Protein AF-A0A5Q0SPV5-F1 (afdb_monomer_lite)

Radius of gyration: 29.05 Å; chains: 1; bounding box: 77×70×56 Å

Structure (mmCIF, N/CA/C/O backbone):
data_AF-A0A5Q0SPV5-F1
#
_entry.id   AF-A0A5Q0SPV5-F1
#
loop_
_atom_site.group_PDB
_atom_site.id
_atom_site.type_symbol
_atom_site.label_atom_id
_atom_site.label_alt_id
_atom_site.label_comp_id
_atom_site.label_asym_id
_atom_site.label_entity_id
_atom_site.label_seq_id
_atom_site.pdbx_PDB_ins_code
_atom_site.Cartn_x
_atom_site.Cartn_y
_atom_site.Cartn_z
_atom_site.occupancy
_atom_site.B_iso_or_equiv
_atom_site.auth_seq_id
_atom_site.auth_comp_id
_atom_site.auth_asym_id
_atom_site.auth_atom_id
_atom_site.pdbx_PDB_model_num
ATOM 1 N N . MET A 1 1 ? 58.204 -23.216 -16.594 1.00 55.62 1 MET A N 1
ATOM 2 C CA . MET A 1 1 ? 57.549 -23.669 -17.838 1.00 55.62 1 MET A CA 1
ATOM 3 C C . MET A 1 1 ? 56.104 -24.000 -17.494 1.00 55.62 1 MET A C 1
ATOM 5 O O . MET A 1 1 ? 55.904 -24.920 -16.723 1.00 55.62 1 MET A O 1
ATOM 9 N N . LYS A 1 2 ? 55.135 -23.208 -17.977 1.00 67.81 2 LYS A N 1
ATOM 10 C CA . LYS A 1 2 ? 53.676 -23.388 -17.762 1.00 67.81 2 LYS A CA 1
ATOM 11 C C . LYS A 1 2 ? 52.920 -23.629 -19.079 1.00 67.81 2 LYS A C 1
ATOM 13 O O . LYS A 1 2 ? 51.698 -23.576 -19.130 1.00 67.81 2 LYS A O 1
ATOM 18 N N . GLU A 1 3 ? 53.664 -23.817 -20.167 1.00 78.75 3 GLU A N 1
ATOM 19 C CA . GLU A 1 3 ? 53.157 -23.665 -21.531 1.00 78.75 3 GLU A CA 1
ATOM 20 C C . GLU A 1 3 ? 52.205 -24.797 -21.945 1.00 78.75 3 GLU A C 1
ATOM 22 O O . GLU A 1 3 ? 51.219 -24.539 -22.628 1.00 78.75 3 GLU A O 1
ATOM 27 N N . GLU A 1 4 ? 52.429 -26.028 -21.480 1.00 81.50 4 GLU A N 1
ATOM 28 C CA . GLU A 1 4 ? 51.533 -27.160 -21.765 1.00 81.50 4 GLU A CA 1
ATOM 29 C C . GLU A 1 4 ? 50.200 -27.039 -21.018 1.00 81.50 4 GLU A C 1
ATOM 31 O O . GLU A 1 4 ? 49.134 -27.162 -21.623 1.00 81.50 4 GLU A O 1
ATOM 36 N N . SER A 1 5 ? 50.249 -26.702 -19.726 1.00 84.56 5 SER A N 1
ATOM 37 C CA . SER A 1 5 ? 49.054 -26.433 -18.915 1.00 84.56 5 SER A CA 1
ATOM 38 C C . SER A 1 5 ? 48.247 -25.248 -19.454 1.00 84.56 5 SER A C 1
ATOM 40 O O . SER A 1 5 ? 47.020 -25.317 -19.527 1.00 84.56 5 SER A O 1
ATOM 42 N N . TYR A 1 6 ? 48.933 -24.187 -19.895 1.00 88.12 6 TYR A N 1
ATOM 43 C CA . TYR A 1 6 ? 48.311 -23.035 -20.545 1.00 88.12 6 TYR A CA 1
ATOM 44 C C . TYR A 1 6 ? 47.564 -23.440 -21.819 1.00 88.12 6 TYR A C 1
ATOM 46 O O . TYR A 1 6 ? 46.382 -23.135 -21.947 1.00 88.12 6 TYR A O 1
ATOM 54 N N . ARG A 1 7 ? 48.222 -24.163 -22.737 1.00 86.75 7 ARG A N 1
ATOM 55 C CA . ARG A 1 7 ? 47.625 -24.560 -24.023 1.00 86.75 7 ARG A CA 1
ATOM 56 C C . ARG A 1 7 ? 46.401 -25.452 -23.844 1.00 86.75 7 ARG A C 1
ATOM 58 O O . ARG A 1 7 ? 45.428 -25.297 -24.577 1.00 86.75 7 ARG A O 1
ATOM 65 N N . LEU A 1 8 ? 46.426 -26.367 -22.872 1.00 88.00 8 LEU A N 1
ATOM 66 C CA . LEU A 1 8 ? 45.267 -27.212 -22.591 1.00 88.00 8 LEU A CA 1
ATOM 67 C C . LEU A 1 8 ? 44.089 -26.390 -22.052 1.00 88.00 8 LEU A C 1
ATOM 69 O O . LEU A 1 8 ? 42.962 -26.567 -22.511 1.00 88.00 8 LEU A O 1
ATOM 73 N N . LEU A 1 9 ? 44.340 -25.482 -21.105 1.00 88.69 9 LEU A N 1
ATOM 74 C CA . LEU A 1 9 ? 43.294 -24.613 -20.563 1.00 88.69 9 LEU A CA 1
ATOM 75 C C . LEU A 1 9 ? 42.744 -23.663 -21.630 1.00 88.69 9 LEU A C 1
ATOM 77 O O . LEU A 1 9 ? 41.530 -23.545 -21.750 1.00 88.69 9 LEU A O 1
ATOM 81 N N . GLU A 1 10 ? 43.607 -23.049 -22.439 1.00 87.62 10 GLU A N 1
ATOM 82 C CA . GLU A 1 10 ? 43.215 -22.202 -23.571 1.00 87.62 10 GLU A CA 1
ATOM 83 C C . GLU A 1 10 ? 42.309 -22.969 -24.539 1.00 87.62 10 GLU A C 1
ATOM 85 O O . GLU A 1 10 ? 41.201 -22.519 -24.832 1.00 87.62 10 GLU A O 1
ATOM 90 N N . TYR A 1 11 ? 42.706 -24.183 -24.930 1.00 87.12 11 TYR A N 1
ATOM 91 C CA . TYR A 1 11 ? 41.904 -25.038 -25.800 1.00 87.12 11 TYR A CA 1
ATOM 92 C C . TYR A 1 11 ? 40.516 -25.333 -25.213 1.00 87.12 11 TYR A C 1
ATOM 94 O O . TYR A 1 11 ? 39.508 -25.155 -25.901 1.00 87.12 11 TYR A O 1
ATOM 102 N N . VAL A 1 12 ? 40.445 -25.740 -23.940 1.00 85.38 12 VAL A N 1
ATOM 103 C CA . VAL A 1 12 ? 39.178 -26.059 -23.257 1.00 85.38 12 VAL A CA 1
ATOM 104 C C . VAL A 1 12 ? 38.289 -24.821 -23.123 1.00 85.38 12 VAL A C 1
ATOM 106 O O . VAL A 1 12 ? 37.077 -24.911 -23.312 1.00 85.38 12 VAL A O 1
ATOM 109 N N . ILE A 1 13 ? 38.863 -23.655 -22.832 1.00 83.81 13 ILE A N 1
ATOM 110 C CA . ILE A 1 13 ? 38.103 -22.410 -22.679 1.00 83.81 13 ILE A CA 1
ATOM 111 C C . ILE A 1 13 ? 37.554 -21.940 -24.026 1.00 83.81 13 ILE A C 1
ATOM 113 O O . ILE A 1 13 ? 36.389 -21.543 -24.106 1.00 83.81 13 ILE A O 1
ATOM 117 N N . GLU A 1 14 ? 38.351 -22.000 -25.08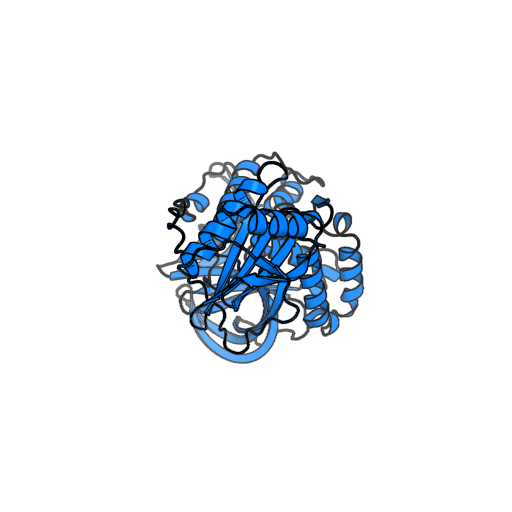9 1.00 82.12 14 GLU A N 1
ATOM 118 C CA . GLU A 1 14 ? 37.931 -21.547 -26.415 1.00 82.12 14 GLU A CA 1
ATOM 119 C C . GLU A 1 14 ? 36.915 -22.495 -27.063 1.00 82.12 14 GLU A C 1
ATOM 121 O O . GLU A 1 14 ? 35.939 -22.030 -27.652 1.00 82.12 14 GLU A O 1
ATOM 126 N N . HIS A 1 15 ? 37.093 -23.810 -26.903 1.00 83.56 15 HIS A N 1
ATOM 127 C CA . HIS A 1 15 ? 36.316 -24.823 -27.629 1.00 83.56 15 HIS A CA 1
ATOM 128 C C . HIS A 1 15 ? 35.243 -25.516 -26.776 1.00 83.56 15 HIS A C 1
ATOM 130 O O . HIS A 1 15 ? 34.387 -26.217 -27.316 1.00 83.56 15 HIS A O 1
ATOM 136 N N . GLY A 1 16 ? 35.255 -25.327 -25.454 1.00 79.88 16 GLY A N 1
ATOM 137 C CA . GLY A 1 16 ? 34.249 -25.877 -24.547 1.00 79.88 16 GLY A CA 1
ATOM 138 C C . GLY A 1 16 ? 32.879 -25.217 -24.716 1.00 79.88 16 GLY A C 1
ATOM 139 O O . GLY A 1 16 ? 32.774 -24.010 -24.957 1.00 79.88 16 GLY A O 1
ATOM 140 N N . VAL A 1 17 ? 31.817 -26.005 -24.552 1.00 79.62 17 VAL A N 1
ATOM 141 C CA . VAL A 1 17 ? 30.428 -25.519 -24.572 1.00 79.62 17 VAL A CA 1
ATOM 142 C C . VAL A 1 17 ? 30.076 -24.919 -23.206 1.00 79.62 17 VAL A C 1
ATOM 144 O O . VAL A 1 17 ? 30.516 -25.416 -22.170 1.00 79.62 17 VAL A O 1
ATOM 147 N N . GLU A 1 18 ? 29.302 -23.836 -23.187 1.00 85.31 18 GLU A N 1
ATOM 148 C CA . GLU A 1 18 ? 28.840 -23.212 -21.939 1.00 85.31 18 GLU A CA 1
ATOM 149 C C . GLU A 1 18 ? 28.037 -24.209 -21.083 1.00 85.31 18 GLU A C 1
ATOM 151 O O . GLU A 1 18 ? 27.294 -25.045 -21.600 1.00 85.31 18 GLU A O 1
ATOM 156 N N . GLY A 1 19 ? 28.223 -24.157 -19.765 1.00 73.75 19 GLY A N 1
ATOM 157 C CA . GLY A 1 19 ? 27.618 -25.078 -18.802 1.00 73.75 19 GLY A CA 1
ATOM 158 C C . GLY A 1 19 ? 28.238 -26.480 -18.767 1.00 73.75 19 GLY A C 1
ATOM 159 O O . GLY A 1 19 ? 27.724 -27.344 -18.058 1.00 73.75 19 GLY A O 1
ATOM 160 N N . THR A 1 20 ? 29.320 -26.737 -19.513 1.00 78.88 20 THR A N 1
ATOM 161 C CA . THR A 1 20 ? 30.016 -28.033 -19.474 1.00 78.88 20 THR A CA 1
ATOM 162 C C . THR A 1 20 ? 31.146 -28.073 -18.451 1.00 78.88 20 THR A C 1
ATOM 164 O O . THR A 1 20 ? 31.748 -27.056 -18.092 1.00 78.88 20 THR A O 1
ATOM 167 N N . PHE A 1 21 ? 31.428 -29.293 -17.992 1.00 84.81 21 PHE A N 1
ATOM 168 C CA . PHE A 1 21 ? 32.446 -29.602 -16.999 1.00 84.81 21 PHE A CA 1
ATOM 169 C C . PHE A 1 21 ? 33.579 -30.376 -17.668 1.00 84.81 21 PHE A C 1
ATOM 171 O O . PHE A 1 21 ? 33.337 -31.393 -18.318 1.00 84.81 21 PHE A O 1
ATOM 178 N N . THR A 1 22 ? 34.814 -29.922 -17.480 1.00 87.56 22 THR A N 1
ATOM 179 C CA . THR A 1 22 ? 36.016 -30.651 -17.892 1.00 87.56 22 THR A CA 1
ATOM 180 C C . THR A 1 22 ? 36.775 -31.091 -16.654 1.00 87.56 22 THR A C 1
ATOM 182 O O . THR A 1 22 ? 37.200 -30.272 -15.843 1.00 87.56 22 THR A O 1
ATOM 185 N N . ALA A 1 23 ? 36.937 -32.399 -16.507 1.00 88.06 23 ALA A N 1
ATOM 186 C CA . ALA A 1 23 ? 37.760 -32.988 -15.468 1.00 88.06 23 ALA A CA 1
ATOM 187 C C . ALA A 1 23 ? 39.236 -32.922 -15.874 1.00 88.06 23 ALA A C 1
ATOM 189 O O . ALA A 1 23 ? 39.625 -33.413 -16.933 1.00 88.06 23 ALA A O 1
ATOM 190 N N . LEU A 1 24 ? 40.051 -32.323 -15.019 1.00 89.50 24 LEU A N 1
ATOM 191 C CA . LEU A 1 24 ? 41.487 -32.170 -15.179 1.00 89.50 24 LEU A CA 1
ATOM 192 C C . LEU A 1 24 ? 42.205 -32.807 -13.990 1.00 89.50 24 LEU A C 1
ATOM 194 O O . LEU A 1 24 ? 41.684 -32.859 -12.878 1.00 89.50 24 LEU A O 1
ATOM 198 N N . GLU A 1 25 ? 43.419 -33.277 -14.222 1.00 87.19 25 GLU A N 1
ATOM 199 C CA . GLU A 1 25 ? 44.269 -33.872 -13.202 1.00 87.19 25 GLU A CA 1
ATOM 200 C C . GLU A 1 25 ? 45.702 -33.369 -13.372 1.00 87.19 25 GLU A C 1
ATOM 202 O O . GLU A 1 25 ? 46.223 -33.293 -14.490 1.00 87.19 25 GLU A O 1
ATOM 207 N N . THR A 1 26 ? 46.330 -32.985 -12.263 1.00 85.88 26 THR A N 1
ATOM 208 C CA . THR A 1 26 ? 47.753 -32.630 -12.245 1.00 85.88 26 THR A CA 1
ATOM 209 C C . THR A 1 26 ? 48.613 -33.892 -12.318 1.00 85.88 26 THR A C 1
ATOM 211 O O . THR A 1 26 ? 48.173 -34.989 -11.976 1.00 85.88 26 THR A O 1
ATOM 214 N N . SER A 1 27 ? 49.890 -33.754 -12.676 1.00 81.00 27 SER A N 1
ATOM 215 C CA . SER A 1 27 ? 50.846 -34.876 -12.707 1.00 81.00 27 SER A CA 1
ATOM 216 C C . SER A 1 27 ? 51.009 -35.628 -11.374 1.00 81.00 27 SER A C 1
ATOM 218 O O . SER A 1 27 ? 51.521 -36.746 -11.357 1.00 81.00 27 SER A O 1
ATOM 220 N N . ARG A 1 28 ? 50.567 -35.036 -10.258 1.00 75.44 28 ARG A N 1
ATOM 221 C CA . ARG A 1 28 ? 50.621 -35.609 -8.905 1.00 75.44 28 ARG A CA 1
ATOM 222 C C . ARG A 1 28 ? 49.265 -36.105 -8.389 1.00 75.44 28 ARG A C 1
ATOM 224 O O . ARG A 1 28 ? 49.159 -36.444 -7.214 1.00 75.44 28 ARG A O 1
ATOM 231 N N . GLY A 1 29 ? 48.253 -36.168 -9.254 1.00 75.62 29 GLY A N 1
ATOM 232 C CA . GLY A 1 29 ? 46.948 -36.752 -8.941 1.00 75.62 29 GLY A CA 1
ATOM 233 C C . GLY A 1 29 ? 45.943 -35.793 -8.303 1.00 75.62 29 GLY A C 1
ATOM 234 O O . GLY A 1 29 ? 44.909 -36.235 -7.804 1.00 75.62 29 GLY A O 1
ATOM 235 N N . THR A 1 30 ? 46.209 -34.481 -8.298 1.00 83.94 30 THR A N 1
ATOM 236 C CA . THR A 1 30 ? 45.221 -33.503 -7.822 1.00 83.94 30 THR A CA 1
ATOM 237 C C . THR A 1 30 ? 44.146 -33.314 -8.881 1.00 83.94 30 THR A C 1
ATOM 239 O O . THR A 1 30 ? 44.439 -32.867 -9.990 1.00 83.94 30 THR A O 1
ATOM 242 N N . GLN A 1 31 ? 42.899 -33.616 -8.527 1.00 86.56 31 GLN A N 1
ATOM 243 C CA . GLN A 1 31 ? 41.757 -33.490 -9.428 1.00 86.56 31 GLN A CA 1
ATOM 244 C C . GLN A 1 31 ? 41.161 -32.079 -9.381 1.00 86.56 31 GLN A C 1
ATOM 246 O O . GLN A 1 31 ? 40.942 -31.508 -8.310 1.00 86.56 31 GLN A O 1
ATOM 251 N N . ILE A 1 32 ? 40.884 -31.527 -10.559 1.00 88.56 32 ILE A N 1
ATOM 252 C CA . ILE A 1 32 ? 40.339 -30.189 -10.779 1.00 88.56 32 ILE A CA 1
ATOM 253 C C . ILE A 1 32 ? 39.140 -30.334 -11.717 1.00 88.56 32 ILE A C 1
ATOM 255 O O . ILE A 1 32 ? 39.243 -30.951 -12.773 1.00 88.56 32 ILE A O 1
ATOM 259 N N . VAL A 1 33 ? 37.999 -29.748 -11.372 1.00 90.00 33 VAL A N 1
ATOM 260 C CA . VAL A 1 33 ? 36.870 -29.612 -12.298 1.00 90.00 33 VAL A CA 1
ATOM 261 C C . VAL A 1 33 ? 36.816 -28.188 -12.803 1.00 90.00 33 VAL A C 1
ATOM 263 O O . VAL A 1 33 ? 36.645 -27.248 -12.032 1.00 90.00 33 VAL A O 1
ATOM 266 N N . LEU A 1 34 ? 36.953 -28.044 -14.112 1.00 90.06 34 LEU A N 1
ATOM 267 C CA . LEU A 1 34 ? 36.831 -26.779 -14.803 1.00 90.06 34 LEU A CA 1
ATOM 268 C C . LEU A 1 34 ? 35.408 -26.623 -15.341 1.00 90.06 34 LEU A C 1
ATOM 270 O O . LEU A 1 34 ? 34.914 -27.496 -16.051 1.00 90.06 34 LEU A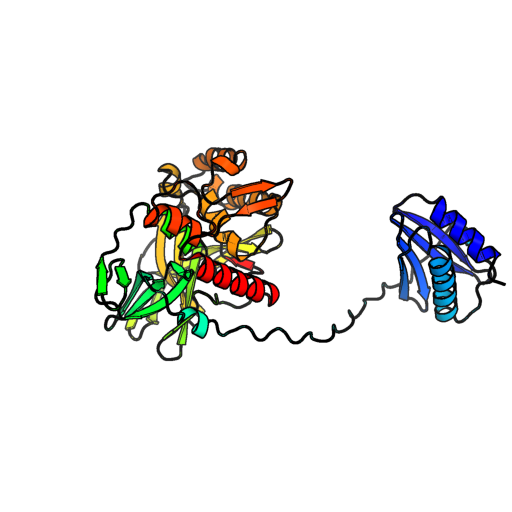 O 1
ATOM 274 N N . VAL A 1 35 ? 34.762 -25.510 -15.017 1.00 88.62 35 VAL A N 1
ATOM 275 C CA . VAL A 1 35 ? 33.399 -25.167 -15.429 1.00 88.62 35 VAL A CA 1
ATOM 276 C C . VAL A 1 35 ? 33.451 -23.910 -16.275 1.00 88.62 35 VAL A C 1
ATOM 278 O O . VAL A 1 35 ? 33.896 -22.861 -15.805 1.00 88.62 35 VAL A O 1
ATOM 281 N N . LYS A 1 36 ? 32.973 -24.000 -17.515 1.00 86.50 36 LYS A N 1
ATOM 282 C CA . LYS A 1 36 ? 32.749 -22.817 -18.348 1.00 86.50 36 LYS A CA 1
ATOM 283 C C . LYS A 1 36 ? 31.336 -22.309 -18.087 1.00 86.50 36 LYS A C 1
ATOM 285 O O . LYS A 1 36 ? 30.384 -22.835 -18.653 1.00 86.50 36 LYS A O 1
ATOM 290 N N . GLU A 1 37 ? 31.204 -21.332 -17.199 1.00 83.00 37 GLU A N 1
ATOM 291 C CA . GLU A 1 37 ? 29.901 -20.790 -16.781 1.00 83.00 37 GLU A CA 1
ATOM 292 C C . GLU A 1 37 ? 29.225 -20.029 -17.934 1.00 83.00 37 GLU A C 1
ATOM 294 O O . GLU A 1 37 ? 28.042 -20.212 -18.201 1.00 83.00 37 GLU A O 1
ATOM 299 N N . ASP A 1 38 ? 30.004 -19.212 -18.647 1.00 84.31 38 ASP A N 1
ATOM 300 C CA . ASP A 1 38 ? 29.596 -18.458 -19.834 1.00 84.31 38 ASP A CA 1
ATOM 301 C C . ASP A 1 38 ? 30.819 -18.199 -20.743 1.00 84.31 38 ASP A C 1
ATOM 303 O O . ASP A 1 38 ? 31.946 -18.597 -20.434 1.00 84.31 38 ASP A O 1
ATOM 307 N N . SER A 1 39 ? 30.620 -17.531 -21.881 1.00 80.81 39 SER A N 1
ATOM 308 C CA . SER A 1 39 ? 31.679 -17.158 -22.838 1.00 80.81 39 SER A CA 1
ATOM 309 C C . SER A 1 39 ? 32.869 -16.367 -22.267 1.00 80.81 39 SER A C 1
ATOM 311 O O . SER A 1 39 ? 33.902 -16.274 -22.933 1.00 80.81 39 SER A O 1
ATOM 313 N N . HIS A 1 40 ? 32.755 -15.806 -21.063 1.00 85.19 40 HIS A N 1
ATOM 314 C CA . HIS A 1 40 ? 33.720 -14.895 -20.445 1.00 85.19 40 HIS A CA 1
ATOM 315 C C . HIS A 1 40 ? 34.053 -15.253 -18.985 1.00 85.19 40 HIS A C 1
ATOM 317 O O . HIS A 1 40 ? 34.779 -14.505 -18.320 1.00 85.19 40 HIS A O 1
ATOM 323 N N . THR A 1 41 ? 33.540 -16.375 -18.477 1.00 87.19 41 THR A N 1
ATOM 324 C CA . THR A 1 41 ? 33.664 -16.775 -17.073 1.00 87.19 41 THR A CA 1
ATOM 325 C C . THR A 1 41 ? 34.040 -18.246 -16.957 1.00 87.19 41 THR A C 1
ATOM 327 O O . THR A 1 41 ? 33.377 -19.131 -17.499 1.00 87.19 41 THR A O 1
ATOM 330 N N . LEU A 1 42 ? 35.094 -18.506 -16.188 1.00 86.38 42 LEU A N 1
ATOM 331 C CA . LEU A 1 42 ? 35.616 -19.839 -15.914 1.00 86.38 42 LEU A CA 1
ATOM 332 C C . LEU A 1 42 ? 35.722 -20.057 -14.409 1.00 86.38 42 LEU A C 1
ATOM 334 O O . LEU A 1 42 ? 36.284 -19.218 -13.705 1.00 86.38 42 LEU A O 1
ATOM 338 N N . THR A 1 43 ? 35.240 -21.196 -13.930 1.00 90.25 43 THR A N 1
ATOM 339 C CA . THR A 1 43 ? 35.365 -21.603 -12.530 1.00 90.25 43 THR A CA 1
ATOM 340 C C . THR A 1 43 ? 36.170 -22.894 -12.444 1.00 90.25 43 THR A C 1
ATOM 342 O O . THR A 1 43 ? 35.799 -23.889 -13.054 1.00 90.25 43 THR A O 1
ATOM 345 N N . ALA A 1 44 ? 37.254 -22.909 -11.673 1.00 90.81 44 ALA A N 1
ATOM 346 C CA . ALA A 1 44 ? 37.925 -24.141 -11.271 1.00 90.81 44 ALA A CA 1
ATOM 347 C C . ALA A 1 44 ? 37.471 -24.547 -9.869 1.00 90.81 44 ALA A C 1
ATOM 349 O O . ALA A 1 44 ? 37.412 -23.720 -8.958 1.00 90.81 44 ALA A O 1
ATOM 350 N N . VAL A 1 45 ? 37.168 -25.828 -9.696 1.00 88.81 45 VAL A N 1
ATOM 351 C CA . VAL A 1 45 ? 36.774 -26.432 -8.425 1.00 88.81 45 VAL A CA 1
ATOM 352 C C . VAL A 1 45 ? 37.766 -27.530 -8.083 1.00 88.81 45 VAL A C 1
ATOM 354 O O . VAL A 1 45 ? 38.024 -28.416 -8.896 1.00 88.81 45 VAL A O 1
ATOM 357 N N . LEU A 1 46 ? 38.315 -27.482 -6.876 1.00 89.25 46 LEU A N 1
ATOM 358 C CA . LEU A 1 46 ? 39.269 -28.465 -6.378 1.00 89.25 46 LEU A CA 1
ATOM 359 C C . LEU A 1 46 ? 38.983 -28.793 -4.914 1.00 89.25 46 LEU A C 1
ATOM 361 O O . LEU A 1 46 ? 38.467 -27.958 -4.173 1.00 89.25 46 LEU A O 1
ATOM 365 N N . CYS A 1 47 ? 39.324 -30.010 -4.499 1.00 82.19 47 CYS A N 1
ATOM 366 C CA . CYS A 1 47 ? 39.199 -30.429 -3.108 1.00 82.19 47 CYS A CA 1
ATOM 367 C C . CYS A 1 47 ? 40.554 -30.348 -2.431 1.00 82.19 47 CYS A C 1
ATOM 369 O O . CYS A 1 47 ? 41.489 -31.035 -2.844 1.00 82.19 47 CYS A O 1
ATOM 371 N N . ILE A 1 48 ? 40.653 -29.536 -1.386 1.00 80.94 48 ILE A N 1
ATOM 372 C CA . ILE A 1 48 ? 41.855 -29.441 -0.561 1.00 80.94 48 ILE A CA 1
ATOM 373 C C . ILE A 1 48 ? 41.433 -29.695 0.877 1.00 80.94 48 ILE A C 1
ATOM 375 O O . ILE A 1 48 ? 40.513 -29.047 1.370 1.00 80.94 48 ILE A O 1
ATOM 379 N N . ASP A 1 49 ? 42.082 -30.659 1.528 1.00 76.75 49 ASP A N 1
ATOM 380 C CA . ASP A 1 49 ? 41.842 -31.011 2.932 1.00 76.75 49 ASP A CA 1
ATOM 381 C C . ASP A 1 49 ? 40.362 -31.303 3.260 1.00 76.75 49 ASP A C 1
ATOM 383 O O . ASP A 1 49 ? 39.862 -30.976 4.335 1.00 76.75 49 ASP A O 1
ATOM 387 N N . GLY A 1 50 ? 39.637 -31.911 2.312 1.00 72.62 50 GLY A N 1
ATOM 388 C CA . GLY A 1 50 ? 38.212 -32.235 2.457 1.00 72.62 50 GLY A CA 1
ATOM 389 C C . GLY A 1 50 ? 37.261 -31.045 2.276 1.00 72.62 50 GLY A C 1
ATOM 390 O O . GLY A 1 50 ? 36.068 -31.184 2.539 1.00 72.62 50 GLY A O 1
ATOM 391 N N . ILE A 1 51 ? 37.755 -29.890 1.816 1.00 77.38 51 ILE A N 1
ATOM 392 C CA . ILE A 1 51 ? 36.959 -28.687 1.549 1.00 77.38 51 ILE A CA 1
ATOM 393 C C . ILE A 1 51 ? 37.010 -28.348 0.057 1.00 77.38 51 ILE A C 1
ATOM 395 O O . ILE A 1 51 ? 38.086 -28.260 -0.543 1.00 77.38 51 ILE A O 1
ATOM 399 N N . ALA A 1 52 ? 35.838 -28.146 -0.549 1.00 81.88 52 ALA A N 1
ATOM 400 C CA . ALA A 1 52 ? 35.736 -27.763 -1.951 1.00 81.88 52 ALA A CA 1
ATOM 401 C C . ALA A 1 52 ? 36.006 -26.267 -2.081 1.00 81.88 52 ALA A C 1
ATOM 403 O O . ALA A 1 52 ? 35.195 -25.446 -1.648 1.00 81.88 52 ALA A O 1
ATOM 404 N N . LYS A 1 53 ? 37.129 -25.929 -2.708 1.00 84.44 53 LYS A N 1
ATOM 405 C CA . LYS A 1 53 ? 37.509 -24.552 -2.999 1.00 84.44 53 LYS A CA 1
ATOM 406 C C . LYS A 1 53 ? 37.196 -24.216 -4.446 1.00 84.44 53 LYS A C 1
ATOM 408 O O . LYS A 1 53 ? 37.385 -25.041 -5.345 1.00 84.44 53 LYS A O 1
ATOM 413 N N . ARG A 1 54 ? 36.712 -22.996 -4.665 1.00 87.50 54 ARG A N 1
ATOM 414 C CA . ARG A 1 54 ? 36.312 -22.497 -5.982 1.00 87.50 54 ARG A CA 1
ATOM 415 C C . ARG A 1 54 ? 37.131 -21.267 -6.345 1.00 87.50 54 ARG A C 1
ATOM 417 O O . ARG A 1 54 ? 37.267 -20.353 -5.538 1.00 87.50 54 ARG A O 1
ATOM 424 N N . ILE A 1 55 ? 37.633 -21.239 -7.571 1.00 88.44 55 ILE A N 1
ATOM 425 C CA . ILE A 1 55 ? 38.350 -20.103 -8.144 1.00 88.44 55 ILE A CA 1
ATOM 426 C C . ILE A 1 55 ? 37.602 -19.679 -9.400 1.00 88.44 55 ILE A C 1
ATOM 428 O O . ILE A 1 55 ? 37.560 -20.435 -10.367 1.00 88.44 55 ILE A O 1
ATOM 432 N N . THR A 1 56 ? 37.022 -18.481 -9.406 1.00 89.75 56 THR A N 1
ATOM 433 C CA . THR A 1 56 ? 36.317 -17.953 -10.582 1.00 89.75 56 THR A CA 1
ATOM 434 C C . THR A 1 56 ? 37.109 -16.816 -11.211 1.00 89.75 56 THR A C 1
ATOM 436 O O . THR A 1 56 ? 37.441 -15.829 -10.553 1.00 89.75 56 THR A O 1
ATOM 439 N N . LYS A 1 57 ? 37.359 -16.924 -12.517 1.00 89.94 57 LYS A N 1
ATOM 440 C CA . LYS A 1 57 ? 38.032 -15.915 -13.333 1.00 89.94 57 LYS A CA 1
ATOM 441 C C . LYS A 1 57 ? 37.089 -15.379 -14.401 1.00 89.94 57 LYS A C 1
ATOM 443 O O . LYS A 1 57 ? 36.437 -16.139 -15.110 1.00 89.94 57 LYS A O 1
ATOM 448 N N . LYS A 1 58 ? 37.047 -14.051 -14.518 1.00 88.06 58 LYS A N 1
ATOM 449 C CA . LYS A 1 58 ? 36.334 -13.333 -15.580 1.00 88.06 58 LYS A CA 1
ATOM 450 C C . LYS A 1 58 ? 37.339 -12.715 -16.537 1.00 88.06 58 LYS A C 1
ATOM 452 O O . LYS A 1 58 ? 38.307 -12.101 -16.088 1.00 88.06 58 LYS A O 1
ATOM 457 N N . PHE A 1 59 ? 37.103 -12.849 -17.833 1.00 86.94 59 PHE A N 1
ATOM 458 C CA . PHE A 1 59 ? 38.024 -12.388 -18.867 1.00 86.94 59 PHE A CA 1
ATOM 459 C C . PHE A 1 59 ? 37.289 -11.901 -20.115 1.00 86.94 59 PHE A C 1
ATOM 461 O O . PHE A 1 59 ? 36.100 -12.123 -20.303 1.00 86.94 59 PHE A O 1
ATOM 468 N N . THR A 1 60 ? 38.015 -11.209 -20.981 1.00 86.56 60 THR A N 1
ATOM 469 C CA . THR A 1 60 ? 37.599 -10.865 -22.342 1.00 86.56 60 THR A CA 1
ATOM 470 C C . THR A 1 60 ? 38.481 -11.623 -23.329 1.00 86.56 60 THR A C 1
ATOM 472 O O . THR A 1 60 ? 39.511 -12.185 -22.948 1.00 86.56 60 THR A O 1
ATOM 475 N N . LYS A 1 61 ? 38.147 -11.578 -24.625 1.00 79.06 61 LYS A N 1
ATOM 476 C CA . LYS A 1 61 ? 39.009 -12.140 -25.683 1.00 79.06 61 LYS A CA 1
ATOM 477 C C . LYS A 1 61 ? 40.463 -11.655 -25.603 1.00 79.06 61 LYS A C 1
ATOM 479 O O . LYS A 1 61 ? 41.373 -12.401 -25.928 1.00 79.06 61 LYS A O 1
ATOM 484 N N . THR A 1 62 ? 40.694 -10.418 -25.157 1.00 83.19 62 THR A N 1
ATOM 485 C CA . THR A 1 62 ? 42.043 -9.844 -25.044 1.00 83.19 62 THR A CA 1
ATOM 486 C C . THR A 1 62 ? 42.737 -10.154 -23.719 1.00 83.19 62 THR A C 1
ATOM 488 O O . THR A 1 62 ? 43.944 -9.957 -23.632 1.00 83.19 62 THR A O 1
ATOM 491 N N . THR A 1 63 ? 42.028 -10.639 -22.693 1.00 86.81 63 THR A N 1
ATOM 492 C CA . THR A 1 63 ? 42.592 -10.902 -21.353 1.00 86.81 63 THR A CA 1
ATOM 493 C C . THR A 1 63 ? 42.545 -12.370 -20.931 1.00 86.81 63 THR A C 1
ATOM 495 O O . THR A 1 63 ? 42.981 -12.692 -19.826 1.00 86.81 63 THR A O 1
ATOM 498 N N . ILE A 1 64 ? 42.081 -13.265 -21.808 1.00 85.25 64 ILE A N 1
ATOM 499 C CA . ILE A 1 64 ? 42.004 -14.713 -21.564 1.00 85.25 64 ILE A CA 1
ATOM 500 C C . ILE A 1 64 ? 43.343 -15.299 -21.100 1.00 85.25 64 ILE A C 1
ATOM 502 O O . ILE A 1 64 ? 43.391 -15.985 -20.084 1.00 85.25 64 ILE A O 1
ATOM 506 N N . HIS A 1 65 ? 44.444 -14.931 -21.760 1.00 86.50 65 HIS A N 1
ATOM 507 C CA . HIS A 1 65 ? 45.781 -15.409 -21.415 1.00 86.50 65 HIS A CA 1
ATOM 508 C C . HIS A 1 65 ? 46.148 -15.095 -19.957 1.00 86.50 65 HIS A C 1
ATOM 510 O O . HIS A 1 65 ? 46.638 -15.953 -19.225 1.00 86.50 65 HIS A O 1
ATOM 516 N N . LYS A 1 66 ? 45.853 -13.869 -19.507 1.00 87.56 66 LYS A N 1
ATOM 517 C CA . LYS A 1 66 ? 46.112 -13.418 -18.139 1.00 87.56 66 LYS A CA 1
ATOM 518 C C . LYS A 1 66 ? 45.255 -14.192 -17.140 1.00 87.56 66 LYS A C 1
ATOM 520 O O . LYS A 1 66 ? 45.771 -14.615 -16.113 1.00 87.56 66 LYS A O 1
ATOM 525 N N . ALA A 1 67 ? 43.980 -14.411 -17.453 1.00 88.06 67 ALA A N 1
ATOM 526 C CA . ALA A 1 67 ? 43.086 -15.182 -16.595 1.00 88.06 67 ALA A CA 1
ATOM 527 C C . ALA A 1 67 ? 43.523 -16.647 -16.451 1.00 88.06 67 ALA A C 1
ATOM 529 O O . ALA A 1 67 ? 43.431 -17.187 -15.353 1.00 88.06 67 ALA A O 1
ATOM 530 N N . ILE A 1 68 ? 44.041 -17.264 -17.519 1.00 89.81 68 ILE A N 1
ATOM 531 C CA . ILE A 1 68 ? 44.597 -18.624 -17.474 1.00 89.81 68 ILE A CA 1
ATOM 532 C C . ILE A 1 68 ? 45.835 -18.672 -16.575 1.00 89.81 68 ILE A C 1
ATOM 534 O O . ILE A 1 68 ? 45.911 -19.534 -15.703 1.00 89.81 68 ILE A O 1
ATOM 538 N N . TYR A 1 69 ? 46.784 -17.746 -16.739 1.00 89.00 69 TYR A N 1
ATOM 539 C CA . TYR A 1 69 ? 47.977 -17.717 -15.887 1.00 89.00 69 TYR A CA 1
ATOM 540 C C . TYR A 1 69 ? 47.633 -17.467 -14.419 1.00 89.00 69 TYR A C 1
ATOM 542 O O . TYR A 1 69 ? 48.101 -18.204 -13.560 1.00 89.00 69 TYR A O 1
ATOM 550 N N . GLU A 1 70 ? 46.761 -16.499 -14.128 1.00 88.25 70 GLU A N 1
ATOM 551 C CA . GLU A 1 70 ? 46.312 -16.253 -12.756 1.00 88.25 70 GLU A CA 1
ATOM 552 C C . GLU A 1 70 ? 45.583 -17.461 -12.156 1.00 88.25 70 GLU A C 1
ATOM 554 O O . GLU A 1 70 ? 45.713 -17.718 -10.963 1.00 88.25 70 GLU A O 1
ATOM 559 N N . LEU A 1 71 ? 44.812 -18.201 -12.960 1.00 89.81 71 LEU A N 1
ATOM 560 C CA . LEU A 1 71 ? 44.162 -19.427 -12.507 1.00 89.81 71 LEU A CA 1
ATOM 561 C C . LEU A 1 71 ? 45.196 -20.490 -12.126 1.00 89.81 71 LEU A C 1
ATOM 563 O O . LEU A 1 71 ? 45.082 -21.083 -11.057 1.00 89.81 71 LEU A O 1
ATOM 567 N N . ILE A 1 72 ? 46.200 -20.720 -12.979 1.00 89.06 72 ILE A N 1
ATOM 568 C CA . ILE A 1 72 ? 47.286 -21.668 -12.696 1.00 89.06 72 ILE A CA 1
ATOM 569 C C . ILE A 1 72 ? 48.007 -21.253 -11.409 1.00 89.06 72 ILE A C 1
ATOM 571 O O . ILE A 1 72 ? 48.149 -22.077 -10.512 1.00 89.06 72 ILE A O 1
ATOM 575 N N . ASP A 1 73 ? 48.394 -19.982 -11.287 1.00 87.38 73 ASP A N 1
ATOM 576 C CA . ASP A 1 73 ? 49.110 -19.450 -10.121 1.00 87.38 73 ASP A CA 1
ATOM 577 C C . ASP A 1 73 ? 48.306 -19.622 -8.822 1.00 87.38 73 ASP A C 1
ATOM 579 O O . ASP A 1 73 ? 48.852 -19.998 -7.784 1.00 87.38 73 ASP A O 1
ATOM 583 N N . GLU A 1 74 ? 46.997 -19.363 -8.855 1.00 87.81 74 GLU A N 1
ATOM 584 C CA . GLU A 1 74 ? 46.129 -19.534 -7.688 1.00 87.81 74 GLU A CA 1
ATOM 585 C C . GLU A 1 74 ? 45.972 -21.003 -7.300 1.00 87.81 74 GLU A C 1
ATOM 587 O O . GLU A 1 74 ? 46.069 -21.324 -6.114 1.00 87.81 74 GLU A O 1
ATOM 592 N N . ILE A 1 75 ? 45.815 -21.908 -8.271 1.00 87.88 75 ILE A N 1
ATOM 593 C CA . ILE A 1 75 ? 45.769 -23.345 -7.985 1.00 87.88 75 ILE A CA 1
ATOM 594 C C . ILE A 1 75 ? 47.111 -23.806 -7.401 1.00 87.88 75 ILE A C 1
ATOM 596 O O . ILE A 1 75 ? 47.100 -24.480 -6.373 1.00 87.88 75 ILE A O 1
ATOM 600 N N . GLU A 1 76 ? 48.249 -23.413 -7.988 1.00 87.44 76 GLU A N 1
ATOM 601 C CA . GLU A 1 76 ? 49.597 -23.738 -7.492 1.00 87.44 76 GLU A CA 1
ATOM 602 C C . GLU A 1 76 ? 49.793 -23.298 -6.037 1.00 87.44 76 GLU A C 1
ATOM 604 O O . GLU A 1 76 ? 50.266 -24.078 -5.206 1.00 87.44 76 GLU A O 1
ATOM 609 N N . ASN A 1 77 ? 49.375 -22.070 -5.712 1.00 85.25 77 ASN A N 1
ATOM 610 C CA . ASN A 1 77 ? 49.420 -21.539 -4.351 1.00 85.25 77 ASN A CA 1
ATOM 611 C C . ASN A 1 77 ? 48.562 -22.372 -3.391 1.00 85.25 77 ASN A C 1
ATOM 613 O O . ASN A 1 77 ? 48.964 -22.626 -2.256 1.00 85.25 77 ASN A O 1
ATOM 617 N N . MET A 1 78 ? 47.388 -22.819 -3.839 1.00 83.75 78 MET A N 1
ATOM 618 C CA . MET A 1 78 ? 46.453 -23.583 -3.015 1.00 83.75 78 MET A CA 1
ATOM 619 C C . MET A 1 78 ? 46.919 -25.016 -2.756 1.00 83.75 78 MET A C 1
ATOM 621 O O . MET A 1 78 ? 46.739 -25.515 -1.649 1.00 83.75 78 MET A O 1
ATOM 625 N N . ILE A 1 79 ? 47.542 -25.664 -3.741 1.00 84.69 79 ILE A N 1
ATOM 626 C CA . ILE A 1 79 ? 48.088 -27.023 -3.596 1.00 84.69 79 ILE A CA 1
ATOM 627 C C . ILE A 1 79 ? 49.542 -27.021 -3.094 1.00 84.69 79 ILE A C 1
ATOM 629 O O . ILE A 1 79 ? 50.097 -28.085 -2.827 1.00 84.69 79 ILE A O 1
ATOM 633 N N . SER A 1 80 ? 50.153 -25.835 -2.959 1.00 82.00 80 SER A N 1
ATOM 634 C CA . SER A 1 80 ? 51.562 -25.612 -2.594 1.00 82.00 80 SER A CA 1
ATOM 635 C C . SER A 1 80 ? 52.556 -26.368 -3.487 1.00 82.00 80 SER A C 1
ATOM 637 O O . SER A 1 80 ? 53.583 -26.865 -3.017 1.00 82.00 80 SER A O 1
ATOM 639 N N . GLN A 1 81 ? 52.240 -26.504 -4.778 1.00 82.12 81 GLN A N 1
ATOM 640 C CA . GLN A 1 81 ? 53.025 -27.269 -5.752 1.00 82.12 81 GLN A CA 1
ATOM 641 C C . GLN A 1 81 ? 52.925 -26.636 -7.147 1.00 82.12 81 GLN A C 1
ATOM 643 O O . GLN A 1 81 ? 51.860 -26.128 -7.492 1.00 82.12 81 GLN A O 1
ATOM 648 N N . PRO A 1 82 ? 53.993 -26.692 -7.964 1.00 81.81 82 PRO A N 1
ATOM 649 C CA . PRO A 1 82 ? 53.954 -26.186 -9.332 1.00 81.81 82 PRO A CA 1
ATOM 650 C C . PRO A 1 82 ? 53.102 -27.083 -10.243 1.00 81.81 82 PRO A C 1
ATOM 652 O O . PRO A 1 82 ? 53.131 -28.312 -10.127 1.00 81.81 82 PRO A O 1
ATOM 655 N N . ILE A 1 83 ? 52.381 -26.466 -11.178 1.00 83.44 83 ILE A N 1
ATOM 656 C CA . ILE A 1 83 ? 51.582 -27.120 -12.215 1.00 83.44 83 ILE A CA 1
ATOM 657 C C . ILE A 1 83 ? 52.296 -26.913 -13.546 1.00 83.44 83 ILE A C 1
ATOM 659 O O . ILE A 1 83 ? 52.161 -25.891 -14.220 1.00 83.44 83 ILE A O 1
ATOM 663 N N . GLU A 1 84 ? 53.084 -27.913 -13.919 1.00 78.88 84 GLU A N 1
ATOM 664 C CA . GLU A 1 84 ? 53.803 -27.918 -15.193 1.00 78.88 84 GLU A CA 1
ATOM 665 C C . GLU A 1 84 ? 52.924 -28.508 -16.308 1.00 78.88 84 GLU A C 1
ATOM 667 O O . GLU A 1 84 ? 52.794 -27.908 -17.379 1.00 78.88 84 GLU A O 1
ATOM 672 N N . GLU A 1 85 ? 52.217 -29.605 -16.013 1.00 82.62 85 GLU A N 1
ATOM 673 C CA . GLU A 1 85 ? 51.352 -30.343 -16.943 1.00 82.62 85 GLU A CA 1
ATOM 674 C C . GLU A 1 85 ? 49.964 -30.615 -16.325 1.00 82.62 85 GLU A C 1
ATOM 676 O O . GLU A 1 85 ? 49.848 -30.996 -15.153 1.00 82.62 85 GLU A O 1
ATOM 681 N N . LEU A 1 86 ? 48.916 -30.469 -17.142 1.00 86.38 86 LEU A N 1
ATOM 682 C CA . LEU A 1 86 ? 47.534 -30.849 -16.844 1.00 86.38 86 LEU A CA 1
ATOM 683 C C . LEU A 1 86 ? 47.073 -31.912 -17.845 1.00 86.38 86 LEU A C 1
ATOM 685 O O . LEU A 1 86 ? 47.383 -31.825 -19.032 1.00 86.38 86 LEU A O 1
ATOM 689 N N . LYS A 1 87 ? 46.298 -32.896 -17.382 1.00 88.06 87 LYS A N 1
ATOM 690 C CA . LYS A 1 87 ? 45.713 -33.947 -18.229 1.00 88.06 87 LYS A CA 1
ATOM 691 C C . LYS A 1 87 ? 44.203 -33.963 -18.082 1.00 88.06 87 LYS A C 1
ATOM 693 O O . LYS A 1 87 ? 43.693 -33.772 -16.984 1.00 88.06 87 LYS A O 1
ATOM 698 N N . ILE A 1 88 ? 43.486 -34.216 -19.176 1.00 85.69 88 ILE A N 1
ATOM 699 C CA . ILE A 1 88 ? 42.043 -34.466 -19.107 1.00 85.69 88 ILE A CA 1
ATOM 700 C C . ILE A 1 88 ? 41.834 -35.836 -18.462 1.00 85.69 88 ILE A C 1
ATOM 702 O O . ILE A 1 88 ? 42.333 -36.845 -18.963 1.00 85.69 88 ILE A O 1
ATOM 706 N N . SER A 1 89 ? 41.093 -35.865 -17.359 1.00 83.81 89 SER A N 1
ATOM 707 C CA . SER A 1 89 ? 40.762 -37.088 -16.634 1.00 83.81 89 SER A CA 1
ATOM 708 C C . SER A 1 89 ? 39.336 -37.528 -16.955 1.00 83.81 89 SER A C 1
ATOM 710 O O . SER A 1 89 ? 38.452 -36.710 -17.194 1.00 83.81 89 SER A O 1
ATOM 712 N N . GLN A 1 90 ? 39.093 -38.838 -16.985 1.00 71.19 90 GLN A N 1
ATOM 713 C CA . GLN A 1 90 ? 37.764 -39.390 -17.285 1.00 71.19 90 GLN A CA 1
ATOM 714 C C . GLN A 1 90 ? 36.864 -39.491 -16.048 1.00 71.19 90 GLN A C 1
ATOM 716 O O . GLN A 1 90 ? 35.661 -39.719 -16.182 1.00 71.19 90 GLN A O 1
ATOM 721 N N . LYS A 1 91 ? 37.431 -39.369 -14.842 1.00 69.50 91 LYS A N 1
ATOM 722 C CA . LYS A 1 91 ? 36.706 -39.496 -13.574 1.00 69.50 91 LYS A CA 1
ATOM 723 C C . LYS A 1 91 ? 37.280 -38.542 -12.536 1.00 69.50 91 LYS A C 1
ATOM 725 O O . LYS A 1 91 ? 38.491 -38.456 -12.383 1.00 69.50 91 LYS A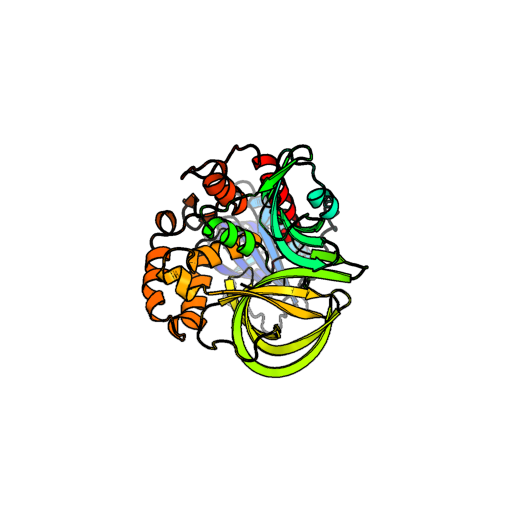 O 1
ATOM 730 N N . VAL A 1 92 ? 36.395 -37.898 -11.782 1.00 71.00 92 VAL A N 1
ATOM 731 C CA . VAL A 1 92 ? 36.740 -37.098 -10.600 1.00 71.00 92 VAL A CA 1
ATOM 732 C C . VAL A 1 92 ? 35.892 -37.591 -9.438 1.00 71.00 92 VAL A C 1
ATOM 734 O O . VAL A 1 92 ? 34.690 -37.797 -9.612 1.00 71.00 92 VAL A O 1
ATOM 737 N N . SER A 1 93 ? 36.503 -37.804 -8.272 1.00 68.31 93 SER A N 1
ATOM 738 C CA . SER A 1 93 ? 35.790 -38.173 -7.049 1.00 68.31 93 SER A CA 1
ATOM 739 C C . SER A 1 93 ? 35.949 -37.083 -5.994 1.00 68.31 93 SER A C 1
ATOM 741 O O . SER A 1 93 ? 37.041 -36.828 -5.495 1.00 68.31 93 SER A O 1
ATOM 743 N N . PHE A 1 94 ? 34.823 -36.463 -5.639 1.00 71.12 94 PHE A N 1
ATOM 744 C CA . PHE A 1 94 ? 34.699 -35.499 -4.543 1.00 71.12 94 PHE A CA 1
ATOM 745 C C . PHE A 1 94 ? 33.944 -36.087 -3.340 1.00 71.12 94 PHE A C 1
ATOM 747 O O . PHE A 1 94 ? 33.394 -35.334 -2.543 1.00 71.12 94 PHE A O 1
ATOM 754 N N . GLU A 1 95 ? 33.889 -37.417 -3.195 1.00 60.25 95 GLU A N 1
ATOM 755 C CA . GLU A 1 95 ? 33.016 -38.110 -2.224 1.00 60.25 95 GLU A CA 1
ATOM 756 C C . GLU A 1 95 ? 33.178 -37.640 -0.765 1.00 60.25 95 GLU A C 1
ATOM 758 O O . GLU A 1 95 ? 32.217 -37.688 -0.003 1.00 60.25 95 GLU A O 1
ATOM 763 N N . ASN A 1 96 ? 34.351 -37.113 -0.394 1.00 61.16 96 ASN A N 1
ATOM 764 C CA . ASN A 1 96 ? 34.650 -36.605 0.951 1.00 61.16 96 ASN A CA 1
ATOM 765 C C . ASN A 1 96 ? 34.816 -35.073 1.017 1.00 61.16 96 ASN A C 1
ATOM 767 O O . ASN A 1 96 ? 35.400 -34.563 1.972 1.00 61.16 96 ASN A O 1
ATOM 771 N N . CYS A 1 97 ? 34.357 -34.337 0.001 1.00 72.38 97 CYS A N 1
ATOM 772 C CA . CYS A 1 97 ? 34.546 -32.893 -0.091 1.00 72.38 97 CYS A CA 1
ATOM 773 C C . CYS A 1 97 ? 33.306 -32.124 0.386 1.00 72.38 97 CYS A C 1
ATOM 775 O O . CYS A 1 97 ? 32.226 -32.240 -0.192 1.00 72.38 97 CYS A O 1
ATOM 777 N N . ILE A 1 98 ? 33.460 -31.313 1.429 1.00 67.75 98 ILE A N 1
ATOM 778 C CA . ILE A 1 98 ? 32.404 -30.453 1.968 1.00 67.75 98 ILE A CA 1
ATOM 779 C C . ILE A 1 98 ? 32.528 -29.075 1.310 1.00 67.75 98 ILE A C 1
ATOM 781 O O . ILE A 1 98 ? 33.620 -28.514 1.244 1.00 67.75 98 ILE A O 1
ATOM 785 N N . GLU A 1 99 ? 31.427 -28.507 0.813 1.00 59.16 99 GLU A N 1
ATOM 786 C CA . GLU A 1 99 ? 31.452 -27.156 0.237 1.00 59.16 99 GLU A CA 1
ATOM 787 C C . GLU A 1 99 ? 31.918 -26.113 1.260 1.00 59.16 99 GLU A C 1
ATOM 789 O O . GLU A 1 99 ? 31.380 -26.031 2.370 1.00 59.16 99 GLU A O 1
ATOM 794 N N . GLU A 1 100 ? 32.895 -25.285 0.873 1.00 53.38 100 GLU A N 1
ATOM 795 C CA . GLU A 1 100 ? 33.309 -24.125 1.656 1.00 53.38 100 GLU A CA 1
ATOM 796 C C . GLU A 1 100 ? 32.112 -23.174 1.799 1.00 53.38 100 GLU A C 1
ATOM 798 O O . GLU A 1 100 ? 31.688 -22.501 0.856 1.00 53.38 100 GLU A O 1
ATOM 803 N N . ARG A 1 101 ? 31.518 -23.125 2.997 1.00 48.97 101 ARG A N 1
ATOM 804 C CA . ARG A 1 101 ? 30.576 -22.061 3.345 1.00 48.97 101 ARG A CA 1
ATOM 805 C C . ARG A 1 101 ? 31.381 -20.778 3.477 1.00 48.97 101 ARG A C 1
ATOM 807 O O . ARG A 1 101 ? 31.918 -20.506 4.546 1.00 48.97 101 ARG A O 1
ATOM 814 N N . GLU A 1 102 ? 31.445 -19.994 2.407 1.00 43.25 102 GLU A N 1
ATOM 815 C CA . GLU A 1 102 ? 32.015 -18.651 2.468 1.00 43.25 102 GLU A CA 1
ATOM 816 C C . GLU A 1 102 ? 31.349 -17.855 3.604 1.00 43.25 102 GLU A C 1
ATOM 818 O O . GLU A 1 102 ? 30.161 -17.502 3.544 1.00 43.25 102 GLU A O 1
ATOM 823 N N . GLU A 1 103 ? 32.124 -17.504 4.633 1.00 41.53 103 GLU A N 1
ATOM 824 C CA . GLU A 1 103 ? 31.831 -16.301 5.400 1.00 41.53 103 GLU A CA 1
ATOM 825 C C . GLU A 1 103 ? 31.950 -15.137 4.424 1.00 41.53 103 GLU A C 1
ATOM 827 O O . GLU A 1 103 ? 33.045 -14.672 4.106 1.00 41.53 103 GLU A O 1
ATOM 832 N N . LYS A 1 104 ? 30.798 -14.695 3.904 1.00 41.56 104 LYS A N 1
ATOM 833 C CA . LYS A 1 104 ? 30.717 -13.536 3.016 1.00 41.56 104 LYS A CA 1
ATOM 834 C C . LYS A 1 104 ? 31.603 -12.434 3.590 1.00 41.56 104 LYS A C 1
ATOM 836 O O . LYS A 1 104 ? 31.370 -12.056 4.746 1.00 41.56 104 LYS A O 1
ATOM 841 N N . PRO A 1 105 ? 32.568 -11.894 2.820 1.00 41.16 105 PRO A N 1
ATOM 842 C CA . PRO A 1 105 ? 33.435 -10.840 3.314 1.00 41.16 105 PRO A CA 1
ATOM 843 C C . PRO A 1 105 ? 32.547 -9.767 3.926 1.00 41.16 105 PRO A C 1
ATOM 845 O O . PRO A 1 105 ? 31.580 -9.322 3.290 1.00 41.16 105 PRO A O 1
ATOM 848 N N . ARG A 1 106 ? 32.816 -9.400 5.189 1.00 41.47 106 ARG A N 1
ATOM 849 C CA . ARG A 1 106 ? 32.132 -8.281 5.841 1.00 41.47 106 ARG A CA 1
ATOM 850 C C . ARG A 1 106 ? 32.339 -7.086 4.928 1.00 41.47 106 ARG A C 1
ATOM 852 O O . ARG A 1 106 ? 33.407 -6.478 4.939 1.00 41.47 106 ARG A O 1
ATOM 859 N N . ARG A 1 107 ? 31.322 -6.775 4.111 1.00 42.38 107 ARG A N 1
ATOM 860 C CA . ARG A 1 107 ? 31.271 -5.542 3.332 1.00 42.38 107 ARG A CA 1
ATOM 861 C C . ARG A 1 107 ? 31.696 -4.455 4.303 1.00 42.38 107 ARG A C 1
ATOM 863 O O . ARG A 1 107 ? 31.095 -4.360 5.380 1.00 42.38 107 ARG A O 1
ATOM 870 N N . ARG A 1 108 ? 32.727 -3.671 3.949 1.00 42.00 108 ARG A N 1
ATOM 871 C CA . ARG A 1 108 ? 32.955 -2.374 4.597 1.00 42.00 108 ARG A CA 1
ATOM 872 C C . ARG A 1 108 ? 31.563 -1.779 4.745 1.00 42.00 108 ARG A C 1
ATOM 874 O O . ARG A 1 108 ? 30.848 -1.708 3.743 1.00 42.00 108 ARG A O 1
ATOM 881 N N . LYS A 1 109 ? 31.123 -1.507 5.979 1.00 42.03 109 LYS A N 1
ATOM 882 C CA . LYS A 1 109 ? 29.855 -0.814 6.190 1.00 42.03 109 LYS A CA 1
ATOM 883 C C . LYS A 1 109 ? 30.038 0.496 5.436 1.00 42.03 109 LYS A C 1
ATOM 885 O O . LYS A 1 109 ? 30.700 1.386 5.953 1.00 42.03 109 LYS A O 1
ATOM 890 N N . MET A 1 110 ? 29.541 0.581 4.197 1.00 44.88 110 MET A N 1
ATOM 891 C CA . MET A 1 110 ? 29.261 1.874 3.598 1.00 44.88 110 MET A CA 1
ATOM 892 C C . MET A 1 110 ? 28.472 2.585 4.677 1.00 44.88 110 MET A C 1
ATOM 894 O O . MET A 1 110 ? 27.502 2.008 5.192 1.00 44.88 110 MET A O 1
ATOM 898 N N . GLU A 1 111 ? 28.955 3.753 5.096 1.00 43.44 111 GLU A N 1
ATOM 899 C CA . GLU A 1 111 ? 28.141 4.631 5.913 1.00 43.44 111 GLU A CA 1
ATOM 900 C C . GLU A 1 111 ? 26.802 4.709 5.201 1.00 43.44 111 GLU A C 1
ATOM 902 O O . GLU A 1 111 ? 26.711 5.124 4.043 1.00 43.44 111 GLU A O 1
ATOM 907 N N . ARG A 1 112 ? 25.776 4.147 5.846 1.00 54.84 112 ARG A N 1
ATOM 908 C CA . ARG A 1 112 ? 24.423 4.276 5.336 1.00 54.84 112 ARG A CA 1
ATOM 909 C C . ARG A 1 112 ? 24.209 5.781 5.294 1.00 54.84 112 ARG A C 1
ATOM 911 O O . ARG A 1 112 ? 24.419 6.400 6.342 1.00 54.84 112 ARG A O 1
ATOM 918 N N . PRO A 1 113 ? 23.886 6.369 4.130 1.00 53.66 113 PRO A N 1
ATOM 919 C CA . PRO A 1 113 ? 23.643 7.798 4.065 1.00 53.66 113 PRO A CA 1
ATOM 920 C C . PRO A 1 113 ? 22.678 8.142 5.196 1.00 53.66 113 PRO A C 1
ATOM 922 O O . PRO A 1 113 ? 21.685 7.432 5.396 1.00 53.66 113 PRO A O 1
ATOM 925 N N . LYS A 1 114 ? 23.034 9.146 6.007 1.00 59.97 114 LYS A N 1
ATOM 926 C CA . LYS A 1 114 ? 22.127 9.648 7.035 1.00 59.97 114 LYS A CA 1
ATOM 927 C C . LYS A 1 114 ? 20.898 10.134 6.293 1.00 59.97 114 LYS A C 1
ATOM 929 O O . LYS A 1 114 ? 20.951 11.142 5.596 1.00 59.97 114 LYS A O 1
ATOM 934 N N . LEU A 1 115 ? 19.833 9.350 6.390 1.00 64.44 115 LEU A N 1
ATOM 935 C CA . LEU A 1 115 ? 18.545 9.734 5.863 1.00 64.44 115 LEU A CA 1
ATOM 936 C C . LEU A 1 115 ? 18.147 11.056 6.524 1.00 64.44 115 LEU A C 1
ATOM 938 O O . LEU A 1 115 ? 18.274 11.155 7.751 1.00 64.44 115 LEU A O 1
ATOM 942 N N . PRO A 1 116 ? 17.676 12.050 5.754 1.00 67.38 116 PRO A N 1
ATOM 943 C CA . PRO A 1 116 ? 16.967 13.173 6.346 1.00 67.38 116 PRO A CA 1
ATOM 944 C C . PRO A 1 116 ? 15.837 12.643 7.235 1.00 67.38 116 PRO A C 1
ATOM 946 O O . PRO A 1 116 ? 15.319 11.544 7.013 1.00 67.38 116 PRO A O 1
ATOM 949 N N . SER A 1 117 ? 15.491 13.374 8.293 1.00 83.25 117 SER A N 1
ATOM 950 C CA . SER A 1 117 ? 14.496 12.870 9.237 1.00 83.25 117 SER A CA 1
ATOM 951 C C . SER A 1 117 ? 13.127 12.797 8.559 1.00 83.25 117 SER A C 1
ATOM 953 O O . SER A 1 117 ? 12.696 13.744 7.899 1.00 83.25 117 SER A O 1
ATOM 955 N N . ILE A 1 118 ? 12.403 11.690 8.740 1.00 88.88 118 ILE A N 1
ATOM 956 C CA . ILE A 1 118 ? 11.019 11.592 8.257 1.00 88.88 118 ILE A CA 1
ATOM 957 C C . ILE A 1 118 ? 10.130 12.661 8.901 1.00 88.88 118 ILE A C 1
ATOM 959 O O . ILE A 1 118 ? 9.235 13.194 8.249 1.00 88.88 118 ILE A O 1
ATOM 963 N N . ASP A 1 119 ? 10.436 13.059 10.137 1.00 87.19 119 ASP A N 1
ATOM 964 C CA . ASP A 1 119 ? 9.740 14.145 10.826 1.00 87.19 119 ASP A CA 1
ATOM 965 C C . ASP A 1 119 ? 10.032 15.506 10.179 1.00 87.19 119 ASP A C 1
ATOM 967 O O . ASP A 1 119 ? 9.148 16.358 10.101 1.00 87.19 119 ASP A O 1
ATOM 971 N N . GLU A 1 120 ? 11.249 15.718 9.665 1.00 87.12 120 GLU A N 1
ATOM 972 C CA . GLU A 1 120 ? 11.571 16.913 8.873 1.00 87.12 120 GLU A CA 1
ATOM 973 C C . GLU A 1 120 ? 10.798 16.913 7.553 1.00 87.12 120 GLU A C 1
ATOM 975 O O . GLU A 1 120 ? 10.264 17.950 7.157 1.00 87.12 120 GLU A O 1
ATOM 980 N N . TYR A 1 121 ? 10.671 15.755 6.895 1.00 91.44 121 TYR A N 1
ATOM 981 C CA . TYR A 1 121 ? 9.869 15.629 5.679 1.00 91.44 121 TYR A CA 1
ATOM 982 C C . TYR A 1 121 ? 8.394 15.964 5.928 1.00 91.44 121 TYR A C 1
ATOM 984 O O . TYR A 1 121 ? 7.831 16.783 5.199 1.00 91.44 121 TYR A O 1
ATOM 992 N N . LYS A 1 122 ? 7.792 15.438 7.001 1.00 90.19 122 LYS A N 1
ATOM 993 C CA . LYS A 1 122 ? 6.408 15.754 7.405 1.00 90.19 122 LYS A CA 1
ATOM 994 C C . LYS A 1 122 ? 6.190 17.244 7.690 1.00 90.19 122 LYS A C 1
ATOM 996 O O . LYS A 1 122 ? 5.108 17.776 7.448 1.00 90.19 122 LYS A O 1
ATOM 1001 N N . ARG A 1 123 ? 7.231 17.944 8.153 1.00 87.06 123 ARG A N 1
ATOM 1002 C CA . ARG A 1 123 ? 7.219 19.393 8.426 1.00 87.06 123 ARG A CA 1
ATOM 1003 C C . ARG A 1 123 ? 7.529 20.261 7.206 1.00 87.06 123 ARG A C 1
ATOM 1005 O O . ARG A 1 123 ? 7.567 21.484 7.346 1.00 87.06 123 ARG A O 1
ATOM 1012 N N . THR A 1 124 ? 7.725 19.673 6.024 1.00 88.12 124 THR A N 1
ATOM 1013 C CA . THR A 1 124 ? 7.974 20.431 4.791 1.00 88.12 124 THR A CA 1
ATOM 1014 C C . THR A 1 124 ? 6.878 21.484 4.587 1.00 88.12 124 THR A C 1
ATOM 1016 O O . THR A 1 124 ? 5.676 21.220 4.743 1.00 88.12 124 THR A O 1
ATOM 1019 N N . LYS A 1 125 ? 7.301 22.715 4.277 1.00 86.50 125 LYS A N 1
ATOM 1020 C CA . LYS A 1 125 ? 6.386 23.816 3.977 1.00 86.50 125 LYS A CA 1
ATOM 1021 C C . LYS A 1 125 ? 5.835 23.620 2.568 1.00 86.50 125 LYS A C 1
ATOM 1023 O O . LYS A 1 125 ? 6.597 23.490 1.617 1.00 86.50 125 LYS A O 1
ATOM 1028 N N . ILE A 1 126 ? 4.513 23.611 2.466 1.00 88.88 126 ILE A N 1
ATOM 1029 C CA . ILE A 1 126 ? 3.769 23.421 1.220 1.00 88.88 126 ILE A CA 1
ATOM 1030 C C . ILE A 1 126 ? 2.822 24.603 1.104 1.00 88.88 126 ILE A C 1
ATOM 1032 O O . ILE A 1 126 ? 2.206 24.981 2.103 1.00 88.88 126 ILE A O 1
ATOM 1036 N N . THR A 1 127 ? 2.742 25.191 -0.086 1.00 88.31 127 THR A N 1
ATOM 1037 C CA . THR A 1 127 ? 1.914 26.374 -0.355 1.00 88.31 127 THR A CA 1
ATOM 1038 C C . THR A 1 127 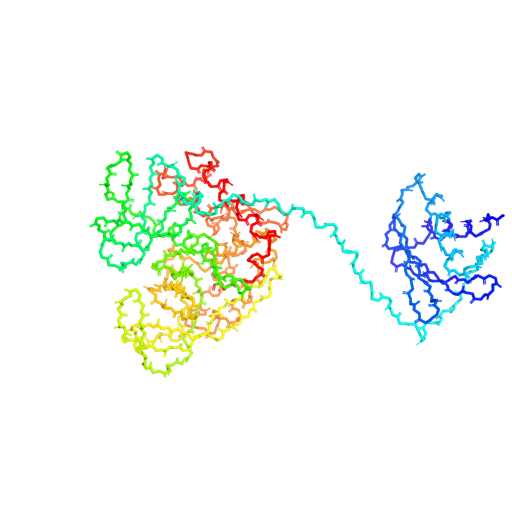? 0.438 26.105 -0.072 1.00 88.31 127 THR A C 1
ATOM 1040 O O . THR A 1 127 ? -0.207 26.892 0.618 1.00 88.31 127 THR A O 1
ATOM 1043 N N . GLN A 1 128 ? -0.060 24.962 -0.543 1.00 92.19 128 GLN A N 1
ATOM 1044 C CA . GLN A 1 128 ? -1.435 24.513 -0.380 1.00 92.19 128 GLN A CA 1
ATOM 1045 C C . GLN A 1 128 ? -1.427 23.031 0.016 1.00 92.19 128 GLN A C 1
ATOM 1047 O O . GLN A 1 128 ? -0.785 22.228 -0.656 1.00 92.19 128 GLN A O 1
ATOM 1052 N N . LYS A 1 129 ? -2.092 22.683 1.122 1.00 93.94 129 LYS A N 1
ATOM 1053 C CA . LYS A 1 129 ? -2.170 21.308 1.642 1.00 93.94 129 LYS A CA 1
ATOM 1054 C C . LYS A 1 129 ? -3.593 20.786 1.586 1.00 93.94 129 LYS A C 1
ATOM 1056 O O . LYS A 1 129 ? -4.476 21.403 2.181 1.00 93.94 129 LYS A O 1
ATOM 1061 N N . HIS A 1 130 ? -3.793 19.622 0.988 1.00 96.56 130 HIS A N 1
ATOM 1062 C CA . HIS A 1 130 ? -5.043 18.883 1.072 1.00 96.56 130 HIS A CA 1
ATOM 1063 C C . HIS A 1 130 ? -4.942 17.858 2.201 1.00 96.56 130 HIS A C 1
ATOM 1065 O O . HIS A 1 130 ? -4.116 16.939 2.179 1.00 96.56 130 HIS A O 1
ATOM 1071 N N . ILE A 1 131 ? -5.785 18.036 3.217 1.00 96.94 131 ILE A N 1
ATOM 1072 C CA . ILE A 1 131 ? -5.757 17.236 4.439 1.00 96.94 131 ILE A CA 1
ATOM 1073 C C . ILE A 1 131 ? -7.061 16.454 4.558 1.00 96.94 131 ILE A C 1
ATOM 1075 O O . ILE A 1 131 ? -8.151 17.029 4.521 1.00 96.94 131 ILE A O 1
ATOM 1079 N N . ILE A 1 132 ? -6.942 15.139 4.743 1.00 97.25 132 ILE A N 1
ATOM 1080 C CA . ILE A 1 132 ? -8.068 14.232 4.979 1.00 97.25 132 ILE A CA 1
ATOM 1081 C C . ILE A 1 132 ? -7.987 13.713 6.419 1.00 97.25 132 ILE A C 1
ATOM 1083 O O . ILE A 1 132 ? -7.093 12.918 6.726 1.00 97.25 132 ILE A O 1
ATOM 1087 N N . PRO A 1 133 ? -8.909 14.123 7.308 1.00 96.06 133 PRO A N 1
ATOM 1088 C CA . PRO A 1 133 ? -9.019 13.547 8.643 1.00 96.06 133 PRO A CA 1
ATOM 1089 C C . PRO A 1 133 ? -9.419 12.069 8.552 1.00 96.06 133 PRO A C 1
ATOM 1091 O O . PRO A 1 133 ? -10.406 11.729 7.904 1.00 96.06 133 PRO A O 1
ATOM 1094 N N . LEU A 1 134 ? -8.668 11.192 9.217 1.00 94.50 134 LEU A N 1
ATOM 1095 C CA . LEU A 1 134 ? -8.913 9.744 9.246 1.00 94.50 134 LEU A CA 1
ATOM 1096 C C . LEU A 1 134 ? -9.530 9.298 10.573 1.00 94.50 134 LEU A C 1
ATOM 1098 O O . LEU A 1 134 ? -10.443 8.478 10.591 1.00 94.50 134 LEU A O 1
ATOM 1102 N N . LEU A 1 135 ? -9.034 9.837 11.691 1.00 92.00 135 LEU A N 1
ATOM 1103 C CA . LEU A 1 135 ? -9.540 9.521 13.025 1.00 92.00 135 LEU A CA 1
ATOM 1104 C C . LEU A 1 135 ? -9.459 10.738 13.943 1.00 92.00 135 LEU A C 1
ATOM 1106 O O . LEU A 1 135 ? -8.402 11.347 14.084 1.00 92.00 135 LEU A O 1
ATOM 1110 N N . HIS A 1 136 ? -10.558 11.042 14.629 1.00 90.75 136 HIS A N 1
ATOM 1111 C CA . HIS A 1 136 ? -10.574 12.041 15.692 1.00 90.75 136 HIS A CA 1
ATOM 1112 C C . HIS A 1 136 ? -9.937 11.486 16.973 1.00 90.75 136 HIS A C 1
ATOM 1114 O O . HIS A 1 136 ? -10.391 10.474 17.508 1.00 90.75 136 HIS A O 1
ATOM 1120 N N . LEU A 1 137 ? -8.914 12.172 17.483 1.00 86.62 137 LEU A N 1
ATOM 1121 C CA . LEU A 1 137 ? -8.147 11.777 18.669 1.00 86.62 137 LEU A CA 1
ATOM 1122 C C . LEU A 1 137 ? -8.544 12.561 19.935 1.00 86.62 137 LEU A C 1
ATOM 1124 O O . LEU A 1 137 ? -8.072 12.235 21.020 1.00 86.62 137 LEU A O 1
ATOM 1128 N N . GLY A 1 138 ? -9.430 13.557 19.819 1.00 83.25 138 GLY A N 1
ATOM 1129 C CA . GLY A 1 138 ? -9.823 14.465 20.904 1.00 83.25 138 GLY A CA 1
ATOM 1130 C C . GLY A 1 138 ? -9.168 15.842 20.786 1.00 83.25 138 GLY A C 1
ATOM 1131 O O . GLY A 1 138 ? -8.187 16.000 20.070 1.00 83.25 138 GLY A O 1
ATOM 1132 N N . GLU A 1 139 ? -9.727 16.851 21.465 1.00 82.56 139 GLU A N 1
ATOM 1133 C CA . GLU A 1 139 ? -9.177 18.222 21.516 1.00 82.56 139 GLU A CA 1
ATOM 1134 C C . GLU A 1 139 ? -8.808 18.801 20.137 1.00 82.56 139 GLU A C 1
ATOM 1136 O O . GLU A 1 139 ? -7.745 19.389 19.970 1.00 82.56 139 GLU A O 1
ATOM 1141 N N . LYS A 1 140 ? -9.664 18.588 19.124 1.00 86.81 140 LYS A N 1
ATOM 1142 C CA . LYS A 1 140 ? -9.423 18.995 17.724 1.00 86.81 140 LYS A CA 1
ATOM 1143 C C . LYS A 1 140 ? -8.213 18.333 17.053 1.00 86.81 140 LYS A C 1
ATOM 1145 O O . LYS A 1 140 ? -7.880 18.696 15.933 1.00 86.81 140 LYS A O 1
ATOM 1150 N N . LYS A 1 141 ? -7.570 17.343 17.667 1.00 91.50 141 LYS A N 1
ATOM 1151 C CA . LYS A 1 141 ? -6.482 16.575 17.054 1.00 91.50 141 LYS A CA 1
ATOM 1152 C C . LYS A 1 141 ? -7.054 15.433 16.233 1.00 91.50 141 LYS A C 1
ATOM 1154 O O . LYS A 1 141 ? -7.905 14.672 16.700 1.00 91.50 141 LYS A O 1
ATOM 1159 N N . TYR A 1 142 ? -6.547 15.290 15.020 1.00 93.69 142 TYR A N 1
ATOM 1160 C CA . TYR A 1 142 ? -6.934 14.236 14.099 1.00 93.69 142 TYR A CA 1
ATOM 1161 C C . TYR A 1 142 ? -5.695 13.552 13.556 1.00 93.69 142 TYR A C 1
ATOM 1163 O O . TYR A 1 142 ? -4.764 14.210 13.092 1.00 93.69 142 TYR A O 1
ATOM 1171 N N . LEU A 1 143 ? -5.723 12.224 13.542 1.00 94.88 143 LEU A N 1
ATOM 1172 C CA . LEU A 1 143 ? -4.865 11.470 12.647 1.00 94.88 143 LEU A CA 1
ATOM 1173 C C . LEU A 1 143 ? -5.312 11.790 11.221 1.00 94.88 143 LEU A C 1
ATOM 1175 O O . LEU A 1 143 ? -6.475 11.559 10.885 1.00 94.88 143 LEU A O 1
ATOM 1179 N N . SER A 1 144 ? -4.420 12.350 10.416 1.00 96.81 144 SER A N 1
ATOM 1180 C CA . SER A 1 144 ? -4.779 12.956 9.138 1.00 96.81 144 SER A CA 1
ATOM 1181 C C . SER A 1 144 ? -3.767 12.611 8.057 1.00 96.81 144 SER A C 1
ATOM 1183 O O . SER A 1 144 ? -2.562 12.601 8.304 1.00 96.81 144 SER A O 1
ATOM 1185 N N . LEU A 1 145 ? -4.266 12.362 6.850 1.00 97.88 145 LEU A N 1
ATOM 1186 C CA . LEU A 1 145 ? -3.468 12.210 5.640 1.00 97.88 145 LEU A CA 1
ATOM 1187 C C . LEU A 1 145 ? -3.220 13.589 5.025 1.00 97.88 145 LEU A C 1
ATOM 1189 O O . LEU A 1 145 ? -4.178 14.296 4.720 1.00 97.88 145 LEU A O 1
ATOM 1193 N N . THR A 1 146 ? -1.955 13.949 4.815 1.00 97.38 146 THR A N 1
ATOM 1194 C CA . THR A 1 146 ? -1.572 15.079 3.952 1.00 97.38 146 THR A CA 1
ATOM 1195 C C . THR A 1 146 ? -1.247 14.532 2.569 1.00 97.38 146 THR A C 1
ATOM 1197 O O . THR A 1 146 ? -0.266 13.798 2.418 1.00 97.38 146 THR A O 1
ATOM 1200 N N . LEU A 1 147 ? -2.077 14.856 1.576 1.00 97.44 147 LEU A N 1
ATOM 1201 C CA . LEU A 1 147 ? -2.040 14.203 0.267 1.00 97.44 147 LEU A CA 1
ATOM 1202 C C . LEU A 1 147 ? -0.751 14.503 -0.498 1.00 97.44 147 LEU A C 1
ATOM 1204 O O . LEU A 1 147 ? -0.119 13.569 -0.975 1.00 97.44 147 LEU A O 1
ATOM 1208 N N . GLU A 1 148 ? -0.295 15.756 -0.526 1.00 96.12 148 GLU A N 1
ATOM 1209 C CA . GLU A 1 148 ? 0.896 16.178 -1.283 1.00 96.12 148 GLU A CA 1
ATOM 1210 C C . GLU A 1 148 ? 2.183 15.472 -0.846 1.00 96.12 148 GLU A C 1
ATOM 1212 O O . GLU A 1 148 ? 3.100 15.304 -1.646 1.00 96.12 148 GLU A O 1
ATOM 1217 N N . LEU A 1 149 ? 2.259 15.076 0.427 1.00 95.88 149 LEU A N 1
ATOM 1218 C CA . LEU A 1 149 ? 3.417 14.378 0.987 1.00 95.88 149 LEU A CA 1
ATOM 1219 C C . LEU A 1 149 ? 3.229 12.859 1.038 1.00 95.88 149 LEU A C 1
ATOM 1221 O O . LEU A 1 149 ? 4.195 12.142 1.282 1.00 95.88 149 LEU A O 1
ATOM 1225 N N . GLY A 1 150 ? 1.997 12.357 0.902 1.00 96.25 150 GLY A N 1
ATOM 1226 C CA . GLY A 1 150 ? 1.691 10.950 1.157 1.00 96.25 150 GLY A CA 1
ATOM 1227 C C . GLY A 1 150 ? 2.073 10.511 2.571 1.00 96.25 150 GLY A C 1
ATOM 1228 O O . GLY A 1 150 ? 2.616 9.423 2.753 1.00 96.25 150 GLY A O 1
ATOM 1229 N N . VAL A 1 151 ? 1.823 11.358 3.574 1.00 97.06 151 VAL A N 1
ATOM 1230 C CA . VAL A 1 151 ? 2.145 11.067 4.981 1.00 97.06 151 VAL A CA 1
ATOM 1231 C C . VAL A 1 151 ? 0.922 11.162 5.869 1.00 97.06 151 VAL A C 1
ATOM 1233 O O . VAL A 1 151 ? 0.016 11.966 5.632 1.00 97.06 151 VAL A O 1
ATOM 1236 N N . ILE A 1 152 ? 0.941 10.374 6.936 1.00 96.94 152 ILE A N 1
ATOM 1237 C CA . ILE A 1 152 ? -0.028 10.450 8.017 1.00 96.94 152 ILE A CA 1
ATOM 1238 C C . ILE A 1 152 ? 0.656 10.994 9.265 1.00 96.94 152 ILE A C 1
ATOM 1240 O O . ILE A 1 152 ? 1.736 10.547 9.674 1.00 96.94 152 ILE A O 1
ATOM 1244 N N . ASP A 1 153 ? 0.002 11.985 9.857 1.00 95.06 153 ASP A N 1
ATOM 1245 C CA . ASP A 1 153 ? 0.443 12.622 11.086 1.00 95.06 153 ASP A CA 1
ATOM 1246 C C . ASP A 1 153 ? -0.747 13.128 11.908 1.00 95.06 153 ASP A C 1
ATOM 1248 O O . ASP A 1 153 ? -1.904 13.046 11.487 1.00 95.06 153 ASP A O 1
ATOM 1252 N N . ILE A 1 154 ? -0.466 13.633 13.104 1.00 93.75 154 ILE A N 1
ATOM 1253 C CA . ILE A 1 154 ? -1.460 14.235 13.985 1.00 93.75 154 ILE A CA 1
ATOM 1254 C C . ILE A 1 154 ? -1.503 15.733 13.718 1.00 93.75 154 ILE A C 1
ATOM 1256 O O . ILE A 1 154 ? -0.520 16.443 13.914 1.00 93.75 154 ILE A O 1
ATOM 1260 N N . ILE A 1 155 ? -2.667 16.215 13.292 1.00 92.44 155 ILE A N 1
ATOM 1261 C CA . ILE A 1 155 ? -2.886 17.615 12.936 1.00 92.44 155 ILE A CA 1
ATOM 1262 C C . ILE A 1 155 ? -4.055 18.151 13.756 1.00 92.44 155 ILE A C 1
ATOM 1264 O O . ILE A 1 155 ? -5.062 17.466 13.946 1.00 92.44 155 ILE A O 1
ATOM 1268 N N . GLU A 1 156 ? -3.921 19.375 14.257 1.00 91.88 156 GLU A N 1
ATOM 1269 C CA . GLU A 1 156 ? -5.041 20.088 14.862 1.00 91.88 156 GLU A CA 1
ATOM 1270 C C . GLU A 1 156 ? -5.928 20.673 13.761 1.00 91.88 156 GLU A C 1
ATOM 1272 O O . GLU A 1 156 ? -5.478 21.500 12.968 1.00 91.88 156 GLU A O 1
ATOM 1277 N N . LEU A 1 157 ? -7.182 20.227 13.701 1.00 89.19 157 LEU A N 1
ATOM 1278 C CA . LEU A 1 157 ? -8.138 20.596 12.667 1.00 89.19 157 LEU A CA 1
ATOM 1279 C C . LEU A 1 157 ? -9.442 21.123 13.275 1.00 89.19 157 LEU A C 1
ATOM 1281 O O . LEU A 1 157 ? -9.934 20.597 14.276 1.00 89.19 157 LEU A O 1
ATOM 1285 N N . PRO A 1 158 ? -10.065 22.131 12.647 1.00 85.88 158 PRO A N 1
ATOM 1286 C CA . PRO A 1 158 ? -11.298 22.719 13.159 1.00 85.88 158 PRO A CA 1
ATOM 1287 C C . PRO A 1 158 ? -12.512 21.778 13.063 1.00 85.88 158 PRO A C 1
ATOM 1289 O O . PRO A 1 158 ? -13.458 21.941 13.832 1.00 85.88 158 PRO A O 1
ATOM 1292 N N . PHE A 1 159 ? -12.502 20.806 12.146 1.00 86.75 159 PHE A N 1
ATOM 1293 C CA . PHE A 1 159 ? -13.607 19.875 11.900 1.00 86.75 159 PHE A CA 1
ATOM 1294 C C . PHE A 1 159 ? -13.121 18.572 11.240 1.00 86.75 159 PHE A C 1
ATOM 1296 O O . PHE A 1 159 ? -11.981 18.472 10.798 1.00 86.75 159 PHE A O 1
ATOM 1303 N N . SER A 1 160 ? -13.998 17.566 11.179 1.00 88.44 160 SER A N 1
ATOM 1304 C CA . SER A 1 160 ? -13.703 16.197 10.723 1.00 88.44 160 SER A CA 1
ATOM 1305 C C . SER A 1 160 ? -13.832 15.969 9.211 1.00 88.44 160 SER A C 1
ATOM 1307 O O . SER A 1 160 ? -13.780 14.830 8.756 1.00 88.44 160 SER A O 1
ATOM 1309 N N . SER A 1 161 ? -14.040 17.026 8.428 1.00 93.06 161 SER A N 1
ATOM 1310 C CA . SER A 1 161 ? -14.190 16.940 6.968 1.00 93.06 161 SER A CA 1
ATOM 1311 C C . SER A 1 161 ? -12.871 17.244 6.253 1.00 93.06 161 SER A C 1
ATOM 1313 O O . SER A 1 161 ? -12.040 17.948 6.827 1.00 93.06 161 SER A O 1
ATOM 1315 N N . PRO A 1 162 ? -12.669 16.758 5.014 1.00 96.44 162 PRO A N 1
ATOM 1316 C CA . PRO A 1 162 ? -11.498 17.118 4.225 1.00 96.44 162 PRO A CA 1
ATOM 1317 C C . PRO A 1 162 ? -11.394 18.633 4.021 1.00 96.44 162 PRO A C 1
ATOM 1319 O O . PRO A 1 162 ? -12.405 19.323 3.848 1.00 96.44 162 PRO A O 1
ATOM 1322 N N . ILE A 1 163 ? -10.167 19.146 4.031 1.00 96.25 163 ILE A N 1
ATOM 1323 C CA . ILE A 1 163 ? -9.880 20.580 3.922 1.00 96.25 163 ILE A CA 1
ATOM 1324 C C . ILE A 1 163 ? -8.707 20.874 3.001 1.00 96.25 163 ILE A C 1
ATOM 1326 O O . ILE A 1 163 ? -7.839 20.029 2.782 1.00 96.25 163 ILE A O 1
ATOM 1330 N N . ILE A 1 164 ? -8.666 22.121 2.549 1.00 95.88 164 ILE A N 1
ATOM 1331 C CA . ILE A 1 164 ? -7.502 22.763 1.956 1.00 95.88 164 ILE A CA 1
ATOM 1332 C C . ILE A 1 164 ? -6.963 23.781 2.963 1.00 95.88 164 ILE A C 1
ATOM 1334 O O . ILE A 1 164 ? -7.726 24.585 3.505 1.00 95.88 164 ILE A O 1
ATOM 1338 N N . VAL A 1 165 ? -5.654 23.750 3.212 1.00 92.19 165 VAL A N 1
ATOM 1339 C CA . VAL A 1 165 ? -4.936 24.736 4.027 1.00 92.19 165 VAL A CA 1
ATOM 1340 C C . VAL A 1 165 ? -3.979 25.518 3.136 1.00 92.19 165 VAL A C 1
ATOM 1342 O O . VAL A 1 165 ? -3.034 24.946 2.598 1.00 92.19 165 VAL A O 1
ATOM 1345 N N . GLU A 1 166 ? -4.192 26.826 3.012 1.00 90.88 166 GLU A N 1
ATOM 1346 C CA . GLU A 1 166 ? -3.375 27.722 2.186 1.00 90.88 166 GLU A CA 1
ATOM 1347 C C . GLU A 1 166 ? -3.159 29.054 2.904 1.00 90.88 166 GLU A C 1
ATOM 1349 O O . GLU A 1 166 ? -4.120 29.723 3.267 1.00 90.88 166 GLU A O 1
ATOM 1354 N N . SER A 1 167 ? -1.901 29.451 3.134 1.00 78.12 167 SER A N 1
ATOM 1355 C CA . SER A 1 167 ? -1.544 30.749 3.745 1.00 78.12 167 SER A CA 1
ATOM 1356 C C . SER A 1 167 ? -2.390 31.140 4.980 1.00 78.12 167 SER A C 1
ATOM 1358 O O 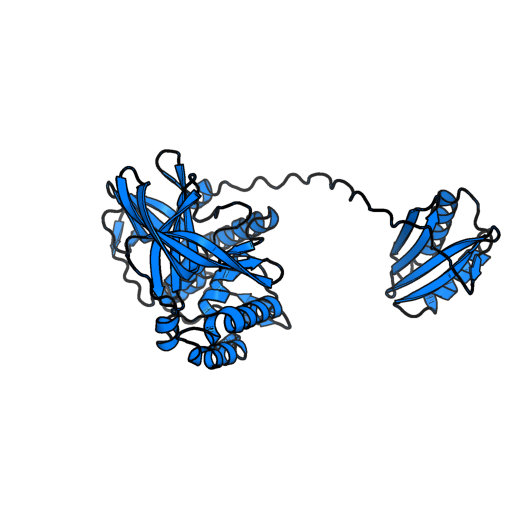. SER A 1 167 ? -2.755 32.301 5.149 1.00 78.12 167 SER A O 1
ATOM 1360 N N . ASN A 1 168 ? -2.687 30.162 5.850 1.00 74.94 168 ASN A N 1
ATOM 1361 C CA . ASN A 1 168 ? -3.536 30.238 7.059 1.00 74.94 168 ASN A CA 1
ATOM 1362 C C . ASN A 1 168 ? -5.059 30.302 6.842 1.00 74.94 168 ASN A C 1
ATOM 1364 O O . ASN A 1 168 ? -5.806 30.422 7.813 1.00 74.94 168 ASN A O 1
ATOM 1368 N N . GLN A 1 169 ? -5.541 30.181 5.612 1.00 88.50 169 GLN A N 1
ATOM 1369 C CA . GLN A 1 169 ? -6.953 29.961 5.326 1.00 88.50 169 GLN A CA 1
ATOM 1370 C C . GLN A 1 169 ? -7.247 28.463 5.289 1.00 88.50 169 GLN A C 1
ATOM 1372 O O . GLN A 1 169 ? -6.491 27.681 4.712 1.00 88.50 169 GLN A O 1
ATOM 1377 N N . VAL A 1 170 ? -8.357 28.076 5.916 1.00 91.38 170 VAL A N 1
ATOM 1378 C CA . VAL A 1 170 ? -8.878 26.709 5.888 1.00 91.38 170 VAL A CA 1
ATOM 1379 C C . VAL A 1 170 ? -10.191 26.729 5.127 1.00 91.38 170 VAL A C 1
ATOM 1381 O O . VAL A 1 170 ? -11.139 27.389 5.551 1.00 91.38 170 VAL A O 1
ATOM 1384 N N . THR A 1 171 ? -10.254 26.005 4.015 1.00 94.56 171 THR A N 1
ATOM 1385 C CA . THR A 1 171 ? -11.472 25.875 3.208 1.00 94.56 171 THR A CA 1
ATOM 1386 C C . THR A 1 171 ? -11.890 24.409 3.088 1.00 94.56 171 THR A C 1
ATOM 1388 O O . THR A 1 171 ? -11.041 23.521 3.183 1.00 94.56 171 THR A O 1
ATOM 1391 N N . PRO A 1 172 ? -13.190 24.108 2.927 1.00 93.44 172 PRO A N 1
ATOM 1392 C CA . PRO A 1 172 ? -13.638 22.738 2.700 1.00 93.44 172 PRO A CA 1
ATOM 1393 C C . PRO A 1 172 ? -13.076 22.173 1.391 1.00 93.44 172 PRO A C 1
ATOM 1395 O O . PRO A 1 172 ? -13.157 22.822 0.350 1.00 93.44 172 PRO A O 1
ATOM 1398 N N . TYR A 1 173 ? -12.582 20.937 1.429 1.00 94.50 173 TYR A N 1
ATOM 1399 C CA . TYR A 1 173 ? -12.193 20.186 0.239 1.00 94.50 173 TYR A CA 1
ATOM 1400 C C . TYR A 1 173 ? -13.265 19.143 -0.075 1.00 94.50 173 TYR A C 1
ATOM 1402 O O . TYR A 1 173 ? -13.595 18.295 0.756 1.00 94.50 173 TYR A O 1
ATOM 1410 N N . LYS A 1 174 ? -13.826 19.189 -1.284 1.00 93.81 174 LYS A N 1
ATOM 1411 C CA . LYS A 1 174 ? -14.776 18.180 -1.753 1.00 93.81 174 LYS A CA 1
ATOM 1412 C C . LYS A 1 174 ? -14.060 17.202 -2.674 1.00 93.81 174 LYS A C 1
ATOM 1414 O O . LYS A 1 174 ? -13.737 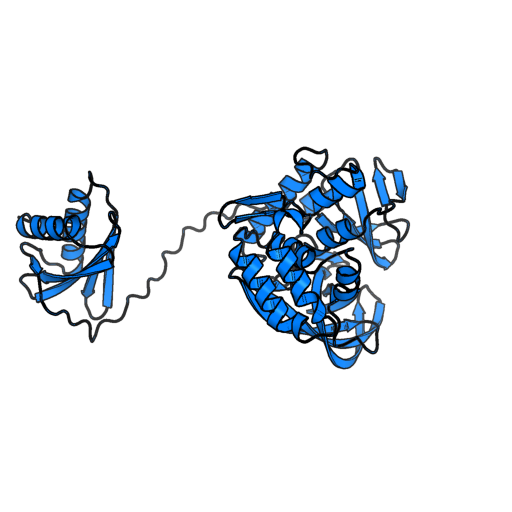17.556 -3.803 1.00 93.81 174 LYS A O 1
ATOM 1419 N N . ILE A 1 175 ? -13.884 15.973 -2.198 1.00 94.44 175 ILE A N 1
ATOM 1420 C CA . ILE A 1 175 ? -13.358 14.864 -3.001 1.00 94.44 175 ILE A CA 1
ATOM 1421 C C . ILE A 1 175 ? -14.362 14.559 -4.121 1.00 94.44 175 ILE A C 1
ATOM 1423 O O . ILE A 1 175 ? -15.547 14.331 -3.849 1.00 94.44 175 ILE A O 1
ATOM 1427 N N . ARG A 1 176 ? -13.904 14.577 -5.373 1.00 92.94 176 ARG A N 1
ATOM 1428 C CA . ARG A 1 176 ? -14.728 14.321 -6.562 1.00 92.94 176 ARG A CA 1
ATOM 1429 C C . ARG A 1 176 ? -14.758 12.836 -6.895 1.00 92.94 176 ARG A C 1
ATOM 1431 O O . ARG A 1 176 ? -15.831 12.290 -7.139 1.00 92.94 176 ARG A O 1
ATOM 1438 N N . GLU A 1 177 ? -13.606 12.185 -6.838 1.00 92.69 177 GLU A N 1
ATOM 1439 C CA . GLU A 1 177 ? -13.415 10.779 -7.146 1.00 92.69 177 GLU A CA 1
ATOM 1440 C C . GLU A 1 177 ? -12.701 10.067 -5.990 1.00 92.69 177 GLU A C 1
ATOM 1442 O O . GLU A 1 177 ? -11.476 10.052 -5.882 1.00 92.69 177 GLU A O 1
ATOM 1447 N N . ILE A 1 178 ? -13.478 9.403 -5.126 1.00 93.81 178 ILE A N 1
ATOM 1448 C CA . ILE A 1 178 ? -12.960 8.716 -3.928 1.00 93.81 178 ILE A CA 1
ATOM 1449 C C . ILE A 1 178 ? -11.891 7.654 -4.238 1.00 93.81 178 ILE A C 1
ATOM 1451 O O . ILE A 1 178 ? -11.027 7.378 -3.405 1.00 93.81 178 ILE A O 1
ATOM 1455 N N . ARG A 1 179 ? -11.909 7.100 -5.460 1.00 95.12 179 ARG A N 1
ATOM 1456 C CA . ARG A 1 179 ? -10.897 6.175 -5.982 1.00 95.12 179 ARG A CA 1
ATOM 1457 C C . ARG A 1 179 ? -9.480 6.712 -5.813 1.00 95.12 179 ARG A C 1
ATOM 1459 O O . ARG A 1 179 ? -8.571 5.962 -5.464 1.00 95.12 179 ARG A O 1
ATOM 1466 N N . THR A 1 180 ? -9.278 8.003 -6.056 1.00 95.62 180 THR A N 1
ATOM 1467 C CA . THR A 1 180 ? -7.958 8.637 -5.968 1.00 95.62 180 THR A CA 1
ATOM 1468 C C . THR A 1 180 ? -7.414 8.572 -4.540 1.00 95.62 180 THR A C 1
ATOM 1470 O O . THR A 1 180 ? -6.269 8.182 -4.323 1.00 95.62 180 THR A O 1
ATOM 1473 N N . ILE A 1 181 ? -8.278 8.817 -3.553 1.00 97.00 181 ILE A N 1
ATOM 1474 C CA . ILE A 1 181 ? -7.948 8.737 -2.129 1.00 97.00 181 ILE A CA 1
ATOM 1475 C C . ILE A 1 181 ? -7.666 7.298 -1.706 1.00 97.00 181 ILE A C 1
ATOM 1477 O O . ILE A 1 181 ? -6.716 7.056 -0.964 1.00 97.00 181 ILE A O 1
ATOM 1481 N N . TYR A 1 182 ? -8.440 6.326 -2.195 1.00 97.38 182 TYR A N 1
ATOM 1482 C CA . TYR A 1 182 ? -8.186 4.915 -1.899 1.00 97.38 182 TYR A CA 1
ATOM 1483 C C . TYR A 1 182 ? -6.850 4.419 -2.457 1.00 97.38 182 TYR A C 1
ATOM 1485 O O . TYR A 1 182 ? -6.161 3.667 -1.767 1.00 97.38 182 TYR A O 1
ATOM 1493 N N . ASN A 1 183 ? -6.429 4.887 -3.635 1.00 96.81 183 ASN A N 1
ATOM 1494 C CA . ASN A 1 183 ? -5.092 4.594 -4.158 1.00 96.81 183 ASN A CA 1
ATOM 1495 C C . ASN A 1 183 ? -3.989 5.159 -3.242 1.00 96.81 183 ASN A C 1
ATOM 1497 O O . ASN A 1 183 ? -3.061 4.431 -2.894 1.00 96.81 183 ASN A O 1
ATOM 1501 N N . VAL A 1 184 ? -4.118 6.405 -2.764 1.00 97.94 184 VAL A N 1
ATOM 1502 C CA . VAL A 1 184 ? -3.143 6.987 -1.818 1.00 97.94 184 VAL A CA 1
ATOM 1503 C C . VAL A 1 184 ? -3.138 6.239 -0.483 1.00 97.94 184 VAL A C 1
ATOM 1505 O O . VAL A 1 184 ? -2.074 5.892 0.021 1.00 97.94 184 VAL A O 1
ATOM 1508 N N . LEU A 1 185 ? -4.306 5.927 0.088 1.00 97.88 185 LEU A N 1
ATOM 1509 C CA . LEU A 1 185 ? -4.396 5.172 1.345 1.00 97.88 185 LEU A CA 1
ATOM 1510 C C . LEU A 1 185 ? -3.786 3.768 1.229 1.00 97.88 185 LEU A C 1
ATOM 1512 O O . LEU A 1 185 ? -3.226 3.251 2.197 1.00 97.88 185 LEU A O 1
ATOM 1516 N N . SER A 1 186 ? -3.850 3.176 0.037 1.00 97.12 186 SER A N 1
ATOM 1517 C CA . SER A 1 186 ? -3.245 1.877 -0.250 1.00 97.12 186 SER A CA 1
ATOM 1518 C C . SER A 1 186 ? -1.717 1.911 -0.205 1.00 97.12 186 SER A C 1
ATOM 1520 O O . SER A 1 186 ? -1.118 0.858 -0.059 1.00 97.12 186 SER A O 1
ATOM 1522 N N . LEU A 1 187 ? -1.054 3.072 -0.219 1.00 96.88 187 LEU A N 1
ATOM 1523 C CA . LEU A 1 187 ? 0.397 3.140 0.010 1.00 96.88 187 LEU A CA 1
ATOM 1524 C C . LEU A 1 187 ? 0.788 2.737 1.440 1.00 96.88 187 LEU A C 1
ATOM 1526 O O . LEU A 1 187 ? 1.898 2.266 1.686 1.00 96.88 187 LEU A O 1
ATOM 1530 N N . PHE A 1 188 ? -0.098 2.918 2.418 1.00 97.94 188 PHE A N 1
ATOM 1531 C CA . PHE A 1 188 ? 0.257 2.690 3.814 1.00 97.94 188 PHE A CA 1
ATOM 1532 C C . PHE A 1 188 ? 0.133 1.214 4.161 1.00 97.94 188 PHE A C 1
ATOM 1534 O O . PHE A 1 188 ? -0.944 0.740 4.511 1.00 97.94 188 PHE A O 1
ATOM 1541 N N . LYS A 1 189 ? 1.247 0.488 4.081 1.00 97.19 189 LYS A N 1
ATOM 1542 C CA . LYS A 1 189 ? 1.345 -0.915 4.491 1.00 97.19 189 LYS A CA 1
ATOM 1543 C C . LYS A 1 189 ? 2.184 -1.061 5.748 1.00 97.19 189 LYS A C 1
ATOM 1545 O O . LYS A 1 189 ? 3.173 -0.349 5.910 1.00 97.19 189 LYS A O 1
ATOM 1550 N N . LEU A 1 190 ? 1.814 -1.993 6.619 1.00 96.44 190 LEU A N 1
ATOM 1551 C CA . LEU A 1 190 ? 2.635 -2.340 7.774 1.00 96.44 190 LEU A CA 1
ATOM 1552 C C . LEU A 1 190 ? 3.755 -3.281 7.317 1.00 96.44 190 LEU A C 1
ATOM 1554 O O . LEU A 1 190 ? 3.479 -4.358 6.783 1.00 96.44 190 LEU A O 1
ATOM 1558 N N . ASP A 1 191 ? 5.012 -2.877 7.515 1.00 94.00 191 ASP A N 1
ATOM 1559 C CA . ASP A 1 191 ? 6.148 -3.767 7.278 1.00 94.00 191 ASP A CA 1
ATOM 1560 C C . ASP A 1 191 ? 6.257 -4.791 8.414 1.00 94.00 191 ASP A C 1
ATOM 1562 O O . ASP A 1 191 ? 6.320 -4.428 9.590 1.00 94.00 191 ASP A O 1
ATOM 1566 N N . ARG A 1 192 ? 6.322 -6.078 8.062 1.00 89.25 192 ARG A N 1
ATOM 1567 C CA . ARG A 1 192 ? 6.357 -7.179 9.040 1.00 89.25 192 ARG A CA 1
ATOM 1568 C C . ARG A 1 192 ? 7.608 -7.211 9.910 1.00 89.25 192 ARG A C 1
ATOM 1570 O O . ARG A 1 192 ? 7.555 -7.717 11.025 1.00 89.25 192 ARG A O 1
ATOM 1577 N N . PHE A 1 193 ? 8.747 -6.755 9.398 1.00 87.81 193 PHE A N 1
ATOM 1578 C CA . PHE A 1 193 ? 10.022 -6.884 10.106 1.00 87.81 193 PHE A CA 1
ATOM 1579 C C . PHE A 1 193 ? 10.262 -5.714 11.054 1.00 87.81 193 PHE A C 1
ATOM 1581 O O . PHE A 1 193 ? 10.789 -5.898 12.147 1.00 87.81 193 PHE A O 1
ATOM 1588 N N . ASN A 1 194 ? 9.862 -4.516 10.636 1.00 88.75 194 ASN A N 1
ATOM 1589 C CA . ASN A 1 194 ? 10.027 -3.283 11.392 1.00 88.75 194 ASN A CA 1
ATOM 1590 C C . ASN A 1 194 ? 8.779 -2.929 12.212 1.00 88.75 194 ASN A C 1
ATOM 1592 O O . ASN A 1 194 ? 8.835 -1.995 13.008 1.00 88.75 194 ASN A O 1
ATOM 1596 N N . ASN A 1 195 ? 7.662 -3.644 12.015 1.00 89.44 195 ASN A N 1
ATOM 1597 C CA . ASN A 1 195 ? 6.378 -3.433 12.692 1.00 89.44 195 ASN A CA 1
ATOM 1598 C C . ASN A 1 195 ? 5.904 -1.970 12.671 1.00 89.44 195 ASN A C 1
ATOM 1600 O O . ASN A 1 195 ? 5.293 -1.492 13.625 1.00 89.44 195 ASN A O 1
ATOM 1604 N N . SER A 1 196 ? 6.205 -1.255 11.589 1.00 92.50 196 SER A N 1
ATOM 1605 C CA . SER A 1 196 ? 5.953 0.178 11.435 1.00 92.50 196 SER A CA 1
ATOM 1606 C C . SER A 1 196 ? 5.862 0.563 9.955 1.00 92.50 196 SER A C 1
ATOM 1608 O O . SER A 1 196 ? 6.101 -0.263 9.067 1.00 92.50 196 SER A O 1
ATOM 1610 N N . ASN A 1 197 ? 5.514 1.820 9.681 1.00 95.19 197 ASN A N 1
ATOM 1611 C CA . ASN A 1 197 ? 5.620 2.422 8.358 1.00 95.19 197 ASN A CA 1
ATOM 1612 C C . ASN A 1 197 ? 6.115 3.868 8.511 1.00 95.19 197 ASN A C 1
ATOM 1614 O O . ASN A 1 197 ? 5.383 4.692 9.052 1.00 95.19 197 ASN A O 1
ATOM 1618 N N . PRO A 1 198 ? 7.310 4.223 8.010 1.00 93.56 198 PRO A N 1
ATOM 1619 C CA . PRO A 1 198 ? 7.878 5.557 8.203 1.00 93.56 198 PRO A CA 1
ATOM 1620 C C . PRO A 1 198 ? 6.936 6.713 7.825 1.00 93.56 198 PRO A C 1
ATOM 1622 O O . PRO A 1 198 ? 6.897 7.734 8.508 1.00 93.56 198 PRO A O 1
ATOM 1625 N N . PHE A 1 199 ? 6.123 6.542 6.782 1.00 96.50 199 PHE A N 1
ATOM 1626 C CA . PHE A 1 199 ? 5.230 7.585 6.280 1.00 96.50 199 PHE A CA 1
ATOM 1627 C C . PHE A 1 199 ? 3.937 7.721 7.087 1.00 96.50 199 PHE A C 1
ATOM 1629 O O . PHE A 1 199 ? 3.259 8.738 6.971 1.00 96.50 199 PHE A O 1
ATOM 1636 N N . SER A 1 200 ? 3.600 6.745 7.931 1.00 96.81 200 SER A N 1
ATOM 1637 C CA . SER A 1 200 ? 2.358 6.731 8.713 1.00 96.81 200 SER A CA 1
ATOM 1638 C C . SER A 1 200 ? 2.519 6.364 10.188 1.00 96.81 200 SER A C 1
ATOM 1640 O O . SER A 1 200 ? 1.520 6.249 10.902 1.00 96.81 200 SER A O 1
ATOM 1642 N N . THR A 1 201 ? 3.757 6.230 10.664 1.00 95.19 201 THR A N 1
ATOM 1643 C CA . THR A 1 201 ? 4.102 6.181 12.086 1.00 95.19 201 THR A CA 1
ATOM 1644 C C . THR A 1 201 ? 4.232 7.600 12.630 1.00 95.19 201 THR A C 1
ATOM 1646 O O . THR A 1 201 ? 4.980 8.408 12.083 1.00 95.19 201 THR A O 1
ATOM 1649 N N . THR A 1 202 ? 3.533 7.911 13.714 1.00 92.75 202 THR A N 1
ATOM 1650 C CA . THR A 1 202 ? 3.615 9.182 14.454 1.00 92.75 202 THR A CA 1
ATOM 1651 C C . THR A 1 202 ? 3.646 8.913 15.962 1.00 92.75 202 THR A C 1
ATOM 1653 O O . THR A 1 202 ? 3.505 7.765 16.379 1.00 92.75 202 THR A O 1
ATOM 1656 N N . SER A 1 203 ? 3.863 9.938 16.788 1.00 88.88 203 SER A N 1
ATOM 1657 C CA . SER A 1 203 ? 3.895 9.824 18.250 1.00 88.88 203 SER A CA 1
ATOM 1658 C C . SER A 1 203 ? 2.787 10.652 18.889 1.00 88.88 203 SER A C 1
ATOM 1660 O O . SER A 1 203 ? 2.646 11.843 18.614 1.00 88.88 203 SER A O 1
ATOM 1662 N N . LEU A 1 204 ? 2.024 10.030 19.787 1.00 85.38 204 LEU A N 1
ATOM 1663 C CA . LEU A 1 204 ? 1.056 10.705 20.643 1.00 85.38 204 LEU A CA 1
ATOM 1664 C C . LEU A 1 204 ? 1.370 10.377 22.100 1.00 85.38 204 LEU A C 1
ATOM 1666 O O . LEU A 1 204 ? 1.354 9.215 22.501 1.00 85.38 204 LEU A O 1
ATOM 1670 N N . ASN A 1 205 ? 1.621 11.409 22.909 1.00 82.69 205 ASN A N 1
ATOM 1671 C CA . ASN A 1 205 ? 1.943 11.267 24.334 1.00 82.69 205 ASN A CA 1
ATOM 1672 C C . ASN A 1 205 ? 3.122 10.308 24.598 1.00 82.69 205 ASN A C 1
ATOM 1674 O O . ASN A 1 205 ? 3.108 9.551 25.565 1.00 82.69 205 ASN A O 1
ATOM 1678 N N . GLY A 1 206 ? 4.125 10.309 23.714 1.00 81.25 206 GLY A N 1
ATOM 1679 C CA . GLY A 1 206 ? 5.311 9.457 23.830 1.00 81.25 206 GLY A CA 1
ATOM 1680 C C . GLY A 1 206 ? 5.119 8.004 23.382 1.00 81.25 206 GLY A C 1
ATOM 1681 O O . GLY A 1 206 ? 6.086 7.251 23.433 1.00 81.25 206 GLY A O 1
ATOM 1682 N N . LYS A 1 207 ? 3.923 7.614 22.919 1.00 85.06 207 LYS A N 1
ATOM 1683 C CA . LYS A 1 207 ? 3.659 6.303 22.309 1.00 85.06 207 LYS A CA 1
ATOM 1684 C C . LYS A 1 207 ? 3.580 6.422 20.792 1.00 85.06 207 LYS A C 1
ATOM 1686 O O . LYS A 1 207 ? 2.911 7.325 20.284 1.00 85.06 207 LYS A O 1
ATOM 1691 N N . SER A 1 208 ? 4.214 5.505 20.071 1.00 89.62 208 SER A N 1
ATOM 1692 C CA . SER A 1 208 ? 4.100 5.428 18.622 1.00 89.62 208 SER A CA 1
ATOM 1693 C C . SER A 1 208 ? 2.768 4.805 18.192 1.00 89.62 208 SER A C 1
ATOM 1695 O O . SER A 1 208 ? 2.197 3.914 18.833 1.00 89.62 208 SER A O 1
ATOM 1697 N N . LEU A 1 209 ? 2.250 5.349 17.099 1.00 92.44 209 LEU A N 1
ATOM 1698 C CA . LEU A 1 209 ? 1.015 4.962 16.444 1.00 92.44 209 LEU A CA 1
ATOM 1699 C C . LEU A 1 209 ? 1.313 4.822 14.958 1.00 92.44 209 LEU A C 1
ATOM 1701 O O . LEU A 1 209 ? 1.704 5.792 14.314 1.00 92.44 209 LEU A O 1
ATOM 1705 N N . THR A 1 210 ? 1.117 3.627 14.411 1.00 95.81 210 THR A N 1
ATOM 1706 C CA . THR A 1 210 ? 1.290 3.351 12.983 1.00 95.81 210 THR A CA 1
ATOM 1707 C C . THR A 1 210 ? -0.065 3.129 12.339 1.00 95.81 210 THR A C 1
ATOM 1709 O O . THR A 1 210 ? -0.758 2.164 12.667 1.00 95.81 210 THR A O 1
ATOM 1712 N N . PHE A 1 211 ? -0.431 3.984 11.388 1.00 97.38 211 PHE A N 1
ATOM 1713 C CA . PHE A 1 211 ? -1.558 3.706 10.505 1.00 97.38 211 PHE A CA 1
ATOM 1714 C C . PHE A 1 211 ? -1.140 2.787 9.358 1.00 97.38 211 PHE A C 1
ATOM 1716 O O . PHE A 1 211 ? -0.068 2.959 8.776 1.00 97.38 211 PHE A O 1
ATOM 1723 N N . PHE A 1 212 ? -2.004 1.849 8.987 1.00 97.94 212 PHE A N 1
ATOM 1724 C CA . PHE A 1 212 ? -1.823 1.041 7.787 1.00 97.94 212 PHE A CA 1
ATOM 1725 C C . PHE A 1 212 ? -3.157 0.523 7.249 1.00 97.94 212 PHE A C 1
ATOM 1727 O O . PHE A 1 212 ? -4.175 0.511 7.941 1.00 97.94 212 PHE A O 1
ATOM 1734 N N . THR A 1 213 ? -3.132 0.064 6.004 1.00 97.88 213 THR A N 1
ATOM 1735 C CA . THR A 1 213 ? -4.218 -0.659 5.354 1.00 97.88 213 THR A CA 1
ATOM 1736 C C . THR A 1 213 ? -3.811 -2.102 5.117 1.00 97.88 213 THR A C 1
ATOM 1738 O O . THR A 1 213 ? -2.648 -2.374 4.819 1.00 97.88 213 THR A O 1
ATOM 1741 N N . ALA A 1 214 ? -4.766 -3.018 5.246 1.00 96.56 214 ALA A N 1
ATOM 1742 C CA . ALA A 1 214 ? -4.556 -4.423 4.920 1.00 96.56 214 ALA A CA 1
ATOM 1743 C C . ALA A 1 214 ? -5.862 -5.081 4.467 1.00 96.56 214 ALA A C 1
ATOM 1745 O O . ALA A 1 214 ? -6.925 -4.860 5.050 1.00 96.56 214 ALA A O 1
ATOM 1746 N N . LEU A 1 215 ? -5.772 -5.910 3.442 1.00 94.38 215 LEU A N 1
ATOM 1747 C CA . LEU A 1 215 ? -6.765 -6.871 3.025 1.00 94.38 215 LEU A CA 1
ATOM 1748 C C . LEU A 1 215 ? -6.899 -7.927 4.113 1.00 94.38 215 LEU A C 1
ATOM 1750 O O . LEU A 1 215 ? -5.923 -8.563 4.524 1.00 94.38 215 LEU A O 1
ATOM 1754 N N . TYR A 1 216 ? -8.123 -8.118 4.585 1.00 91.88 216 TYR A N 1
ATOM 1755 C CA . TYR A 1 216 ? -8.368 -9.015 5.698 1.00 91.88 216 TYR A CA 1
ATOM 1756 C C . TYR A 1 216 ? -9.699 -9.750 5.569 1.00 91.88 216 TYR A C 1
ATOM 1758 O O . TYR A 1 216 ? -10.637 -9.273 4.925 1.00 91.88 216 TYR A O 1
ATOM 1766 N N . LYS A 1 217 ? -9.764 -10.907 6.231 1.00 88.31 217 LYS A N 1
ATOM 1767 C CA . LYS A 1 217 ? -10.952 -11.749 6.370 1.00 88.31 217 LYS A CA 1
ATOM 1768 C C . LYS A 1 217 ? -11.232 -12.009 7.841 1.00 88.31 217 LYS A C 1
ATOM 1770 O O . LYS A 1 217 ? -10.313 -12.362 8.577 1.00 88.31 217 LYS A O 1
ATOM 1775 N N . ASP A 1 218 ? -12.487 -11.896 8.261 1.00 86.12 218 ASP A N 1
ATOM 1776 C CA . ASP A 1 218 ? -12.875 -12.331 9.603 1.00 86.12 218 ASP A CA 1
ATOM 1777 C C . ASP A 1 218 ? -12.841 -13.857 9.721 1.00 86.12 218 ASP A C 1
ATOM 1779 O O . ASP A 1 218 ? -13.383 -14.571 8.872 1.00 86.12 218 ASP A O 1
ATOM 1783 N N . VAL A 1 219 ? -12.194 -14.350 10.777 1.00 84.69 219 VAL A N 1
ATOM 1784 C CA . VAL A 1 219 ? -12.078 -15.783 11.077 1.00 84.69 219 VAL A CA 1
ATOM 1785 C C . VAL A 1 219 ? -12.986 -16.107 12.255 1.00 84.69 219 VAL A C 1
ATOM 1787 O O . VAL A 1 219 ? -13.917 -16.915 12.141 1.00 84.69 219 VAL A O 1
ATOM 1790 N N . GLU A 1 220 ? -12.753 -15.430 13.377 1.00 88.00 220 GLU A N 1
ATOM 1791 C CA . GLU A 1 220 ? -13.332 -15.787 14.665 1.00 88.00 220 GLU A CA 1
ATOM 1792 C C . GLU A 1 220 ? -13.549 -14.561 15.558 1.00 88.00 220 GLU A C 1
ATOM 1794 O O . GLU A 1 220 ? -12.716 -13.660 15.632 1.00 88.00 220 GLU A O 1
ATOM 1799 N N . LEU A 1 221 ? -14.667 -14.565 16.282 1.00 89.88 221 LEU A N 1
ATOM 1800 C CA . LEU A 1 221 ? -14.939 -13.628 17.364 1.00 89.88 221 LEU A CA 1
ATOM 1801 C C . LEU A 1 221 ? -14.341 -14.190 18.661 1.00 89.88 221 LEU A C 1
ATOM 1803 O O . LEU A 1 221 ? -14.771 -15.244 19.120 1.00 89.88 221 LEU A O 1
ATOM 1807 N N . LEU A 1 222 ? -13.399 -13.468 19.270 1.00 89.50 222 LEU A N 1
ATOM 1808 C CA . LEU A 1 222 ? -12.698 -13.893 20.490 1.00 89.50 222 LEU A CA 1
ATOM 1809 C C . LEU A 1 222 ? -13.310 -13.321 21.781 1.00 89.50 222 LEU A C 1
ATOM 1811 O O . LEU A 1 222 ? -12.892 -13.685 22.877 1.00 89.50 222 LEU A O 1
ATOM 1815 N N . GLY A 1 223 ? -14.290 -12.420 21.668 1.00 87.94 223 GLY A N 1
ATOM 1816 C CA . GLY A 1 223 ? -14.996 -11.818 22.800 1.00 87.94 223 GLY A CA 1
ATOM 1817 C C . GLY A 1 223 ? -14.787 -10.310 22.895 1.00 87.94 223 GLY A C 1
ATOM 1818 O O . GLY A 1 223 ? -14.556 -9.640 21.893 1.00 87.94 223 GLY A O 1
ATOM 1819 N N . GLN A 1 224 ? -14.898 -9.756 24.101 1.00 86.19 224 GLN A N 1
ATOM 1820 C CA . GLN A 1 224 ? -14.714 -8.326 24.362 1.00 86.19 224 GLN A CA 1
ATOM 1821 C C . GLN A 1 224 ? -13.511 -8.096 25.269 1.00 86.19 224 GLN A C 1
ATOM 1823 O O . GLN A 1 224 ? -13.245 -8.878 26.179 1.00 86.19 224 GLN A O 1
ATOM 1828 N N . THR A 1 225 ? -12.809 -6.994 25.041 1.00 84.31 225 THR A N 1
ATOM 1829 C CA . THR A 1 225 ? -11.710 -6.538 25.886 1.00 84.31 225 THR A CA 1
ATOM 1830 C C . THR A 1 225 ? -11.810 -5.034 26.095 1.00 84.31 225 THR A C 1
ATOM 1832 O O . THR A 1 225 ? -12.274 -4.294 25.226 1.00 84.31 225 THR A O 1
ATOM 1835 N N . SER A 1 226 ? -11.362 -4.572 27.256 1.00 82.06 226 SER A N 1
ATOM 1836 C CA . SER A 1 226 ? -11.158 -3.147 27.497 1.00 82.06 226 SER A CA 1
ATOM 1837 C C . SER A 1 226 ? -9.715 -2.813 27.170 1.00 82.06 226 SER A C 1
ATOM 1839 O O . SER A 1 226 ? -8.803 -3.482 27.655 1.00 82.06 226 SER A O 1
ATOM 1841 N N . ILE A 1 227 ? -9.504 -1.785 26.361 1.00 75.50 227 ILE A N 1
ATOM 1842 C CA . ILE A 1 227 ? -8.170 -1.264 26.087 1.00 75.50 227 ILE A CA 1
ATOM 1843 C C . ILE A 1 227 ? -8.133 0.242 26.293 1.00 75.50 227 ILE A C 1
ATOM 1845 O O . ILE A 1 227 ? -9.072 0.952 25.931 1.00 75.50 227 ILE A O 1
ATOM 1849 N N . SER A 1 228 ? -7.025 0.722 26.853 1.00 71.19 228 SER A N 1
ATOM 1850 C CA . SER A 1 228 ? -6.771 2.152 26.973 1.00 71.19 228 SER A CA 1
ATOM 1851 C C . SER A 1 228 ? -6.011 2.626 25.740 1.00 71.19 228 SER A C 1
ATOM 1853 O O . SER A 1 228 ? -4.831 2.316 25.558 1.00 71.19 228 SER A O 1
ATOM 1855 N N . ILE A 1 229 ? -6.698 3.343 24.854 1.00 66.50 229 ILE A N 1
ATOM 1856 C CA . ILE A 1 229 ? -6.116 3.930 23.645 1.00 66.50 229 ILE A CA 1
ATOM 1857 C C . ILE A 1 229 ? -6.544 5.391 23.563 1.00 66.50 229 ILE A C 1
ATOM 1859 O O . ILE A 1 229 ? -7.697 5.726 23.814 1.00 66.50 229 ILE A O 1
ATOM 1863 N N . LEU A 1 230 ? -5.591 6.274 23.236 1.00 64.81 230 LEU A N 1
ATOM 1864 C CA . LEU A 1 230 ? -5.819 7.724 23.142 1.00 64.81 230 LEU A CA 1
ATOM 1865 C C . LEU A 1 230 ? -6.388 8.331 24.443 1.00 64.81 230 LEU A C 1
ATOM 1867 O O . LEU A 1 230 ? -7.250 9.202 24.393 1.00 64.81 230 LEU A O 1
ATOM 1871 N N . GLN A 1 231 ? -5.924 7.849 25.606 1.00 63.12 231 GLN A N 1
ATOM 1872 C CA . GLN A 1 231 ? -6.400 8.267 26.940 1.00 63.12 231 GLN A CA 1
ATOM 1873 C C . GLN A 1 231 ? -7.894 7.986 27.196 1.00 63.12 231 GLN A C 1
ATOM 1875 O O . GLN A 1 231 ? -8.517 8.618 28.047 1.00 63.12 231 GLN A O 1
ATOM 1880 N N . ARG A 1 232 ? -8.483 7.036 26.460 1.00 67.44 232 ARG A N 1
ATOM 1881 C CA . ARG A 1 232 ? -9.853 6.568 26.665 1.00 67.44 232 ARG A CA 1
ATOM 1882 C C . ARG A 1 232 ? -9.858 5.066 26.873 1.00 67.44 232 ARG A C 1
ATOM 1884 O O . ARG A 1 232 ? -9.247 4.331 26.099 1.00 67.44 232 ARG A O 1
ATOM 1891 N N . ASP A 1 233 ? -10.613 4.626 27.868 1.00 75.50 233 ASP A N 1
ATOM 1892 C CA . ASP A 1 233 ? -10.895 3.210 28.058 1.00 75.50 233 ASP A CA 1
ATOM 1893 C C . ASP A 1 233 ? -12.056 2.819 27.149 1.00 75.50 233 ASP A C 1
ATOM 1895 O O . ASP A 1 233 ? -13.214 3.189 27.361 1.00 75.50 233 ASP A O 1
ATOM 1899 N N . LEU A 1 234 ? -11.724 2.099 26.083 1.00 80.12 234 LEU A N 1
ATOM 1900 C CA . LEU A 1 234 ? -12.677 1.640 25.087 1.00 80.12 234 LEU A CA 1
ATOM 1901 C C . LEU A 1 234 ? -12.952 0.158 25.313 1.00 80.12 234 LEU A C 1
ATOM 1903 O O . LEU A 1 234 ? -12.034 -0.663 25.331 1.00 80.12 234 LEU A O 1
ATOM 1907 N N . LYS A 1 235 ? -14.235 -0.189 25.439 1.00 84.25 235 LYS A N 1
ATOM 1908 C CA . LYS A 1 235 ? -14.684 -1.576 25.311 1.00 84.25 235 LYS A CA 1
ATOM 1909 C C . LYS A 1 235 ? -14.769 -1.904 23.831 1.00 84.25 235 LYS A C 1
ATOM 1911 O O . LYS A 1 235 ? -15.630 -1.372 23.133 1.00 84.25 235 LYS A O 1
ATOM 1916 N N . LEU A 1 236 ? -13.863 -2.753 23.367 1.00 88.50 236 LEU A N 1
ATOM 1917 C CA . LEU A 1 236 ? -13.787 -3.185 21.981 1.00 88.50 236 LEU A CA 1
ATOM 1918 C C . LEU A 1 236 ? -13.968 -4.693 21.892 1.00 88.50 236 LEU A C 1
ATOM 1920 O O . LEU A 1 236 ? -13.697 -5.451 22.825 1.00 88.50 236 LEU A O 1
ATOM 1924 N N . VAL A 1 237 ? -14.451 -5.121 20.741 1.00 90.56 237 VAL A N 1
ATOM 1925 C CA . VAL A 1 237 ? -14.626 -6.518 20.398 1.00 90.56 237 VAL A CA 1
ATOM 1926 C C . VAL A 1 237 ? -13.326 -7.014 19.782 1.00 90.56 237 VAL A C 1
ATOM 1928 O O . VAL A 1 237 ? -12.759 -6.377 18.892 1.00 90.56 237 VAL A O 1
ATOM 1931 N N . LYS A 1 238 ? -12.833 -8.141 20.283 1.00 93.12 238 LYS A N 1
ATOM 1932 C CA . LYS A 1 238 ? -11.618 -8.784 19.807 1.00 93.12 238 LYS A CA 1
ATOM 1933 C C . LYS A 1 238 ? -11.978 -9.806 18.737 1.00 93.12 238 LYS A C 1
ATOM 1935 O O . LYS A 1 238 ? -12.778 -10.708 18.977 1.00 93.12 238 LYS A O 1
ATOM 1940 N N . HIS A 1 239 ? -11.360 -9.674 17.574 1.00 93.25 239 HIS A N 1
ATOM 1941 C CA . HIS A 1 239 ? -11.510 -10.590 16.451 1.00 93.25 239 HIS A CA 1
ATOM 1942 C C . HIS A 1 239 ? -10.168 -11.196 16.084 1.00 93.25 239 HIS A C 1
ATOM 1944 O O . HIS A 1 239 ? -9.141 -10.521 16.127 1.00 93.25 239 HIS A O 1
ATOM 1950 N N . LYS A 1 240 ? -10.194 -12.451 15.659 1.00 93.31 240 LYS A N 1
ATOM 1951 C CA . LYS A 1 240 ? -9.115 -13.074 14.910 1.00 93.31 240 LYS A CA 1
ATOM 1952 C C . LYS A 1 240 ? -9.422 -12.906 13.428 1.00 93.31 240 LYS A C 1
ATOM 1954 O O . LYS A 1 240 ? -10.493 -13.304 12.964 1.00 93.31 240 LYS A O 1
ATOM 1959 N N . VAL A 1 241 ? -8.493 -12.320 12.687 1.00 92.94 241 VAL A N 1
ATOM 1960 C CA . VAL A 1 241 ? -8.625 -12.092 11.246 1.00 92.94 241 VAL A CA 1
ATOM 1961 C C . VAL A 1 241 ? -7.436 -12.672 10.504 1.00 92.94 241 VAL A C 1
ATOM 1963 O O . VAL A 1 241 ? -6.333 -12.708 11.034 1.00 92.94 241 VAL A O 1
ATOM 1966 N N . SER A 1 242 ? -7.636 -13.099 9.264 1.00 92.06 242 SER A N 1
ATOM 1967 C CA . SER A 1 242 ? -6.535 -13.436 8.363 1.00 92.06 242 SER A CA 1
ATOM 1968 C C . SER A 1 242 ? -6.182 -12.209 7.532 1.00 92.06 242 SER A C 1
ATOM 1970 O O . SER A 1 242 ? -7.028 -11.742 6.771 1.00 92.06 242 SER A O 1
ATOM 1972 N N . MET A 1 243 ? -4.959 -11.697 7.660 1.00 93.62 243 MET A N 1
ATOM 1973 C CA . MET A 1 243 ? -4.408 -10.637 6.808 1.00 93.62 243 MET A CA 1
ATOM 1974 C C . MET A 1 243 ? -3.503 -11.235 5.735 1.00 93.62 243 MET A C 1
ATOM 1976 O O . MET A 1 243 ? -2.766 -12.187 5.999 1.00 93.62 243 MET A O 1
ATOM 1980 N N . PHE A 1 244 ? -3.534 -10.681 4.528 1.00 92.81 244 PHE A N 1
ATOM 1981 C CA . PHE A 1 244 ? -2.643 -11.117 3.455 1.00 92.81 244 PHE A CA 1
ATOM 1982 C C . PHE A 1 244 ? -1.279 -10.468 3.616 1.00 92.81 244 PHE A C 1
ATOM 1984 O O . PHE A 1 244 ? -1.197 -9.269 3.832 1.00 92.81 244 PHE A O 1
ATOM 1991 N N . SER A 1 245 ? -0.202 -11.235 3.480 1.00 94.00 245 SER A N 1
ATOM 1992 C CA . SER A 1 245 ? 1.154 -10.701 3.412 1.00 94.00 245 SER A CA 1
ATOM 1993 C C . SER A 1 245 ? 1.847 -11.133 2.134 1.00 94.00 245 SER A C 1
ATOM 1995 O O . SER A 1 245 ? 1.741 -12.283 1.706 1.00 94.00 245 SER A O 1
ATOM 1997 N N . VAL A 1 246 ? 2.579 -10.196 1.542 1.00 95.19 246 VAL A N 1
ATOM 1998 C CA . VAL A 1 246 ? 3.379 -10.396 0.342 1.00 95.19 246 VAL A CA 1
ATOM 1999 C C . VAL A 1 246 ? 4.839 -10.081 0.633 1.00 95.19 246 VAL A C 1
ATOM 2001 O O . VAL A 1 246 ? 5.173 -9.020 1.165 1.00 95.19 246 VAL A O 1
ATOM 2004 N N . SER A 1 247 ? 5.728 -11.004 0.278 1.00 93.69 247 SER A N 1
ATOM 2005 C CA . SER A 1 247 ? 7.168 -10.762 0.320 1.00 93.69 247 SER A CA 1
ATOM 2006 C C . SER A 1 247 ? 7.652 -10.105 -0.965 1.00 93.69 247 SER A C 1
ATOM 2008 O O . SER A 1 247 ? 7.052 -10.266 -2.025 1.00 93.69 247 SER A O 1
ATOM 2010 N N . LYS A 1 248 ? 8.813 -9.444 -0.919 1.00 87.75 248 LYS A N 1
ATOM 2011 C CA . LYS A 1 248 ? 9.429 -8.817 -2.102 1.00 87.75 248 LYS A CA 1
ATOM 2012 C C . LYS A 1 248 ? 9.763 -9.816 -3.223 1.00 87.75 248 LYS A C 1
ATOM 2014 O O . LYS A 1 248 ? 10.012 -9.408 -4.348 1.00 87.75 248 LYS A O 1
ATOM 2019 N N . LYS A 1 249 ? 9.742 -11.121 -2.925 1.00 87.31 249 LYS A N 1
ATOM 2020 C CA . LYS A 1 249 ? 9.913 -12.215 -3.895 1.00 87.31 249 LYS A CA 1
ATOM 2021 C C . LYS A 1 249 ? 8.592 -12.706 -4.512 1.00 87.31 249 LYS A C 1
ATOM 2023 O O . LYS A 1 249 ? 8.598 -13.697 -5.231 1.00 87.31 249 LYS A O 1
ATOM 2028 N N . GLY A 1 250 ? 7.458 -12.087 -4.186 1.00 85.56 250 GLY A N 1
ATOM 2029 C CA . GLY A 1 250 ? 6.137 -12.469 -4.697 1.00 85.56 250 GLY A CA 1
ATOM 2030 C C . GLY A 1 250 ? 5.532 -13.682 -3.988 1.00 85.56 250 GLY A C 1
ATOM 2031 O O . GLY A 1 250 ? 4.622 -14.331 -4.510 1.00 85.56 250 GLY A O 1
ATOM 2032 N N . SER A 1 251 ? 6.037 -14.047 -2.802 1.00 88.38 251 SER A N 1
ATOM 2033 C CA . SER A 1 251 ? 5.375 -15.063 -1.980 1.00 88.38 251 SER A CA 1
ATOM 2034 C C . SER A 1 251 ? 4.190 -14.426 -1.259 1.00 88.38 251 SER A C 1
ATOM 2036 O O . SER A 1 251 ? 4.367 -13.436 -0.554 1.00 88.38 251 SER A O 1
ATOM 2038 N N . LEU A 1 252 ? 2.994 -14.978 -1.467 1.00 90.81 252 LEU A N 1
ATOM 2039 C CA . LEU A 1 252 ? 1.761 -14.536 -0.822 1.00 90.81 252 LEU A CA 1
ATOM 2040 C C . LEU A 1 252 ? 1.379 -15.550 0.256 1.00 90.81 252 LEU A C 1
ATOM 2042 O O . LEU A 1 252 ? 1.313 -16.750 -0.022 1.00 90.81 252 LEU A O 1
ATOM 2046 N N . HIS A 1 253 ? 1.111 -15.069 1.463 1.00 89.50 253 HIS A N 1
ATOM 2047 C CA . HIS A 1 253 ? 0.668 -15.874 2.596 1.00 89.50 253 HIS A CA 1
ATOM 2048 C C . HIS A 1 253 ? -0.469 -15.165 3.331 1.00 89.50 253 HIS A C 1
ATOM 2050 O O . HIS A 1 253 ? -0.689 -13.970 3.149 1.00 89.50 253 HIS A O 1
ATOM 2056 N N . THR A 1 254 ? -1.180 -15.899 4.177 1.00 90.25 254 THR A N 1
ATOM 2057 C CA . THR A 1 254 ? -2.148 -15.333 5.118 1.00 90.25 254 THR A CA 1
ATOM 2058 C C . THR A 1 254 ? -1.632 -15.505 6.535 1.00 90.25 254 THR A C 1
ATOM 2060 O O . THR A 1 254 ? -1.163 -16.587 6.887 1.00 90.25 254 THR A O 1
ATOM 2063 N N . GLU A 1 255 ? -1.759 -14.469 7.351 1.00 90.38 255 GLU A N 1
ATOM 2064 C CA . GLU A 1 255 ? -1.379 -14.488 8.760 1.00 90.38 255 GLU A CA 1
ATOM 2065 C C . GLU A 1 255 ? -2.593 -14.204 9.622 1.00 90.38 255 GLU A C 1
ATOM 2067 O O . GLU A 1 255 ? -3.360 -13.282 9.352 1.00 90.38 255 GLU A O 1
ATOM 2072 N N . GLU A 1 256 ? -2.769 -15.011 10.659 1.00 93.50 256 GLU A N 1
ATOM 2073 C CA . GLU A 1 256 ? -3.814 -14.777 11.638 1.00 93.50 256 GLU A CA 1
ATOM 2074 C C . GLU A 1 256 ? -3.356 -13.714 12.637 1.00 93.50 256 GLU A C 1
ATOM 2076 O O . GLU A 1 256 ? -2.335 -13.860 13.307 1.00 93.50 256 GLU A O 1
ATOM 2081 N N . VAL A 1 257 ? -4.126 -12.638 12.722 1.00 93.38 257 VAL A N 1
ATOM 2082 C CA . VAL A 1 257 ? -3.838 -11.450 13.514 1.00 93.38 257 VAL A CA 1
ATOM 2083 C C . VAL A 1 257 ? -5.042 -11.155 14.394 1.00 93.38 257 VAL A C 1
ATOM 2085 O O . VAL A 1 257 ? -6.189 -11.240 13.956 1.00 93.38 257 VAL A O 1
ATOM 2088 N N . GLU A 1 258 ? -4.792 -10.791 15.645 1.00 94.62 258 GLU A N 1
ATOM 2089 C CA . GLU A 1 258 ? -5.841 -10.297 16.528 1.00 94.62 258 GLU A CA 1
ATOM 2090 C C . GLU A 1 258 ? -6.042 -8.797 16.305 1.00 94.62 258 GLU A C 1
ATOM 2092 O O . GLU A 1 258 ? -5.093 -8.012 16.365 1.00 94.62 258 GLU A O 1
ATOM 2097 N N . ILE A 1 259 ? -7.287 -8.396 16.066 1.00 94.19 259 ILE A N 1
ATOM 2098 C CA . ILE A 1 259 ? -7.680 -6.996 15.933 1.00 94.19 259 ILE A CA 1
ATOM 2099 C C . ILE A 1 259 ? -8.767 -6.641 16.940 1.00 94.19 259 ILE A C 1
ATOM 2101 O O . ILE A 1 259 ? -9.522 -7.490 17.415 1.00 94.19 259 ILE A O 1
ATOM 2105 N N . LEU A 1 260 ? -8.870 -5.350 17.221 1.00 92.62 260 LEU A N 1
ATOM 2106 C CA . LEU A 1 260 ? -9.886 -4.749 18.067 1.00 92.62 260 LEU A CA 1
ATOM 2107 C C . LEU A 1 260 ? -10.791 -3.878 17.201 1.00 92.62 260 LEU A C 1
ATOM 2109 O O . LEU A 1 260 ? -10.304 -3.021 16.467 1.00 92.62 260 LEU A O 1
ATOM 2113 N N . ASN A 1 261 ? -12.100 -4.075 17.278 1.00 87.94 261 ASN A N 1
ATOM 2114 C CA . ASN A 1 261 ? -13.079 -3.279 16.542 1.00 87.94 261 ASN A CA 1
ATOM 2115 C C . ASN A 1 261 ? -14.291 -2.950 17.437 1.00 87.94 261 ASN A C 1
ATOM 2117 O O . ASN A 1 261 ? -14.359 -3.348 18.598 1.00 87.94 261 ASN A O 1
ATOM 2121 N N . ASN A 1 262 ? -15.262 -2.210 16.910 1.00 83.69 262 ASN A N 1
ATOM 2122 C CA . ASN A 1 262 ? -16.508 -1.880 17.609 1.00 83.69 262 ASN A CA 1
ATOM 2123 C C . ASN A 1 262 ? -17.726 -2.698 17.126 1.00 83.69 262 ASN A C 1
ATOM 2125 O O . ASN A 1 262 ? -18.860 -2.346 17.450 1.00 83.69 262 ASN A O 1
ATOM 2129 N N . LYS A 1 263 ? -17.521 -3.756 16.332 1.00 81.62 263 LYS A N 1
ATOM 2130 C CA . LYS A 1 263 ? -18.584 -4.546 15.695 1.00 81.62 263 LYS A CA 1
ATOM 2131 C C . LYS A 1 263 ? -18.587 -5.961 16.274 1.00 81.62 263 LYS A C 1
ATOM 2133 O O . LYS A 1 263 ? -17.598 -6.660 16.183 1.00 81.62 263 LYS A O 1
ATOM 2138 N N . ASN A 1 264 ? -19.727 -6.435 16.780 1.00 74.31 264 ASN A N 1
ATOM 2139 C CA . ASN A 1 264 ? -19.842 -7.807 17.311 1.00 74.31 264 ASN A CA 1
ATOM 2140 C C . ASN A 1 264 ? -19.736 -8.907 16.236 1.00 74.31 264 ASN A C 1
ATOM 2142 O O . ASN A 1 264 ? -19.620 -10.083 16.562 1.00 74.31 264 ASN A O 1
ATOM 2146 N N . SER A 1 265 ? -19.837 -8.551 14.955 1.00 72.06 265 SER A N 1
ATOM 2147 C CA . SER A 1 265 ? -19.648 -9.480 13.845 1.00 72.06 265 SER A CA 1
ATOM 2148 C C . SER A 1 265 ? -19.092 -8.746 12.632 1.00 72.06 265 SER A C 1
ATOM 2150 O O . SER A 1 265 ? -19.381 -7.568 12.403 1.00 72.06 265 SER A O 1
ATOM 2152 N N . LEU A 1 266 ? -18.293 -9.460 11.849 1.00 77.44 266 LEU A N 1
ATOM 2153 C CA . LEU A 1 266 ? -17.798 -9.020 10.558 1.00 77.44 266 LEU A CA 1
ATOM 2154 C C . LEU A 1 266 ? -18.284 -10.018 9.504 1.00 77.44 266 LEU A C 1
ATOM 2156 O O . LEU A 1 266 ? -18.411 -11.212 9.772 1.00 77.44 266 LEU A O 1
ATOM 2160 N N . ASN A 1 267 ? -18.585 -9.538 8.297 1.00 74.50 267 ASN A N 1
ATOM 2161 C CA . ASN A 1 267 ? -18.985 -10.435 7.219 1.00 74.50 267 ASN A CA 1
ATOM 2162 C C . ASN A 1 267 ? -17.777 -11.271 6.780 1.00 74.50 267 ASN A C 1
ATOM 2164 O O . ASN A 1 267 ? -16.827 -10.742 6.201 1.00 74.50 267 ASN A O 1
ATOM 2168 N N . LYS A 1 268 ? -17.817 -12.572 7.082 1.00 71.50 268 LYS A N 1
ATOM 2169 C CA . LYS A 1 268 ? -16.674 -13.476 6.927 1.00 71.50 268 LYS A CA 1
ATOM 2170 C C . LYS A 1 268 ? -16.259 -13.690 5.479 1.00 71.50 268 LYS A C 1
ATOM 2172 O O . LYS A 1 268 ? -15.114 -14.041 5.253 1.00 71.50 268 LYS A O 1
ATOM 2177 N N . ASN A 1 269 ? -17.141 -13.495 4.502 1.00 73.06 269 ASN A N 1
ATOM 2178 C CA . ASN A 1 269 ? -16.862 -13.856 3.106 1.00 73.06 269 ASN A CA 1
ATOM 2179 C C . ASN A 1 269 ? -16.685 -12.653 2.167 1.00 73.06 269 ASN A C 1
ATOM 2181 O O . ASN A 1 269 ? -16.587 -12.845 0.952 1.00 73.06 269 ASN A O 1
ATOM 2185 N N . ASP A 1 270 ? -16.618 -11.438 2.717 1.00 82.50 270 ASP A N 1
ATOM 2186 C CA . ASP A 1 270 ? -16.387 -10.228 1.933 1.00 82.50 270 ASP A CA 1
ATOM 2187 C C . ASP A 1 270 ? -14.901 -9.928 1.750 1.00 82.50 270 ASP A C 1
ATOM 2189 O O . ASP A 1 270 ? -14.085 -10.147 2.642 1.00 82.50 270 ASP A O 1
ATOM 2193 N N . ILE A 1 271 ? -14.564 -9.344 0.602 1.00 84.44 271 ILE A N 1
ATOM 2194 C CA . ILE A 1 271 ? -13.225 -8.829 0.319 1.00 84.44 271 ILE A CA 1
ATOM 2195 C C . ILE A 1 271 ? -13.156 -7.411 0.875 1.00 84.44 271 ILE A C 1
ATOM 2197 O O . ILE A 1 271 ? -13.744 -6.487 0.309 1.00 84.44 271 ILE A O 1
ATOM 2201 N N . LYS A 1 272 ? -12.439 -7.232 1.985 1.00 91.06 272 LYS A N 1
ATOM 2202 C CA . LYS A 1 272 ? -12.342 -5.945 2.672 1.00 91.06 272 LYS A CA 1
ATOM 2203 C C . LYS A 1 272 ? -10.909 -5.499 2.850 1.00 91.06 272 LYS A C 1
ATOM 2205 O O . LYS A 1 272 ? -10.048 -6.298 3.205 1.00 91.06 272 LYS A O 1
ATOM 2210 N N . VAL A 1 273 ? -10.698 -4.200 2.688 1.00 95.69 273 VAL A N 1
ATOM 2211 C CA . VAL A 1 273 ? -9.466 -3.519 3.084 1.00 95.69 273 VAL A CA 1
ATOM 2212 C C . VAL A 1 273 ? -9.751 -2.782 4.381 1.00 95.69 273 VAL A C 1
ATOM 2214 O O . VAL A 1 273 ? -10.557 -1.855 4.414 1.00 95.69 273 VAL A O 1
ATOM 2217 N N . GLY A 1 274 ? -9.133 -3.220 5.469 1.00 95.75 274 GLY A N 1
ATOM 2218 C CA . GLY A 1 274 ? -9.247 -2.570 6.764 1.00 95.75 274 GLY A CA 1
ATOM 2219 C C . GLY A 1 274 ? -8.310 -1.375 6.855 1.00 95.75 274 GLY A C 1
ATOM 2220 O O . GLY A 1 274 ? -7.204 -1.396 6.319 1.00 95.75 274 GLY A O 1
ATOM 2221 N N . LEU A 1 275 ? -8.772 -0.338 7.545 1.00 97.12 275 LEU A N 1
ATOM 2222 C CA . LEU A 1 275 ? -7.985 0.812 7.971 1.00 97.12 275 LEU A CA 1
ATOM 2223 C C . LEU A 1 275 ? -7.639 0.569 9.441 1.00 97.12 275 LEU A C 1
ATOM 2225 O O . LEU A 1 275 ? -8.545 0.475 10.276 1.00 97.12 275 LEU A O 1
ATOM 2229 N N . PHE A 1 276 ? -6.356 0.428 9.753 1.00 96.44 276 PHE A N 1
ATOM 2230 C CA . PHE A 1 276 ? -5.889 -0.020 11.059 1.00 96.44 276 PHE A CA 1
ATOM 2231 C C . PHE A 1 276 ? -4.935 0.979 11.706 1.00 96.44 276 PHE A C 1
ATOM 2233 O O . PHE A 1 276 ? -4.168 1.673 11.040 1.00 96.44 276 PHE A O 1
ATOM 2240 N N . LEU A 1 277 ? -4.954 0.990 13.034 1.00 94.56 277 LEU A N 1
ATOM 2241 C CA . LEU A 1 277 ? -3.975 1.640 13.887 1.00 94.56 277 LEU A CA 1
ATOM 2242 C C . LEU A 1 277 ? -3.283 0.596 14.749 1.00 94.56 277 LEU A C 1
ATOM 2244 O O . LEU A 1 277 ? -3.939 -0.112 15.509 1.00 94.56 277 LEU A O 1
ATOM 2248 N N . ARG A 1 278 ? -1.958 0.533 14.665 1.00 93.00 278 ARG A N 1
ATOM 2249 C CA . ARG A 1 278 ? -1.123 -0.257 15.568 1.00 93.00 278 ARG A CA 1
ATOM 2250 C C . ARG A 1 278 ? -0.452 0.654 16.584 1.00 93.00 278 ARG A C 1
ATOM 2252 O O . ARG A 1 278 ? 0.116 1.671 16.194 1.00 93.00 278 ARG A O 1
ATOM 2259 N N . ASN A 1 279 ? -0.495 0.284 17.859 1.00 87.94 279 ASN A N 1
ATOM 2260 C CA . ASN A 1 279 ? 0.249 0.974 18.913 1.00 87.94 279 ASN A CA 1
ATOM 2261 C C . ASN A 1 279 ? 1.498 0.181 19.344 1.00 87.94 279 ASN A C 1
ATOM 2263 O O . ASN A 1 279 ? 1.665 -0.983 18.972 1.00 87.94 279 ASN A O 1
ATOM 2267 N N . ASP A 1 280 ? 2.354 0.806 20.155 1.00 83.31 280 ASP A N 1
ATOM 2268 C CA . ASP A 1 280 ? 3.572 0.172 20.694 1.00 83.31 280 ASP A CA 1
ATOM 2269 C C . ASP A 1 280 ? 3.295 -1.071 21.550 1.00 83.31 280 ASP A C 1
ATOM 2271 O O . ASP A 1 280 ? 4.109 -1.991 21.584 1.00 83.31 280 ASP A O 1
ATOM 2275 N N . ASP A 1 281 ? 2.123 -1.133 22.190 1.00 82.00 281 ASP A N 1
ATOM 2276 C CA . ASP A 1 281 ? 1.685 -2.292 22.979 1.00 82.00 281 ASP A CA 1
ATOM 2277 C C . ASP A 1 281 ? 1.328 -3.504 22.080 1.00 82.00 281 ASP A C 1
ATOM 2279 O O . ASP A 1 281 ? 0.953 -4.568 22.568 1.00 82.00 281 ASP A O 1
ATOM 2283 N N . GLY A 1 282 ? 1.427 -3.353 20.753 1.00 85.25 282 GLY A N 1
ATOM 2284 C CA . GLY A 1 282 ? 1.188 -4.397 19.760 1.00 85.25 282 GLY A CA 1
ATOM 2285 C C . GLY A 1 282 ? -0.278 -4.589 19.373 1.00 85.25 282 GLY A C 1
ATOM 2286 O O . GLY A 1 282 ? -0.561 -5.407 18.493 1.00 85.25 282 GLY A O 1
ATOM 2287 N N . ASN A 1 283 ? -1.195 -3.821 19.968 1.00 89.75 283 ASN A N 1
ATOM 2288 C CA . ASN A 1 283 ? -2.619 -3.873 19.657 1.00 89.75 283 ASN A CA 1
ATOM 2289 C C . ASN A 1 283 ? -2.885 -3.277 18.276 1.00 89.75 283 ASN A C 1
ATOM 2291 O O . ASN A 1 283 ? -2.353 -2.219 17.934 1.00 89.75 283 ASN A O 1
ATOM 2295 N N . ILE A 1 284 ? -3.752 -3.934 17.508 1.00 93.81 284 ILE A N 1
ATOM 2296 C CA . ILE A 1 284 ? -4.222 -3.456 16.208 1.00 93.81 284 ILE A CA 1
ATOM 2297 C C . ILE A 1 284 ? -5.700 -3.103 16.339 1.00 93.81 284 ILE A C 1
ATOM 2299 O O . ILE A 1 284 ? -6.533 -3.968 16.588 1.00 93.81 284 ILE A O 1
ATOM 2303 N N . VAL A 1 285 ? -6.031 -1.829 16.165 1.00 92.75 285 VAL A N 1
ATOM 2304 C CA . VAL A 1 285 ? -7.402 -1.319 16.200 1.00 92.75 285 VAL A CA 1
ATOM 2305 C C . VAL A 1 285 ? -7.878 -1.041 14.791 1.00 92.75 285 VAL A C 1
ATOM 2307 O O . VAL A 1 285 ? -7.239 -0.299 14.049 1.00 92.75 285 VAL A O 1
ATOM 2310 N N . GLN A 1 286 ? -9.029 -1.587 14.431 1.00 93.88 286 GLN A N 1
ATOM 2311 C CA . GLN A 1 286 ? -9.721 -1.227 13.210 1.00 93.88 286 GLN A CA 1
ATOM 2312 C C . GLN A 1 286 ? -10.452 0.105 13.391 1.00 93.88 286 GLN A C 1
ATOM 2314 O O . GLN A 1 286 ? -11.315 0.237 14.259 1.00 93.88 286 GLN A O 1
ATOM 2319 N N . ILE A 1 287 ? -10.138 1.070 12.532 1.00 92.19 287 ILE A N 1
ATOM 2320 C CA . ILE A 1 287 ? -10.770 2.396 12.517 1.00 92.19 287 ILE A CA 1
ATOM 2321 C C . ILE A 1 287 ? -11.721 2.587 11.330 1.00 92.19 287 ILE A C 1
ATOM 2323 O O . ILE A 1 287 ? -12.501 3.533 11.314 1.00 92.19 287 ILE A O 1
ATOM 2327 N N . GLY A 1 288 ? -11.696 1.665 10.364 1.00 92.38 288 GLY A N 1
ATOM 2328 C CA . GLY A 1 288 ? -12.639 1.614 9.249 1.00 92.38 288 GLY A CA 1
ATOM 2329 C C . GLY A 1 288 ? -12.427 0.398 8.344 1.00 92.38 288 GLY A C 1
ATOM 2330 O O . GLY A 1 288 ? -11.494 -0.388 8.534 1.00 92.38 288 GLY A O 1
ATOM 2331 N N . ASP A 1 289 ? -13.300 0.241 7.352 1.00 93.06 289 ASP A N 1
ATOM 2332 C CA . ASP A 1 289 ? -13.179 -0.740 6.273 1.00 93.06 289 ASP A CA 1
ATOM 2333 C C . ASP A 1 289 ? -13.665 -0.188 4.928 1.00 93.06 289 ASP A C 1
ATOM 2335 O O . ASP A 1 289 ? -14.603 0.603 4.857 1.00 93.06 289 ASP A O 1
ATOM 2339 N N . ILE A 1 290 ? -13.025 -0.647 3.854 1.00 93.94 290 ILE A N 1
ATOM 2340 C CA . ILE A 1 290 ? -13.439 -0.464 2.465 1.00 93.94 290 ILE A CA 1
ATOM 2341 C C . ILE A 1 290 ? -13.942 -1.822 1.967 1.00 93.94 290 ILE A C 1
ATOM 2343 O O . ILE A 1 290 ? -13.193 -2.803 1.984 1.00 93.94 290 ILE A O 1
ATOM 2347 N N . ASN A 1 291 ? -15.197 -1.890 1.515 1.00 92.56 291 ASN A N 1
ATOM 2348 C CA . ASN A 1 291 ? -15.739 -3.095 0.882 1.00 92.56 291 ASN A CA 1
ATOM 2349 C C . ASN A 1 291 ? -15.252 -3.182 -0.572 1.00 92.56 291 ASN A C 1
ATOM 2351 O O . ASN A 1 291 ? -15.912 -2.710 -1.497 1.00 92.56 291 ASN A O 1
ATOM 2355 N N . LEU A 1 292 ? -14.060 -3.747 -0.758 1.00 93.75 292 LEU A N 1
ATOM 2356 C CA . LEU A 1 292 ? -13.386 -3.815 -2.053 1.00 93.75 292 LEU A CA 1
ATOM 2357 C C . LEU A 1 292 ? -14.171 -4.658 -3.067 1.00 93.75 292 LEU A C 1
ATOM 2359 O O . LEU A 1 292 ? -14.162 -4.333 -4.247 1.00 93.75 292 LEU A O 1
ATOM 2363 N N . GLY A 1 293 ? -14.889 -5.692 -2.614 1.00 92.31 293 GLY A N 1
ATOM 2364 C CA . GLY A 1 293 ? -15.764 -6.488 -3.480 1.00 92.31 293 GLY A CA 1
ATOM 2365 C C . GLY A 1 293 ? -16.892 -5.654 -4.098 1.00 92.31 293 GLY A C 1
ATOM 2366 O O . GLY A 1 293 ? -17.020 -5.595 -5.319 1.00 92.31 293 GLY A O 1
ATOM 2367 N N . GLU A 1 294 ? -17.661 -4.934 -3.274 1.00 93.31 294 GLU A N 1
ATOM 2368 C CA . GLU A 1 294 ? -18.732 -4.056 -3.772 1.00 93.31 294 GLU A CA 1
ATOM 2369 C C . GLU A 1 294 ? -18.212 -2.910 -4.648 1.00 93.31 294 GLU A C 1
ATOM 2371 O O . GLU A 1 294 ? -18.844 -2.545 -5.642 1.00 93.31 294 GLU A O 1
ATOM 2376 N N . LEU A 1 295 ? -17.089 -2.293 -4.269 1.00 95.38 295 LEU A N 1
ATOM 2377 C CA . LEU A 1 295 ? -16.521 -1.188 -5.043 1.00 95.38 295 LEU A CA 1
ATOM 2378 C C . LEU A 1 295 ? -15.974 -1.648 -6.392 1.00 95.38 295 LEU A C 1
ATOM 2380 O O . LEU A 1 295 ? -16.076 -0.895 -7.363 1.00 95.38 295 LEU A O 1
ATOM 2384 N N . HIS A 1 296 ? -15.451 -2.872 -6.460 1.00 95.00 296 HIS A N 1
ATOM 2385 C CA . HIS A 1 296 ? -15.030 -3.489 -7.706 1.00 95.00 296 HIS A CA 1
ATOM 2386 C C . HIS A 1 296 ? -16.230 -3.698 -8.634 1.00 95.00 296 HIS A C 1
ATOM 2388 O O . HIS A 1 296 ? -16.186 -3.281 -9.787 1.00 95.00 296 HIS A O 1
ATOM 2394 N N . GLU A 1 297 ? -17.331 -4.263 -8.130 1.00 93.62 297 GLU A N 1
ATOM 2395 C CA . GLU A 1 297 ? -18.563 -4.464 -8.913 1.00 93.62 297 GLU A CA 1
ATOM 2396 C C . GLU A 1 297 ? -19.132 -3.157 -9.475 1.00 93.62 297 GLU A C 1
ATOM 2398 O O . GLU A 1 297 ? -19.686 -3.134 -10.572 1.00 93.62 297 GLU A O 1
ATOM 2403 N N . LYS A 1 298 ? -18.973 -2.058 -8.732 1.00 94.56 298 LYS A N 1
ATOM 2404 C CA . LYS A 1 298 ? -19.393 -0.710 -9.140 1.00 94.56 298 LYS A CA 1
ATOM 2405 C C . LYS A 1 298 ? -18.351 0.014 -10.005 1.00 94.56 298 LYS A C 1
ATOM 2407 O O . LYS A 1 298 ? -18.584 1.161 -10.376 1.00 94.56 298 LYS A O 1
ATOM 2412 N N . ASN A 1 299 ? -17.208 -0.612 -10.300 1.00 92.19 299 ASN A N 1
ATOM 2413 C CA . ASN A 1 299 ? -16.067 -0.019 -11.008 1.00 92.19 299 ASN A CA 1
ATOM 2414 C C . ASN A 1 299 ? -15.550 1.298 -10.375 1.00 92.19 299 ASN A C 1
ATOM 2416 O O . ASN A 1 299 ? -15.014 2.168 -11.067 1.00 92.19 299 ASN A O 1
ATOM 2420 N N . ILE A 1 300 ? -15.728 1.456 -9.056 1.00 94.75 300 ILE A N 1
ATOM 2421 C CA . ILE A 1 300 ? -15.289 2.635 -8.292 1.00 94.75 300 ILE A CA 1
ATOM 2422 C C . ILE A 1 300 ? -13.838 2.466 -7.852 1.00 94.75 300 ILE A C 1
ATOM 2424 O O . ILE A 1 300 ? -13.052 3.392 -7.985 1.00 94.75 300 ILE A O 1
ATOM 2428 N N . PHE A 1 301 ? -13.487 1.303 -7.305 1.00 95.38 301 PHE A N 1
ATOM 2429 C CA . PHE A 1 301 ? -12.122 0.970 -6.905 1.00 95.38 301 PHE A CA 1
ATOM 2430 C C . PHE A 1 301 ? -11.957 -0.543 -6.959 1.00 95.38 301 PHE A C 1
ATOM 2432 O O . PHE A 1 301 ? -12.685 -1.277 -6.288 1.00 95.38 301 PHE A O 1
ATOM 2439 N N . THR A 1 302 ? -11.051 -1.002 -7.810 1.00 95.25 302 THR A N 1
ATOM 2440 C CA . THR A 1 302 ? -10.933 -2.414 -8.175 1.00 95.25 302 THR A CA 1
ATOM 2441 C C . THR A 1 302 ? -9.858 -3.137 -7.368 1.00 95.25 302 THR A C 1
ATOM 2443 O O . THR A 1 302 ? -9.020 -2.537 -6.695 1.00 95.25 302 THR A O 1
ATOM 2446 N N . VAL A 1 303 ? -9.872 -4.469 -7.455 1.00 94.94 303 VAL A N 1
ATOM 2447 C CA . VAL A 1 303 ? -8.899 -5.325 -6.761 1.00 94.94 303 VAL A CA 1
ATOM 2448 C C . VAL A 1 303 ? -7.510 -5.120 -7.360 1.00 94.94 303 VAL A C 1
ATOM 2450 O O . VAL A 1 303 ? -6.547 -4.998 -6.609 1.00 94.94 303 VAL A O 1
ATOM 2453 N N . ASN A 1 304 ? -7.410 -5.023 -8.690 1.00 95.38 304 ASN A N 1
ATOM 2454 C CA . ASN A 1 304 ? -6.151 -4.741 -9.372 1.00 95.38 304 ASN A CA 1
ATOM 2455 C C . ASN A 1 304 ? -5.579 -3.393 -8.908 1.00 95.38 304 ASN A C 1
ATOM 2457 O O . ASN A 1 304 ? -4.449 -3.353 -8.436 1.00 95.38 304 ASN A O 1
ATOM 2461 N N . GLU A 1 305 ? -6.369 -2.313 -8.933 1.00 95.25 305 GLU A N 1
ATOM 2462 C CA . GLU A 1 305 ? -5.914 -0.987 -8.477 1.00 95.25 305 GLU A CA 1
ATOM 2463 C C . GLU A 1 305 ? -5.395 -1.005 -7.042 1.00 95.25 305 GLU A C 1
ATOM 2465 O O . GLU A 1 305 ? -4.336 -0.447 -6.751 1.00 95.25 305 GLU A O 1
ATOM 2470 N N . TYR A 1 306 ? -6.106 -1.697 -6.152 1.00 96.06 306 TYR A N 1
ATOM 2471 C CA . TYR A 1 306 ? -5.653 -1.877 -4.786 1.00 96.06 306 TYR A CA 1
ATOM 2472 C C . TYR A 1 306 ? -4.304 -2.593 -4.710 1.00 96.06 306 TYR A C 1
ATOM 2474 O O . TYR A 1 306 ? -3.411 -2.116 -4.012 1.00 96.06 306 TYR A O 1
ATOM 2482 N N . VAL A 1 307 ? -4.139 -3.719 -5.410 1.00 95.50 307 VAL A N 1
ATOM 2483 C CA . VAL A 1 307 ? -2.896 -4.503 -5.386 1.00 95.50 307 VAL A CA 1
ATOM 2484 C C . VAL A 1 307 ? -1.731 -3.689 -5.945 1.00 95.50 307 VAL A C 1
ATOM 2486 O O . VAL A 1 307 ? -0.700 -3.586 -5.283 1.00 95.50 307 VAL A O 1
ATOM 2489 N N . TYR A 1 308 ? -1.906 -3.045 -7.098 1.00 95.75 308 TYR A N 1
ATOM 2490 C CA . TYR A 1 308 ? -0.867 -2.227 -7.720 1.00 95.75 308 TYR A CA 1
ATOM 2491 C C . TYR A 1 308 ? -0.462 -1.031 -6.847 1.00 95.75 308 TYR A C 1
ATOM 2493 O O . TYR A 1 308 ? 0.727 -0.844 -6.580 1.00 95.75 308 TYR A O 1
ATOM 2501 N N . SER A 1 309 ? -1.429 -0.285 -6.301 1.00 95.69 309 SER A N 1
ATOM 2502 C CA . SER A 1 309 ? -1.138 0.817 -5.374 1.00 95.69 309 SER A CA 1
ATOM 2503 C C . SER A 1 309 ? -0.486 0.329 -4.083 1.00 95.69 309 SER A C 1
ATOM 2505 O O . SER A 1 309 ? 0.431 0.965 -3.569 1.00 95.69 309 SER A O 1
ATOM 2507 N N . SER A 1 310 ? -0.919 -0.826 -3.572 1.00 95.75 310 SER A N 1
ATOM 2508 C CA . SER A 1 310 ? -0.367 -1.428 -2.354 1.00 95.75 310 SER A CA 1
ATOM 2509 C C . SER A 1 310 ? 1.075 -1.882 -2.513 1.00 95.75 310 SER A C 1
ATOM 2511 O O . SER A 1 310 ? 1.861 -1.782 -1.575 1.00 95.75 310 SER A O 1
ATOM 2513 N N . LEU A 1 311 ? 1.430 -2.384 -3.691 1.00 95.56 311 LEU A N 1
ATOM 2514 C CA . LEU A 1 311 ? 2.757 -2.917 -3.984 1.00 95.56 311 LEU A CA 1
ATOM 2515 C C . LEU A 1 311 ? 3.752 -1.848 -4.447 1.00 95.56 311 LEU A C 1
ATOM 2517 O O . LEU A 1 311 ? 4.958 -2.106 -4.411 1.00 95.56 311 LEU A O 1
ATOM 2521 N N . TYR A 1 312 ? 3.288 -0.638 -4.784 1.00 95.62 312 TYR A N 1
ATOM 2522 C CA . TYR A 1 312 ? 4.146 0.497 -5.149 1.00 95.62 312 TYR A CA 1
ATOM 2523 C C . TYR A 1 312 ? 5.274 0.732 -4.123 1.00 95.62 312 TYR A C 1
ATOM 2525 O O . TYR A 1 312 ? 6.424 0.986 -4.493 1.00 95.62 312 TYR A O 1
ATOM 2533 N N . VAL A 1 313 ? 4.989 0.564 -2.823 1.00 95.12 313 VAL A N 1
ATOM 2534 C CA . VAL A 1 313 ? 5.976 0.763 -1.742 1.00 95.12 313 VAL A CA 1
ATOM 2535 C C . VAL A 1 313 ? 7.130 -0.240 -1.737 1.00 95.12 313 VAL A C 1
ATOM 2537 O O . VAL A 1 313 ? 8.176 0.023 -1.148 1.00 95.12 313 VAL A O 1
ATOM 2540 N N . MET A 1 314 ? 6.986 -1.387 -2.401 1.00 94.75 314 MET A N 1
ATOM 2541 C CA . MET A 1 314 ? 8.049 -2.395 -2.460 1.00 94.75 314 MET A CA 1
ATOM 2542 C C . MET A 1 314 ? 9.124 -2.062 -3.500 1.00 94.75 314 MET A C 1
ATOM 2544 O O . MET A 1 314 ? 10.213 -2.657 -3.459 1.00 94.75 314 MET A O 1
ATOM 2548 N N . ARG A 1 315 ? 8.833 -1.106 -4.400 1.00 93.00 315 ARG A N 1
ATOM 2549 C CA . ARG A 1 315 ? 9.703 -0.684 -5.509 1.00 93.00 315 ARG A CA 1
ATOM 2550 C C . ARG A 1 315 ? 10.155 -1.886 -6.336 1.00 93.00 315 ARG A C 1
ATOM 2552 O O . ARG A 1 315 ? 11.348 -2.103 -6.543 1.00 93.00 315 ARG A O 1
ATOM 2559 N N . ASN A 1 316 ? 9.182 -2.723 -6.683 1.00 90.94 316 ASN A N 1
ATOM 2560 C CA . ASN A 1 316 ? 9.337 -3.815 -7.628 1.00 90.94 316 ASN A CA 1
ATOM 2561 C C . ASN A 1 316 ? 8.502 -3.464 -8.857 1.00 90.94 316 ASN A C 1
ATOM 2563 O O . ASN A 1 316 ? 7.309 -3.212 -8.718 1.00 90.94 316 ASN A O 1
ATOM 2567 N N . ASP A 1 317 ? 9.151 -3.389 -10.007 1.00 90.69 317 ASP A N 1
ATOM 2568 C CA . ASP A 1 317 ? 8.561 -3.058 -11.298 1.00 90.69 317 ASP A CA 1
ATOM 2569 C C . ASP A 1 317 ? 8.415 -4.293 -12.196 1.00 90.69 317 ASP A C 1
ATOM 2571 O O . ASP A 1 317 ? 7.925 -4.163 -13.307 1.00 90.69 317 ASP A O 1
ATOM 2575 N N . ASP A 1 318 ? 8.799 -5.489 -11.744 1.00 92.12 318 ASP A N 1
ATOM 2576 C CA . ASP A 1 318 ? 8.648 -6.725 -12.513 1.00 92.12 318 ASP A CA 1
ATOM 2577 C C . ASP A 1 318 ? 7.163 -7.072 -12.685 1.00 92.12 318 ASP A C 1
ATOM 2579 O O . ASP A 1 318 ? 6.457 -7.341 -11.714 1.00 92.12 318 ASP A O 1
ATOM 2583 N N . TYR A 1 319 ? 6.681 -7.104 -13.924 1.00 89.44 319 TYR A N 1
ATOM 2584 C CA . TYR A 1 319 ? 5.297 -7.441 -14.245 1.00 89.44 319 TYR A CA 1
ATOM 2585 C C . TYR A 1 319 ? 4.914 -8.837 -13.727 1.00 89.44 319 TYR A C 1
ATOM 2587 O O . TYR A 1 319 ? 3.839 -9.017 -13.153 1.00 89.44 319 TYR A O 1
ATOM 2595 N N . SER A 1 320 ? 5.830 -9.809 -13.813 1.00 90.25 320 SER A N 1
ATOM 2596 C CA . SER A 1 320 ? 5.587 -11.176 -13.334 1.00 90.25 320 SER A CA 1
ATOM 2597 C C . SER A 1 320 ? 5.379 -11.244 -11.819 1.00 90.25 320 SER A C 1
ATOM 2599 O O . SER A 1 320 ? 4.711 -12.148 -11.315 1.00 90.25 320 SER A O 1
ATOM 2601 N N . PHE A 1 321 ? 5.914 -10.275 -11.070 1.00 92.88 321 PHE A N 1
ATOM 2602 C CA . PHE A 1 321 ? 5.669 -10.165 -9.640 1.00 92.88 321 PHE A CA 1
ATOM 2603 C C . PHE A 1 321 ? 4.211 -9.784 -9.355 1.00 92.88 321 PHE A C 1
ATOM 2605 O O . PHE A 1 321 ? 3.589 -10.423 -8.503 1.00 92.88 321 PHE A O 1
ATOM 2612 N N . PHE A 1 322 ? 3.653 -8.802 -10.070 1.00 92.38 322 PHE A N 1
ATOM 2613 C CA . PHE A 1 322 ? 2.259 -8.378 -9.892 1.00 92.38 322 PHE A CA 1
ATOM 2614 C C . PHE A 1 322 ? 1.277 -9.464 -10.325 1.00 92.38 322 PHE A C 1
ATOM 2616 O O . PHE A 1 322 ? 0.399 -9.821 -9.535 1.00 92.38 322 PHE A O 1
ATOM 2623 N N . ASP A 1 323 ? 1.487 -10.053 -11.505 1.00 90.19 323 ASP A N 1
ATOM 2624 C CA . ASP A 1 323 ? 0.661 -11.150 -12.018 1.00 90.19 323 ASP A CA 1
ATOM 2625 C C . ASP A 1 323 ? 0.637 -12.333 -11.034 1.00 90.19 323 ASP A C 1
ATOM 2627 O O . ASP A 1 323 ? -0.420 -12.780 -10.584 1.00 90.19 323 ASP A O 1
ATOM 2631 N N . ASN A 1 324 ? 1.808 -12.767 -10.557 1.00 91.94 324 ASN A N 1
ATOM 2632 C CA . ASN A 1 324 ? 1.915 -13.850 -9.579 1.00 91.94 324 ASN A CA 1
ATOM 2633 C C . ASN A 1 324 ? 1.183 -13.537 -8.262 1.00 91.94 324 ASN A C 1
ATOM 2635 O O . ASN A 1 324 ? 0.533 -14.413 -7.683 1.00 91.94 324 ASN A O 1
ATOM 2639 N N . VAL A 1 325 ? 1.281 -12.300 -7.766 1.00 93.62 325 VAL A N 1
ATOM 2640 C CA . VAL A 1 325 ? 0.566 -11.877 -6.554 1.00 93.62 325 VAL A CA 1
ATOM 2641 C C . VAL A 1 325 ? -0.945 -11.886 -6.783 1.00 93.62 325 VAL A C 1
ATOM 2643 O O . VAL A 1 325 ? -1.672 -12.422 -5.943 1.00 93.62 325 VAL A O 1
ATOM 2646 N N . LEU A 1 326 ? -1.418 -11.364 -7.915 1.00 93.06 326 LEU A N 1
ATOM 2647 C CA . LEU A 1 326 ? -2.837 -11.338 -8.267 1.00 93.06 326 LEU A CA 1
ATOM 2648 C C . LEU A 1 326 ? -3.410 -12.741 -8.446 1.00 93.06 326 LEU A C 1
ATOM 2650 O O . LEU A 1 326 ? -4.427 -13.056 -7.831 1.00 93.06 326 LEU A O 1
ATOM 2654 N N . VAL A 1 327 ? -2.742 -13.618 -9.194 1.00 90.50 327 VAL A N 1
ATOM 2655 C CA . VAL A 1 327 ? -3.171 -15.012 -9.389 1.00 90.50 327 VAL A CA 1
ATOM 2656 C C . VAL A 1 327 ? -3.236 -15.757 -8.054 1.00 90.50 327 VAL A C 1
ATOM 2658 O O . VAL A 1 327 ? -4.213 -16.458 -7.767 1.00 90.50 327 VAL A O 1
ATOM 2661 N N . LYS A 1 328 ? -2.238 -15.583 -7.179 1.00 91.50 328 LYS A N 1
ATOM 2662 C CA . LYS A 1 328 ? -2.271 -16.177 -5.834 1.00 91.50 328 LYS A CA 1
ATOM 2663 C C . LYS A 1 328 ? -3.404 -15.611 -4.989 1.00 91.50 328 LYS A C 1
ATOM 2665 O O . LYS A 1 328 ? -4.064 -16.382 -4.288 1.00 91.50 328 LYS A O 1
ATOM 2670 N N . LEU A 1 329 ? -3.648 -14.304 -5.054 1.00 90.94 329 LEU A N 1
ATOM 2671 C CA . LEU A 1 329 ? -4.739 -13.661 -4.329 1.00 90.94 329 LEU A CA 1
ATOM 2672 C C . LEU A 1 329 ? -6.097 -14.178 -4.815 1.00 90.94 329 LEU A C 1
ATOM 2674 O O . LEU A 1 329 ? -6.949 -14.536 -4.002 1.00 90.94 329 LEU A O 1
ATOM 2678 N N . LEU A 1 330 ? -6.276 -14.296 -6.130 1.00 91.12 330 LEU A N 1
ATOM 2679 C CA . LEU A 1 330 ? -7.469 -14.858 -6.752 1.00 91.12 330 LEU A CA 1
ATOM 2680 C C . LEU A 1 330 ? -7.752 -16.273 -6.244 1.00 91.12 330 LEU A C 1
ATOM 2682 O O . LEU A 1 330 ? -8.837 -16.536 -5.728 1.00 91.12 330 LEU A O 1
ATOM 2686 N N . ASN A 1 331 ? -6.757 -17.157 -6.325 1.00 85.56 331 ASN A N 1
ATOM 2687 C CA . ASN A 1 331 ? -6.894 -18.567 -5.956 1.00 85.56 331 ASN A CA 1
ATOM 2688 C C . ASN A 1 331 ? -7.070 -18.785 -4.447 1.00 85.56 331 ASN A C 1
ATOM 2690 O O . ASN A 1 331 ? -7.764 -19.710 -4.011 1.00 85.56 331 ASN A O 1
ATOM 2694 N N . THR A 1 332 ? -6.426 -17.948 -3.635 1.00 82.81 332 THR A N 1
ATOM 2695 C CA . THR A 1 332 ? -6.449 -18.089 -2.174 1.00 82.81 332 THR A CA 1
ATOM 2696 C C . THR A 1 332 ? -7.689 -17.443 -1.571 1.00 82.81 332 THR A C 1
ATOM 2698 O O . THR A 1 332 ? -8.226 -17.967 -0.594 1.00 82.81 332 THR A O 1
ATOM 2701 N N . TYR A 1 333 ? -8.158 -16.337 -2.155 1.00 82.88 333 TYR A N 1
ATOM 2702 C CA . TYR A 1 333 ? -9.142 -15.464 -1.528 1.00 82.88 333 TYR A CA 1
ATOM 2703 C C . TYR A 1 333 ? -10.404 -15.259 -2.355 1.00 82.88 333 TYR A C 1
ATOM 2705 O O . TYR A 1 333 ? -11.493 -15.628 -1.918 1.00 82.88 333 TYR A O 1
ATOM 2713 N N . ILE A 1 334 ? -10.261 -14.695 -3.552 1.00 85.94 334 ILE A N 1
ATOM 2714 C CA . ILE A 1 334 ? -11.394 -14.188 -4.335 1.00 85.94 334 ILE A CA 1
ATOM 2715 C C . ILE A 1 334 ? -12.284 -15.339 -4.808 1.00 85.94 334 ILE A C 1
ATOM 2717 O O . ILE A 1 334 ? -13.488 -15.331 -4.562 1.00 85.94 334 ILE A O 1
ATOM 2721 N N . ALA A 1 335 ? -11.685 -16.377 -5.396 1.00 82.00 335 ALA A N 1
ATOM 2722 C CA . ALA A 1 335 ? -12.398 -17.523 -5.960 1.00 82.00 335 ALA A CA 1
ATOM 2723 C C . ALA A 1 335 ? -13.181 -18.336 -4.911 1.00 82.00 335 ALA A C 1
ATOM 2725 O O . ALA A 1 335 ? -14.091 -19.082 -5.263 1.00 82.00 335 ALA A O 1
ATOM 2726 N N . LYS A 1 336 ? -12.840 -18.192 -3.623 1.00 81.12 336 LYS A N 1
ATOM 2727 C CA . LYS A 1 336 ? -13.454 -18.920 -2.500 1.00 81.12 336 LYS A CA 1
ATOM 2728 C C . LYS A 1 336 ? -14.411 -18.059 -1.661 1.00 81.12 336 LYS A C 1
ATOM 2730 O O . LYS A 1 336 ? -14.953 -18.559 -0.678 1.00 81.12 336 LYS A O 1
ATOM 2735 N N . GLY A 1 337 ? -14.574 -16.775 -1.991 1.00 79.81 337 GLY A N 1
ATOM 2736 C CA . GLY A 1 337 ? -15.413 -15.820 -1.257 1.00 79.81 337 GLY A CA 1
ATOM 2737 C C . GLY A 1 337 ? -16.742 -15.504 -1.952 1.00 79.81 337 GLY A C 1
ATOM 2738 O O . GLY A 1 337 ? -17.058 -16.061 -3.002 1.00 79.81 337 GLY A O 1
ATOM 2739 N N . ASN A 1 338 ? -17.496 -14.545 -1.398 1.00 80.56 338 ASN A N 1
ATOM 2740 C CA . ASN A 1 338 ? -18.775 -14.071 -1.965 1.00 80.56 338 ASN A CA 1
ATOM 2741 C C . ASN A 1 338 ? -18.632 -13.464 -3.373 1.00 80.56 338 ASN A C 1
ATOM 2743 O O . ASN A 1 338 ? -19.606 -13.323 -4.106 1.00 80.56 338 ASN A O 1
ATOM 2747 N N . TYR A 1 339 ? -17.407 -13.107 -3.746 1.00 83.44 339 TYR A N 1
ATOM 2748 C CA . TYR A 1 339 ? -17.073 -12.380 -4.961 1.00 83.44 339 TYR A CA 1
ATOM 2749 C C . TYR A 1 339 ? -16.289 -13.240 -5.961 1.00 83.44 339 TYR A C 1
ATOM 2751 O O . TYR A 1 339 ? -15.560 -12.708 -6.793 1.00 83.44 339 TYR A O 1
ATOM 2759 N N . SER A 1 340 ? -16.437 -14.568 -5.921 1.00 86.19 340 SER A N 1
ATOM 2760 C CA . SER A 1 340 ? -15.793 -15.484 -6.880 1.00 86.19 340 SER A CA 1
ATOM 2761 C C . SER A 1 340 ? -16.117 -15.154 -8.342 1.00 86.19 340 SER A C 1
ATOM 2763 O O . SER A 1 340 ? -15.286 -15.333 -9.229 1.00 86.19 340 SER A O 1
ATOM 2765 N N . ARG A 1 341 ? -17.294 -14.568 -8.597 1.00 89.88 341 ARG A N 1
ATOM 2766 C CA . ARG A 1 341 ? -17.692 -14.042 -9.912 1.00 89.88 341 ARG A CA 1
ATOM 2767 C C . ARG A 1 341 ? -16.756 -12.955 -10.461 1.00 89.88 341 ARG A C 1
ATOM 2769 O O . ARG A 1 341 ? -16.701 -12.779 -11.673 1.00 89.88 341 ARG A O 1
ATOM 2776 N N . LEU A 1 342 ? -16.021 -12.249 -9.595 1.00 91.06 342 LEU A N 1
ATOM 2777 C CA . LEU A 1 342 ? -15.069 -11.203 -9.986 1.00 91.06 342 LEU A CA 1
ATOM 2778 C C . LEU A 1 342 ? -13.770 -11.763 -10.564 1.00 91.06 342 LEU A C 1
ATOM 2780 O O . LEU A 1 342 ? -13.035 -11.023 -11.207 1.00 91.06 342 LEU A O 1
ATOM 2784 N N . THR A 1 343 ? -13.470 -13.052 -10.366 1.00 92.19 343 THR A N 1
ATOM 2785 C CA . THR A 1 343 ? -12.209 -13.654 -10.823 1.00 92.19 343 THR A CA 1
ATOM 2786 C C . THR A 1 343 ? -11.968 -13.430 -12.313 1.00 92.19 343 THR A C 1
ATOM 2788 O O . THR A 1 343 ? -10.849 -13.108 -12.700 1.00 92.19 343 THR A O 1
ATOM 2791 N N . LYS A 1 344 ? -13.014 -13.553 -13.138 1.00 91.19 344 LYS A N 1
ATOM 2792 C CA . LYS A 1 344 ? -12.909 -13.320 -14.580 1.00 91.19 344 LYS A CA 1
ATOM 2793 C C . LYS A 1 344 ? -12.553 -11.861 -14.897 1.00 91.19 344 LYS A C 1
ATOM 2795 O O . LYS A 1 344 ? -11.590 -11.643 -15.619 1.00 91.19 344 LYS A O 1
ATOM 2800 N N . ASP A 1 345 ? -13.272 -10.895 -14.321 1.00 92.62 345 ASP A N 1
ATOM 2801 C CA . ASP A 1 345 ? -13.027 -9.461 -14.566 1.00 92.62 345 ASP A CA 1
ATOM 2802 C C . ASP A 1 345 ? -11.614 -9.049 -14.125 1.00 92.62 345 ASP A C 1
ATOM 2804 O O . ASP A 1 345 ? -10.898 -8.372 -14.856 1.00 92.62 345 ASP A O 1
ATOM 2808 N N . ILE A 1 346 ? -11.157 -9.540 -12.968 1.00 93.81 346 ILE A N 1
ATOM 2809 C CA . ILE A 1 346 ? -9.805 -9.266 -12.458 1.00 93.81 346 ILE A CA 1
ATOM 2810 C C . ILE A 1 346 ? -8.727 -9.759 -13.436 1.00 93.81 346 ILE A C 1
ATOM 2812 O O . ILE A 1 346 ? -7.753 -9.044 -13.669 1.00 93.81 346 ILE A O 1
ATOM 2816 N N . LEU A 1 347 ? -8.894 -10.956 -14.013 1.00 92.19 347 LEU A N 1
ATOM 2817 C CA . LEU A 1 347 ? -7.960 -11.517 -14.999 1.00 92.19 347 LEU A CA 1
ATOM 2818 C C . LEU A 1 347 ? -8.022 -10.785 -16.347 1.00 92.19 347 LEU A C 1
ATOM 2820 O O . LEU A 1 347 ? -6.987 -10.568 -16.977 1.00 92.19 347 LEU A O 1
ATOM 2824 N N . GLU A 1 348 ? -9.214 -10.385 -16.793 1.00 90.94 348 GLU A N 1
ATOM 2825 C CA . GLU A 1 348 ? -9.389 -9.616 -18.033 1.00 90.94 348 GLU A CA 1
ATOM 2826 C C . GLU A 1 348 ? -8.725 -8.236 -17.938 1.00 90.94 348 GLU A C 1
ATOM 2828 O O . GLU A 1 348 ? -8.071 -7.800 -18.891 1.00 90.94 348 GLU A O 1
ATOM 2833 N N . ARG A 1 349 ? -8.824 -7.584 -16.773 1.00 91.00 349 ARG A N 1
ATOM 2834 C CA . ARG A 1 349 ? -8.106 -6.337 -16.480 1.00 91.00 349 ARG A CA 1
ATOM 2835 C C . ARG A 1 349 ? -6.602 -6.537 -16.457 1.00 91.00 349 ARG A C 1
ATOM 2837 O O . ARG A 1 349 ? -5.882 -5.716 -17.015 1.00 91.00 349 ARG A O 1
ATOM 2844 N N . GLU A 1 350 ? -6.138 -7.626 -15.850 1.00 89.75 350 GLU A N 1
ATOM 2845 C CA . GLU A 1 350 ? -4.708 -7.931 -15.779 1.00 89.75 350 GLU A CA 1
ATOM 2846 C C . GLU A 1 350 ? -4.102 -8.193 -17.159 1.00 89.75 350 GLU A C 1
ATOM 2848 O O . GLU A 1 350 ? -3.009 -7.723 -17.464 1.00 89.75 350 GLU A O 1
ATOM 2853 N N . SER A 1 351 ? -4.867 -8.847 -18.033 1.00 86.06 351 SER A N 1
ATOM 2854 C CA . SER A 1 351 ? -4.482 -9.096 -19.426 1.00 86.06 351 SER A CA 1
ATOM 2855 C C . SER A 1 351 ? -4.397 -7.809 -20.262 1.00 86.06 351 SER A C 1
ATOM 2857 O O . SER A 1 351 ? -3.713 -7.782 -21.281 1.00 86.06 351 SER A O 1
ATOM 2859 N N . ASN A 1 352 ? -5.079 -6.736 -19.841 1.00 86.62 352 ASN A N 1
ATOM 2860 C CA . ASN A 1 352 ? -5.115 -5.428 -20.506 1.00 86.62 352 ASN A CA 1
ATOM 2861 C C . ASN A 1 352 ? -4.664 -4.308 -19.556 1.00 86.62 352 ASN A C 1
ATOM 2863 O O . ASN A 1 352 ? -5.297 -3.248 -19.467 1.00 86.62 352 ASN A O 1
ATOM 2867 N N . VAL A 1 353 ? -3.572 -4.567 -18.839 1.00 86.56 353 VAL A N 1
ATOM 2868 C CA . VAL A 1 353 ? -3.067 -3.773 -17.712 1.00 86.56 353 VAL A CA 1
ATOM 2869 C C . VAL A 1 353 ? -2.968 -2.266 -18.010 1.00 86.56 353 VAL A C 1
ATOM 2871 O O . VAL A 1 353 ? -3.468 -1.461 -17.227 1.00 86.56 353 VAL A O 1
ATOM 2874 N N . ASN A 1 354 ? -2.450 -1.884 -19.185 1.00 84.69 354 ASN A N 1
ATOM 2875 C CA . ASN A 1 354 ? -2.229 -0.483 -19.586 1.00 84.69 354 ASN A CA 1
ATOM 2876 C C . ASN A 1 354 ? -3.512 0.348 -19.716 1.00 84.69 354 ASN A C 1
ATOM 2878 O O . ASN A 1 354 ? -3.475 1.565 -19.588 1.00 84.69 354 ASN A O 1
ATOM 2882 N N . TYR A 1 355 ? -4.641 -0.297 -20.005 1.00 81.56 355 TYR A N 1
ATOM 2883 C CA . TYR A 1 355 ? -5.922 0.387 -20.209 1.00 81.56 355 TYR A CA 1
ATOM 2884 C C . TYR A 1 355 ? -6.873 0.199 -19.030 1.00 81.56 355 TYR A C 1
ATOM 2886 O O . TYR A 1 355 ? -7.782 1.000 -18.820 1.00 81.56 355 TYR A O 1
ATOM 2894 N N . SER A 1 356 ? -6.683 -0.878 -18.271 1.00 82.94 356 SER A N 1
ATOM 2895 C CA . SER A 1 356 ? -7.659 -1.341 -17.286 1.00 82.94 356 SER A CA 1
ATOM 2896 C C . SER A 1 356 ? -7.355 -0.888 -15.863 1.00 82.94 356 SER A C 1
ATOM 2898 O O . SER A 1 356 ? -8.229 -0.987 -14.996 1.00 82.94 356 SER A O 1
ATOM 2900 N N . ILE A 1 357 ? -6.126 -0.426 -15.612 1.00 88.19 357 ILE A N 1
ATOM 2901 C CA . ILE A 1 357 ? -5.631 -0.067 -14.283 1.00 88.19 357 ILE A CA 1
ATOM 2902 C C . ILE A 1 357 ? -5.091 1.372 -14.341 1.00 88.19 357 ILE A C 1
ATOM 2904 O O . ILE A 1 357 ? -3.970 1.585 -14.792 1.00 88.19 357 ILE A O 1
ATOM 2908 N N . PRO A 1 358 ? -5.860 2.371 -13.866 1.00 86.62 358 PRO A N 1
ATOM 2909 C CA . PRO A 1 358 ? -5.564 3.798 -14.052 1.00 86.62 358 PRO A CA 1
ATOM 2910 C C . PRO A 1 358 ? -4.204 4.305 -13.555 1.00 86.62 358 PRO A C 1
ATOM 2912 O O . PRO A 1 358 ? -3.761 5.364 -13.985 1.00 86.62 358 PRO A O 1
ATOM 2915 N N . ILE A 1 359 ? -3.554 3.593 -12.632 1.00 89.50 359 ILE A N 1
ATOM 2916 C CA . ILE A 1 359 ? -2.235 3.972 -12.099 1.00 89.50 359 ILE A CA 1
ATOM 2917 C C . ILE A 1 359 ? -1.063 3.383 -12.896 1.00 89.50 359 ILE A C 1
ATOM 2919 O O . ILE A 1 359 ? 0.090 3.644 -12.564 1.00 89.50 359 ILE A O 1
ATOM 2923 N N . VAL A 1 360 ? -1.331 2.575 -13.920 1.00 91.25 360 VAL A N 1
ATOM 2924 C CA . VAL A 1 360 ? -0.313 2.003 -14.804 1.00 91.25 360 VAL A CA 1
ATOM 2925 C C . VAL A 1 360 ? -0.076 2.984 -15.945 1.00 91.25 360 VAL A C 1
ATOM 2927 O O . VAL A 1 360 ? -0.980 3.255 -16.727 1.00 91.25 360 VAL A O 1
ATOM 2930 N N . MET A 1 361 ? 1.134 3.536 -16.027 1.00 89.38 361 MET A N 1
ATOM 2931 C CA . MET A 1 361 ? 1.523 4.464 -17.096 1.00 89.38 361 MET A CA 1
ATOM 2932 C C . MET A 1 361 ? 1.947 3.721 -18.364 1.00 89.38 361 MET A C 1
ATOM 2934 O O . MET A 1 361 ? 1.781 4.234 -19.468 1.00 89.38 361 MET A O 1
ATOM 2938 N N . GLY A 1 362 ? 2.459 2.500 -18.211 1.00 88.25 362 GLY A N 1
ATOM 2939 C CA . GLY A 1 362 ? 2.807 1.640 -19.328 1.00 88.25 362 GLY A CA 1
ATOM 2940 C C . GLY A 1 362 ? 3.461 0.335 -18.893 1.00 88.25 362 GLY A C 1
ATOM 2941 O O . GLY A 1 362 ? 3.825 0.144 -17.732 1.00 88.25 362 GLY A O 1
ATOM 2942 N N . THR A 1 363 ? 3.656 -0.555 -19.858 1.00 86.12 363 THR A N 1
ATOM 2943 C CA . THR A 1 363 ? 4.448 -1.779 -19.710 1.00 86.12 363 THR A CA 1
ATOM 2944 C C . THR A 1 363 ? 5.559 -1.803 -20.745 1.00 86.12 363 THR A C 1
ATOM 2946 O O . THR A 1 363 ? 5.309 -1.562 -21.927 1.00 86.12 363 THR A O 1
ATOM 2949 N N . MET A 1 364 ? 6.769 -2.153 -20.319 1.00 84.94 364 MET A N 1
ATOM 2950 C CA . MET A 1 364 ? 7.937 -2.322 -21.182 1.00 84.94 364 MET A CA 1
ATOM 2951 C C . MET A 1 364 ? 8.539 -3.705 -20.953 1.00 84.94 364 MET A C 1
ATOM 2953 O O . MET A 1 364 ? 9.090 -3.963 -19.885 1.00 84.94 364 MET A O 1
ATOM 2957 N N . GLU A 1 365 ? 8.455 -4.585 -21.953 1.00 82.44 365 GLU A N 1
ATOM 2958 C CA . GLU A 1 365 ? 8.908 -5.982 -21.856 1.00 82.44 365 GLU A CA 1
ATOM 2959 C C . GLU A 1 365 ? 8.310 -6.691 -20.623 1.00 82.44 365 GLU A C 1
ATOM 2961 O O . GLU A 1 365 ? 7.114 -6.965 -20.598 1.00 82.44 365 GLU A O 1
ATOM 2966 N N . ASN A 1 366 ? 9.123 -6.943 -19.590 1.00 85.50 366 ASN A N 1
ATOM 2967 C CA . ASN A 1 366 ? 8.726 -7.575 -18.327 1.00 85.50 366 ASN A CA 1
ATOM 2968 C C . ASN A 1 366 ? 8.566 -6.573 -17.175 1.00 85.50 366 ASN A C 1
ATOM 2970 O O . ASN A 1 366 ? 8.558 -6.976 -16.014 1.00 85.50 366 ASN A O 1
ATOM 2974 N N . ARG A 1 367 ? 8.500 -5.271 -17.456 1.00 90.19 367 ARG A N 1
ATOM 2975 C CA . ARG A 1 367 ? 8.354 -4.231 -16.438 1.00 90.19 367 ARG A CA 1
ATOM 2976 C C . ARG A 1 367 ? 7.042 -3.492 -16.573 1.00 90.19 367 ARG A C 1
ATOM 2978 O O . ARG A 1 367 ? 6.557 -3.264 -17.680 1.00 90.19 367 ARG A O 1
ATOM 2985 N N . ILE A 1 368 ? 6.521 -3.059 -15.437 1.00 91.31 368 ILE A N 1
ATOM 2986 C CA . ILE A 1 368 ? 5.393 -2.155 -15.348 1.00 91.31 368 ILE A CA 1
ATOM 2987 C C . ILE A 1 368 ? 5.829 -0.819 -14.759 1.00 91.31 368 ILE A C 1
ATOM 2989 O O . ILE A 1 368 ? 6.482 -0.742 -13.718 1.00 91.31 368 ILE A O 1
ATOM 2993 N N . GLU A 1 369 ? 5.451 0.250 -15.442 1.00 92.25 369 GLU A N 1
ATOM 2994 C CA . GLU A 1 369 ? 5.652 1.607 -14.981 1.00 92.25 369 GLU A CA 1
ATOM 2995 C C . GLU A 1 369 ? 4.389 2.074 -14.258 1.00 92.25 369 GLU A C 1
ATOM 2997 O O . GLU A 1 369 ? 3.322 2.228 -14.855 1.00 92.25 369 GLU A O 1
ATOM 3002 N N . LEU A 1 370 ? 4.507 2.287 -12.948 1.00 93.19 370 LEU A N 1
ATOM 3003 C CA . LEU A 1 370 ? 3.418 2.788 -12.119 1.00 93.19 370 LEU A CA 1
ATOM 3004 C C . LEU A 1 370 ? 3.573 4.282 -11.883 1.00 93.19 370 LEU A C 1
ATOM 3006 O O . LEU A 1 370 ? 4.635 4.760 -11.475 1.00 93.19 370 LEU A O 1
ATOM 3010 N N . ALA A 1 371 ? 2.474 5.007 -12.034 1.00 92.62 371 ALA A N 1
ATOM 3011 C CA . ALA A 1 371 ? 2.361 6.341 -11.492 1.00 92.62 371 ALA A CA 1
ATOM 3012 C C . ALA A 1 371 ? 2.412 6.297 -9.967 1.00 92.62 371 ALA A C 1
ATOM 3014 O O . ALA A 1 371 ? 1.859 5.400 -9.327 1.00 92.62 371 ALA A O 1
ATOM 3015 N N . ASN A 1 372 ? 3.016 7.322 -9.368 1.00 95.44 372 ASN A N 1
ATOM 3016 C CA . ASN A 1 372 ? 2.869 7.525 -7.935 1.00 95.44 372 ASN A CA 1
ATOM 3017 C C . ASN A 1 372 ? 1.382 7.823 -7.623 1.00 95.44 372 ASN A C 1
ATOM 3019 O O . ASN A 1 372 ? 0.835 8.765 -8.208 1.00 95.44 372 ASN A O 1
ATOM 3023 N N . PRO A 1 373 ? 0.727 7.099 -6.689 1.00 96.38 373 PRO A N 1
ATOM 3024 C CA . PRO A 1 373 ? -0.675 7.342 -6.335 1.00 96.38 373 PRO A CA 1
ATOM 3025 C C . PRO A 1 373 ? -1.001 8.786 -5.920 1.00 96.38 373 PRO A C 1
ATOM 3027 O O . PRO A 1 373 ? -2.128 9.238 -6.115 1.00 96.38 373 PRO A O 1
ATOM 3030 N N . ILE A 1 374 ? -0.024 9.534 -5.394 1.00 97.38 374 ILE A N 1
ATOM 3031 C CA . ILE A 1 374 ? -0.152 10.959 -5.062 1.00 97.38 374 ILE A CA 1
ATOM 3032 C C . ILE A 1 374 ? -0.267 11.811 -6.336 1.00 97.38 374 ILE A C 1
ATOM 3034 O O . ILE A 1 374 ? -1.128 12.683 -6.413 1.00 97.38 374 ILE A O 1
ATOM 3038 N N . LEU A 1 375 ? 0.556 11.550 -7.360 1.00 96.56 375 LEU A N 1
ATOM 3039 C CA . LEU A 1 375 ? 0.456 12.253 -8.650 1.00 96.56 375 LEU A CA 1
ATOM 3040 C C . LEU A 1 375 ? -0.835 11.892 -9.375 1.00 96.56 375 LEU A C 1
ATOM 3042 O O . LEU A 1 375 ? -1.468 12.768 -9.963 1.00 96.56 375 LEU A O 1
ATOM 3046 N N . TYR A 1 376 ? -1.247 10.624 -9.298 1.00 96.12 376 TYR A N 1
ATOM 3047 C CA . TYR A 1 376 ? -2.538 10.184 -9.817 1.00 96.12 376 TYR A CA 1
ATOM 3048 C C . TYR A 1 376 ? -3.689 10.964 -9.165 1.00 96.12 376 TYR A C 1
ATOM 3050 O O . TYR A 1 376 ? -4.516 11.544 -9.871 1.00 96.12 376 TYR A O 1
ATOM 3058 N N . TRP A 1 377 ? -3.696 11.061 -7.829 1.00 96.94 377 TRP A N 1
ATOM 3059 C CA . TRP A 1 377 ? -4.665 11.877 -7.097 1.00 96.94 377 TRP A CA 1
ATOM 3060 C C . TRP A 1 377 ? -4.655 13.333 -7.554 1.00 96.94 377 TRP A C 1
ATOM 3062 O O . TRP A 1 377 ? -5.699 13.855 -7.935 1.00 96.94 377 TRP A O 1
ATOM 3072 N N . TYR A 1 378 ? -3.491 13.978 -7.564 1.00 96.88 378 TYR A N 1
ATOM 3073 C CA . TYR A 1 378 ? -3.393 15.395 -7.902 1.00 96.88 378 TYR A CA 1
ATOM 3074 C C . TYR A 1 378 ? -3.878 15.682 -9.325 1.00 96.88 378 TYR A C 1
ATOM 3076 O O . TYR A 1 378 ? -4.616 16.638 -9.562 1.00 96.88 378 TYR A O 1
ATOM 3084 N N . SER A 1 379 ? -3.525 14.812 -10.270 1.00 95.69 379 SER A N 1
ATOM 3085 C CA . SER A 1 379 ? -3.938 14.943 -11.668 1.00 95.69 379 SER A CA 1
ATOM 3086 C C . SER A 1 379 ? -5.457 14.875 -11.809 1.00 95.69 379 SER A C 1
ATOM 3088 O O . SER A 1 379 ? -6.054 15.734 -12.453 1.00 95.69 379 SER A O 1
ATOM 3090 N N . LYS A 1 380 ? -6.102 13.911 -11.147 1.00 95.19 380 LYS A N 1
ATOM 3091 C CA . LYS A 1 380 ? -7.549 13.687 -11.262 1.00 95.19 380 LYS A CA 1
ATOM 3092 C C . LYS A 1 380 ? -8.372 14.677 -10.441 1.00 95.19 380 LYS A C 1
ATOM 3094 O O . LYS A 1 380 ? -9.332 15.255 -10.946 1.00 95.19 380 LYS A O 1
ATOM 3099 N N . GLU A 1 381 ? -7.985 14.914 -9.192 1.00 94.88 381 GLU A N 1
ATOM 3100 C CA . GLU A 1 381 ? -8.765 15.730 -8.259 1.00 94.88 381 GLU A CA 1
ATOM 3101 C C . GLU A 1 381 ? -8.510 17.228 -8.406 1.00 94.88 381 GLU A C 1
ATOM 3103 O O . GLU A 1 381 ? -9.459 18.010 -8.337 1.00 94.88 381 GLU A O 1
ATOM 3108 N N . VAL A 1 382 ? -7.246 17.626 -8.590 1.00 94.62 382 VAL A N 1
ATOM 3109 C CA . VAL A 1 382 ? -6.837 19.038 -8.565 1.00 94.62 382 VAL A CA 1
ATOM 3110 C C . VAL A 1 382 ? -6.751 19.604 -9.977 1.00 94.62 382 VAL A C 1
ATOM 3112 O O . VAL A 1 382 ? -7.311 20.665 -10.243 1.00 94.62 382 VAL A O 1
ATOM 3115 N N . LEU A 1 383 ? -6.097 18.892 -10.899 1.00 94.31 383 LEU A N 1
ATOM 3116 C CA . LEU A 1 383 ? -5.956 19.349 -12.287 1.00 94.31 383 LEU A CA 1
ATOM 3117 C C . LEU A 1 383 ? -7.145 18.967 -13.177 1.00 94.31 383 LEU A C 1
ATOM 3119 O O . LEU A 1 383 ? -7.290 19.540 -14.254 1.00 94.31 383 LEU A O 1
ATOM 3123 N N . ASN A 1 384 ? -7.995 18.028 -12.740 1.00 93.69 384 ASN A N 1
ATOM 3124 C CA . ASN A 1 384 ? -9.079 17.467 -13.553 1.00 93.69 384 ASN A CA 1
ATOM 3125 C C . ASN A 1 384 ? -8.573 16.933 -14.911 1.00 93.69 384 ASN A C 1
ATOM 3127 O O . ASN A 1 384 ? -9.184 17.172 -15.952 1.00 93.69 384 ASN A O 1
ATOM 3131 N N . SER A 1 385 ? -7.429 16.252 -14.885 1.00 91.50 385 SER A N 1
ATOM 3132 C CA . SER A 1 385 ? -6.742 15.707 -16.052 1.00 91.50 385 SER A CA 1
ATOM 3133 C C . SER A 1 385 ? -6.833 14.189 -16.075 1.00 91.50 385 SER A C 1
ATOM 3135 O O . SER A 1 385 ? -6.659 13.528 -15.046 1.00 91.50 385 SER A O 1
ATOM 3137 N N . ASP A 1 386 ? -7.058 13.635 -17.267 1.00 86.44 386 ASP A N 1
ATOM 3138 C CA . ASP A 1 386 ? -6.951 12.196 -17.478 1.00 86.44 386 ASP A CA 1
ATOM 3139 C C . ASP A 1 386 ? -5.508 11.711 -17.582 1.00 86.44 386 ASP A C 1
ATOM 3141 O O . ASP A 1 386 ? -5.216 10.584 -17.183 1.00 86.44 386 ASP A O 1
ATOM 3145 N N . GLU A 1 387 ? -4.612 12.587 -18.030 1.00 89.50 387 GLU A N 1
ATOM 3146 C CA . GLU A 1 387 ? -3.176 12.344 -18.066 1.00 89.50 387 GLU A CA 1
ATOM 3147 C C . GLU A 1 387 ? -2.547 12.609 -16.698 1.00 89.50 387 GLU A C 1
ATOM 3149 O O . GLU A 1 387 ? -2.850 13.608 -16.033 1.00 89.50 387 GLU A O 1
ATOM 3154 N N . ILE A 1 388 ? -1.645 11.715 -16.294 1.00 90.69 388 ILE A N 1
ATOM 3155 C CA . ILE A 1 388 ? -0.919 11.819 -15.031 1.00 90.69 388 ILE A CA 1
ATOM 3156 C C . ILE A 1 388 ? 0.188 12.852 -15.192 1.00 90.69 388 ILE A C 1
ATOM 3158 O O . ILE A 1 388 ? 1.088 12.713 -16.020 1.00 90.69 388 ILE A O 1
ATOM 3162 N N . CYS A 1 389 ? 0.131 13.900 -14.381 1.00 89.00 389 CYS A N 1
ATOM 3163 C CA . CYS A 1 389 ? 1.099 14.971 -14.457 1.00 89.00 389 CYS A CA 1
ATOM 3164 C C . CYS A 1 389 ? 2.455 14.533 -13.893 1.00 89.00 389 CYS A C 1
ATOM 3166 O O . CYS A 1 389 ? 2.565 14.098 -12.747 1.00 89.00 389 CYS A O 1
ATOM 3168 N N . THR A 1 390 ? 3.504 14.712 -14.692 1.00 82.94 390 THR A N 1
ATOM 3169 C CA . THR A 1 390 ? 4.895 14.424 -14.317 1.00 82.94 390 THR A CA 1
ATOM 3170 C C . THR A 1 390 ? 5.644 15.673 -13.843 1.00 82.94 390 THR A C 1
ATOM 3172 O O . THR A 1 390 ? 6.584 15.573 -13.053 1.00 82.94 390 THR A O 1
ATOM 3175 N N . ASN A 1 391 ? 5.190 16.866 -14.242 1.00 88.06 391 ASN A N 1
ATOM 3176 C CA . ASN A 1 391 ? 5.779 18.155 -13.873 1.00 88.06 391 ASN A CA 1
ATOM 3177 C C . ASN A 1 391 ? 4.696 19.138 -13.388 1.00 88.06 391 ASN A C 1
ATOM 3179 O O . ASN A 1 391 ? 4.293 20.051 -14.107 1.00 88.06 391 ASN A O 1
ATOM 3183 N N . CYS A 1 392 ? 4.195 18.911 -12.173 1.00 91.06 392 CYS A N 1
ATOM 3184 C CA . CYS A 1 392 ? 3.176 19.723 -11.506 1.00 91.06 392 CYS A CA 1
ATOM 3185 C C . CYS A 1 392 ? 3.740 20.417 -10.255 1.00 91.06 392 CYS A C 1
ATOM 3187 O O . CYS A 1 392 ? 4.824 20.062 -9.787 1.00 91.06 392 CYS A O 1
ATOM 3189 N N . PRO A 1 393 ? 2.987 21.356 -9.644 1.00 92.38 393 PRO A N 1
ATOM 3190 C CA . PRO A 1 393 ? 3.402 22.032 -8.414 1.00 92.38 393 PRO A CA 1
ATOM 3191 C C . PRO A 1 393 ? 3.794 21.106 -7.254 1.00 92.38 393 PRO A C 1
ATOM 3193 O O . PRO A 1 393 ? 4.533 21.529 -6.370 1.00 92.38 393 PRO A O 1
ATOM 3196 N N . ILE A 1 394 ? 3.323 19.854 -7.246 1.00 94.56 394 ILE A N 1
ATOM 3197 C CA . ILE A 1 394 ? 3.650 18.883 -6.196 1.00 94.56 394 ILE A CA 1
ATOM 3198 C C . ILE A 1 394 ? 4.791 17.920 -6.567 1.00 94.56 394 ILE A C 1
ATOM 3200 O O . ILE A 1 394 ? 5.196 17.120 -5.723 1.00 94.56 394 ILE A O 1
ATOM 3204 N N . SER A 1 395 ? 5.329 17.982 -7.794 1.00 94.19 395 SER A N 1
ATOM 3205 C CA . SER A 1 395 ? 6.340 17.030 -8.283 1.00 94.19 395 SER A CA 1
ATOM 3206 C C . SER A 1 395 ? 7.586 16.985 -7.396 1.00 94.19 395 SER A C 1
ATOM 3208 O O . SER A 1 395 ? 8.110 15.904 -7.147 1.00 94.19 395 SER A O 1
ATOM 3210 N N . GLU A 1 396 ? 8.044 18.120 -6.857 1.00 93.50 396 GLU A N 1
ATOM 3211 C CA . GLU A 1 396 ? 9.192 18.153 -5.937 1.00 93.50 396 GLU A CA 1
ATOM 3212 C C . GLU A 1 396 ? 8.931 17.334 -4.661 1.00 93.50 396 GLU A C 1
ATOM 3214 O O . GLU A 1 396 ? 9.772 16.534 -4.240 1.00 93.50 396 GLU A O 1
ATOM 3219 N N . TYR A 1 397 ? 7.742 17.473 -4.068 1.00 94.38 397 TYR A N 1
ATOM 3220 C CA . TYR A 1 397 ? 7.370 16.757 -2.847 1.00 94.38 397 TYR A CA 1
ATOM 3221 C C . TYR A 1 397 ? 7.224 15.256 -3.078 1.00 94.38 397 TYR A C 1
ATOM 3223 O O . TYR A 1 397 ? 7.649 14.465 -2.230 1.00 94.38 397 TYR A O 1
ATOM 3231 N N . VAL A 1 398 ? 6.677 14.867 -4.233 1.00 94.88 398 VAL A N 1
ATOM 3232 C CA . VAL A 1 398 ? 6.538 13.460 -4.624 1.00 94.88 398 VAL A CA 1
ATOM 3233 C C . VAL A 1 398 ? 7.891 12.838 -4.977 1.00 94.88 398 VAL A C 1
ATOM 3235 O O . VAL A 1 398 ? 8.164 11.698 -4.600 1.00 94.88 398 VAL A O 1
ATOM 3238 N N . ASN A 1 399 ? 8.780 13.577 -5.640 1.00 94.50 399 ASN A N 1
ATOM 3239 C CA . ASN A 1 399 ? 10.144 13.114 -5.898 1.00 94.50 399 ASN A CA 1
ATOM 3240 C C . ASN A 1 399 ? 10.889 12.865 -4.585 1.00 94.50 399 ASN A C 1
ATOM 3242 O O . ASN A 1 399 ? 11.521 11.821 -4.424 1.00 94.50 399 ASN A O 1
ATOM 3246 N N . LYS A 1 400 ? 10.727 13.764 -3.610 1.00 93.75 400 LYS A N 1
ATOM 3247 C CA . LYS A 1 400 ? 11.267 13.579 -2.263 1.00 93.75 400 LYS A CA 1
ATOM 3248 C C . LYS A 1 400 ? 10.633 12.378 -1.551 1.00 93.75 400 LYS A C 1
ATOM 3250 O O . LYS A 1 400 ? 11.363 11.581 -0.973 1.00 93.75 400 LYS A O 1
ATOM 3255 N N . PHE A 1 401 ? 9.314 12.177 -1.641 1.00 95.31 401 PHE A N 1
ATOM 3256 C CA . PHE A 1 401 ? 8.655 10.962 -1.131 1.00 95.31 401 PHE A CA 1
ATOM 3257 C C . PHE A 1 401 ? 9.305 9.690 -1.695 1.00 95.31 401 PHE A C 1
ATOM 3259 O O . PHE A 1 401 ? 9.676 8.791 -0.940 1.00 95.31 401 PHE A O 1
ATOM 3266 N N . ASN A 1 402 ? 9.481 9.633 -3.019 1.00 95.25 402 ASN A N 1
ATOM 3267 C CA . ASN A 1 402 ? 10.092 8.495 -3.701 1.00 95.25 402 ASN A CA 1
ATOM 3268 C C . ASN A 1 402 ? 11.551 8.284 -3.266 1.00 95.25 402 ASN A C 1
ATOM 3270 O O . ASN A 1 402 ? 11.948 7.144 -3.038 1.00 95.25 402 ASN A O 1
ATOM 3274 N N . GLU A 1 403 ? 12.324 9.356 -3.076 1.00 94.38 403 GLU A N 1
ATOM 3275 C CA . GLU A 1 403 ? 13.691 9.280 -2.548 1.00 94.38 403 GLU A CA 1
ATOM 3276 C C . GLU A 1 403 ? 13.721 8.647 -1.147 1.00 94.38 403 GLU A C 1
ATOM 3278 O O . GLU A 1 403 ? 14.492 7.716 -0.888 1.00 94.38 403 GLU A O 1
ATOM 3283 N N . PHE A 1 404 ? 12.852 9.108 -0.240 1.00 94.50 404 PHE A N 1
ATOM 3284 C CA . PHE A 1 404 ? 12.705 8.515 1.090 1.00 94.50 404 PHE A CA 1
ATOM 3285 C C . PHE A 1 404 ? 12.310 7.040 0.999 1.00 94.50 404 PHE A C 1
ATOM 3287 O O . PHE A 1 404 ? 12.914 6.200 1.670 1.00 94.50 404 PHE A O 1
ATOM 3294 N N . LEU A 1 405 ? 11.328 6.715 0.158 1.00 95.12 405 LEU A N 1
ATOM 3295 C CA . LEU A 1 405 ? 10.831 5.356 -0.025 1.00 95.12 405 LEU A CA 1
ATOM 3296 C C . LEU A 1 405 ? 11.943 4.426 -0.525 1.00 95.12 405 LEU A C 1
ATOM 3298 O O . LEU A 1 405 ? 12.194 3.389 0.090 1.00 95.12 405 LEU A O 1
ATOM 3302 N N . ASP A 1 406 ? 12.671 4.826 -1.569 1.00 94.38 406 ASP A N 1
ATOM 3303 C CA . ASP A 1 406 ? 13.802 4.075 -2.121 1.00 94.38 406 ASP A CA 1
ATOM 3304 C C . ASP A 1 406 ? 14.885 3.824 -1.068 1.00 94.38 406 ASP A C 1
ATOM 3306 O O . ASP A 1 406 ? 15.443 2.725 -0.974 1.00 94.38 406 ASP A O 1
ATOM 3310 N N . ASN A 1 407 ? 15.169 4.819 -0.232 1.00 92.06 407 ASN A N 1
ATOM 3311 C CA . ASN A 1 407 ? 16.142 4.680 0.841 1.00 92.06 407 ASN A CA 1
ATOM 3312 C C . ASN A 1 407 ? 15.653 3.750 1.963 1.00 92.06 407 ASN A C 1
ATOM 3314 O O . ASN A 1 407 ? 16.419 2.893 2.409 1.00 92.06 407 ASN A O 1
ATOM 3318 N N . TYR A 1 408 ? 14.389 3.836 2.384 1.00 92.50 408 TYR A N 1
ATOM 3319 C CA . TYR A 1 408 ? 13.817 2.900 3.358 1.00 92.50 408 TYR A CA 1
ATOM 3320 C C . TYR A 1 408 ? 13.824 1.460 2.840 1.00 92.50 408 TYR A C 1
ATOM 3322 O O . TYR A 1 408 ? 14.238 0.546 3.561 1.00 92.50 408 TYR A O 1
ATOM 3330 N N . VAL A 1 409 ? 13.474 1.259 1.568 1.00 92.62 409 VAL A N 1
ATOM 3331 C CA . VAL A 1 409 ? 13.560 -0.046 0.903 1.00 92.62 409 VAL A CA 1
ATOM 3332 C C . VAL A 1 409 ? 15.001 -0.574 0.912 1.00 92.62 409 VAL A C 1
ATOM 3334 O O . VAL A 1 409 ? 15.232 -1.732 1.272 1.00 92.62 409 VAL A O 1
ATOM 3337 N N . LYS A 1 410 ? 16.002 0.268 0.608 1.00 90.50 410 LYS A N 1
ATOM 3338 C CA . LYS A 1 410 ? 17.434 -0.096 0.706 1.00 90.50 410 LYS A CA 1
ATOM 3339 C C . LYS A 1 410 ? 17.858 -0.453 2.135 1.00 90.50 410 LYS A C 1
ATOM 3341 O O . LYS A 1 410 ? 18.696 -1.338 2.322 1.00 90.50 410 LYS A O 1
ATOM 3346 N N . LEU A 1 411 ? 17.276 0.194 3.146 1.00 88.88 411 LEU A N 1
ATOM 3347 C CA . LEU A 1 411 ? 17.518 -0.112 4.560 1.00 88.88 411 LEU A CA 1
ATOM 3348 C C . LEU A 1 411 ? 16.817 -1.385 5.050 1.00 88.88 411 LEU A C 1
ATOM 3350 O O . LEU A 1 411 ? 17.147 -1.872 6.132 1.00 88.88 411 LEU A O 1
ATOM 3354 N N . GLY A 1 412 ? 15.934 -1.969 4.241 1.00 89.50 412 GLY A N 1
ATOM 3355 C CA . GLY A 1 412 ? 15.258 -3.228 4.533 1.00 89.50 412 GLY A CA 1
ATOM 3356 C C . GLY A 1 412 ? 13.830 -3.085 5.050 1.00 89.50 412 GLY A C 1
ATOM 3357 O O . GLY A 1 412 ? 13.283 -4.088 5.504 1.00 89.50 412 GLY A O 1
ATOM 3358 N N . TYR A 1 413 ? 13.230 -1.898 4.957 1.00 93.06 413 TYR A N 1
ATOM 3359 C CA . TYR A 1 413 ? 11.777 -1.754 5.049 1.00 93.06 413 TYR A CA 1
ATOM 3360 C C . TYR A 1 413 ? 11.098 -2.315 3.795 1.00 93.06 413 TYR A C 1
ATOM 3362 O O . TYR A 1 413 ? 11.712 -2.444 2.734 1.00 93.06 413 TYR A O 1
ATOM 3370 N N . PHE A 1 414 ? 9.822 -2.658 3.939 1.00 94.75 414 PHE A N 1
ATOM 3371 C CA . PHE A 1 414 ? 8.938 -3.191 2.905 1.00 94.75 414 PHE A CA 1
ATOM 3372 C C . PHE A 1 414 ? 9.480 -4.463 2.234 1.00 94.75 414 PHE A C 1
ATOM 3374 O O . PHE A 1 414 ? 9.273 -4.712 1.046 1.00 94.75 414 PHE A O 1
ATOM 3381 N N . ARG A 1 415 ? 10.187 -5.303 3.004 1.00 92.38 415 ARG A N 1
ATOM 3382 C CA . ARG A 1 415 ? 10.618 -6.640 2.544 1.00 92.38 415 ARG A CA 1
ATOM 3383 C C . ARG A 1 415 ? 9.465 -7.630 2.530 1.00 92.38 415 ARG A C 1
ATOM 3385 O O . ARG A 1 415 ? 9.462 -8.549 1.711 1.00 92.38 415 ARG A O 1
ATOM 3392 N N . SER A 1 416 ? 8.535 -7.454 3.459 1.00 94.75 416 SER A N 1
ATOM 3393 C CA . SER A 1 416 ? 7.258 -8.144 3.495 1.00 94.75 416 SER A CA 1
ATOM 3394 C C . SER A 1 416 ? 6.235 -7.182 4.060 1.00 94.75 416 SER A C 1
ATOM 3396 O O . SER A 1 416 ? 6.446 -6.620 5.136 1.00 94.75 416 SER A O 1
ATOM 3398 N N . VAL A 1 417 ? 5.148 -6.989 3.331 1.00 95.56 417 VAL A N 1
ATOM 3399 C CA . VAL A 1 417 ? 4.088 -6.060 3.712 1.00 95.56 417 VAL A CA 1
ATOM 3400 C C . VAL A 1 417 ? 2.781 -6.811 3.845 1.00 95.56 417 VAL A C 1
ATOM 3402 O O . VAL A 1 417 ? 2.596 -7.841 3.193 1.00 95.56 417 VAL A O 1
ATOM 3405 N N . PHE A 1 418 ? 1.890 -6.336 4.707 1.00 94.44 418 PHE A N 1
ATOM 3406 C CA . PHE A 1 418 ? 0.502 -6.774 4.638 1.00 94.44 418 PHE A CA 1
ATOM 3407 C C . PHE A 1 418 ? -0.148 -6.104 3.438 1.00 94.44 418 PHE A C 1
ATOM 3409 O O . PHE A 1 418 ? -0.118 -4.879 3.384 1.00 94.44 418 PHE A O 1
ATOM 3416 N N . LEU A 1 419 ? -0.644 -6.894 2.480 1.00 86.69 419 LEU A N 1
ATOM 3417 C CA . LEU A 1 419 ? -1.473 -6.391 1.389 1.00 86.69 419 LEU A CA 1
ATOM 3418 C C . LEU A 1 419 ? -2.764 -5.942 1.985 1.00 86.69 419 LEU A C 1
ATOM 3420 O O . LEU A 1 419 ? -3.427 -6.791 2.609 1.00 86.69 419 LEU A O 1
#

Sequence (419 aa):
MKEESYRLLEYVIEHGVEGTFTALETSRGTQIVLVKEDSHTLTAVLCIDGIAKRITKKFTKTTIHKAIYELIDEIENMISQPIEELKISQKVSFENCIEEREEKPRRRKMERPKLPSIDEYKRTKITQKHIIPLLHLGEKKYLSLTLELGVIDIIELPFSSPIIVESNQVTPYKIREIRTIYNVLSLFKLDRFNNSNPFSTTSLNGKSLTFFTALYKDVELLGQTSISILQRDLKLVKHKVSMFSVSKKGSLHTEEVEILNNKNSLNKNDIKVGLFLRNDDGNIVQIGDINLGELHEKNIFTVNEYVYSSLYVMRNDDYSFFDNVLVKLLNTYIAKGNYSRLTKDILERESNVNYSIPIVMGTMENRIELANPILYWYSKEVLNSDEICTNCPISEYVNKFNEFLDNYVKLGYFRSVFL

pLDDT: mean 87.01, std 10.76, range [41.16, 97.94]

Secondary structure (DSSP, 8-state):
--HHHHHHHHHHHHHSPTT-EEEEEETT--EEEEEEEETTEEEEEEEETTEEEEEEEE--TTTHHHHHHHHHHHHHHHHTS----EEE-S----TTPEE---------------PPPHHHHHT---SEEEEEEEEEEETTEEEEEEGGGTEEEEEE-SSSS-EEEETTEEEE---S-HHHHHHHHTT---BTTTTB-TTTEEEETTEEEEEEEEEEEEEEEEEEEEEEETTEEEEEEEEEEEEEEEETT--EEEEEEEEEES-S---TTS-EEEEEEEETT--EEEEEEEEHHHHHHTTSS-HHHHHHHHHGGG---BHHHHHHHHHHHHHHTGGGSTTGGGHHHHHHHHHTHHHH-TTEEEEETTEEEEPPHHHHHIIIIIS--SSPPSSSTTHHHHHHHHHHHHHHHHHTTTSEEE-

Foldseek 3Di:
DQVQVLVVVVCCLVPPDAQDWWWKAFPVGWIWIWHRNDNFKIKIWGADPQEIDIDMFGGDPVCSSVSSVVVQVVVCVRVVHHGNHMDGDPDDDSPSHDYPPDPDPPPPPPPQPPDDALVVLVVDDAQKWWKAFQADLDPQWGQIQTLLQLATEIDRHPDRAIWMAHPNDTDGADFPACQLVLLSLLQQWQFPPVRADSRAWYDDPNKIKHKHKWWKFFDDWPAWDWDQDSNDTDTWTKTWIWFWKAFLVLDIDTDTDIATERDNDDDRQFGKMFIWMAIPVGYIYTSDIDRQLVCCVVVSHHPLSSLVSNCVLLVDFFLVSSVSNLVCCLVVHQCPGPNVVCSVVSVVCSVVVCVNHLQFVDDDDRGTDGHNSSQVSCQCRPVVHSDRDCDDSSNVSVVSSVVSSVSVSVVPTPSMTGD